Protein AF-0000000086642230 (afdb_homodimer)

Solvent-accessible surface area (backbone atoms only — not comparable to full-atom values): 22401 Å² total; per-residue (Å²): 124,86,64,84,69,74,54,74,82,64,45,96,68,64,78,73,58,52,59,52,38,71,76,51,74,57,95,61,37,36,35,22,35,37,47,74,83,47,21,63,55,46,14,61,45,53,45,40,69,76,55,35,72,68,46,57,65,83,49,54,77,81,31,41,54,68,53,30,44,47,43,34,63,72,53,46,45,42,65,74,79,81,40,84,67,33,49,28,34,30,22,38,40,43,64,35,96,90,31,69,44,86,52,64,40,70,40,34,34,40,27,40,45,78,40,50,59,34,24,33,41,27,29,37,51,48,70,53,61,18,72,92,51,57,94,67,57,51,64,39,56,50,50,41,53,49,53,51,49,49,45,68,45,20,75,70,46,44,30,41,31,39,73,34,46,58,85,41,55,69,59,49,49,34,41,47,74,56,60,35,40,81,28,34,49,41,76,59,46,31,44,56,96,88,42,70,33,35,31,35,33,30,42,34,47,56,84,74,108,123,85,64,82,66,72,53,72,80,65,44,94,68,62,77,71,58,52,60,50,37,72,75,48,72,56,96,62,37,36,34,22,33,38,46,76,84,46,22,63,55,46,14,62,44,53,46,39,68,77,57,36,73,70,46,57,64,84,49,54,77,78,30,40,55,68,54,30,44,50,44,34,60,74,42,41,48,34,69,75,71,80,20,69,73,33,44,30,34,30,22,39,41,41,63,35,97,90,31,69,44,89,52,64,40,71,41,34,36,40,27,37,45,77,39,48,58,32,24,34,42,27,31,37,50,49,72,53,63,15,74,91,50,59,93,69,56,50,64,38,56,50,49,42,53,49,54,52,48,48,45,68,47,21,74,70,47,45,30,41,30,39,72,33,45,58,84,42,55,68,59,49,49,34,43,47,73,56,60,36,39,83,28,35,48,41,76,59,46,32,43,54,96,87,42,71,33,34,31,35,34,32,40,35,45,56,85,73,106

Structure (mmCIF, N/CA/C/O backbone):
data_AF-0000000086642230-model_v1
#
loop_
_entity.id
_entity.type
_entity.pdbx_description
1 polymer 'N-acetyltransferase domain-containing protein'
#
loop_
_atom_site.group_PDB
_atom_site.id
_atom_site.type_symbol
_atom_site.label_atom_id
_atom_site.label_alt_id
_atom_site.label_comp_id
_atom_site.label_asym_id
_atom_site.label_entity_id
_atom_site.label_seq_id
_atom_site.pdbx_PDB_ins_code
_atom_site.Cartn_x
_atom_site.Cartn_y
_atom_site.Cartn_z
_atom_site.occupancy
_atom_site.B_iso_or_equiv
_atom_site.auth_seq_id
_atom_site.auth_comp_id
_atom_site.auth_asym_id
_atom_site.auth_atom_id
_atom_site.pdbx_PDB_model_num
ATOM 1 N N . MET A 1 1 ? -14.266 -6.125 -18.078 1 25.62 1 MET A N 1
ATOM 2 C CA . MET A 1 1 ? -13.891 -6.379 -16.688 1 25.62 1 MET A CA 1
ATOM 3 C C . MET A 1 1 ? -14.266 -5.199 -15.797 1 25.62 1 MET A C 1
ATOM 5 O O . MET A 1 1 ? -14.07 -4.043 -16.172 1 25.62 1 MET A O 1
ATOM 9 N N . ALA A 1 2 ? -15.258 -5.27 -14.953 1 33.56 2 ALA A N 1
ATOM 10 C CA . ALA A 1 2 ? -15.703 -4.102 -14.195 1 33.56 2 ALA A CA 1
ATOM 11 C C . ALA A 1 2 ? -14.523 -3.334 -13.617 1 33.56 2 ALA A C 1
ATOM 13 O O . ALA A 1 2 ? -13.555 -3.936 -13.141 1 33.56 2 ALA A O 1
ATOM 14 N N . GLY A 1 3 ? -14.172 -2.219 -14 1 38.91 3 GLY A N 1
ATOM 15 C CA . GLY A 1 3 ? -13.102 -1.367 -13.508 1 38.91 3 GLY A CA 1
ATOM 16 C C . GLY A 1 3 ? -12.969 -1.394 -11.992 1 38.91 3 GLY A C 1
ATOM 17 O O . GLY A 1 3 ? -13.867 -1.864 -11.297 1 38.91 3 GLY A O 1
ATOM 18 N N . PRO A 1 4 ? -11.797 -1.319 -11.406 1 44.56 4 PRO A N 1
ATOM 19 C CA . PRO A 1 4 ? -11.695 -1.353 -9.945 1 44.56 4 PRO A CA 1
ATOM 20 C C . PRO A 1 4 ? -12.789 -0.531 -9.258 1 44.56 4 PRO A C 1
ATOM 22 O O . PRO A 1 4 ? -13.031 0.618 -9.641 1 44.56 4 PRO A O 1
ATOM 25 N N . THR A 1 5 ? -13.867 -1.17 -8.953 1 50.84 5 THR A N 1
ATOM 26 C CA . THR A 1 5 ? -14.867 -0.465 -8.164 1 50.84 5 THR A CA 1
ATOM 27 C C . THR A 1 5 ? -14.211 0.329 -7.039 1 50.84 5 THR A C 1
ATOM 29 O O . THR A 1 5 ? -13.57 -0.247 -6.156 1 50.84 5 THR A O 1
ATOM 32 N N . THR A 1 6 ? -13.695 1.574 -7.328 1 62.56 6 THR A N 1
ATOM 33 C CA . THR A 1 6 ? -13.219 2.484 -6.293 1 62.56 6 THR A CA 1
ATOM 34 C C . THR A 1 6 ? -14.32 2.787 -5.289 1 62.56 6 THR A C 1
ATOM 36 O O . THR A 1 6 ? -15.32 3.426 -5.629 1 62.56 6 THR A O 1
ATOM 39 N N . THR A 1 7 ? -14.438 1.892 -4.328 1 74.5 7 THR A N 1
ATOM 40 C CA . THR A 1 7 ? -15.398 2.15 -3.262 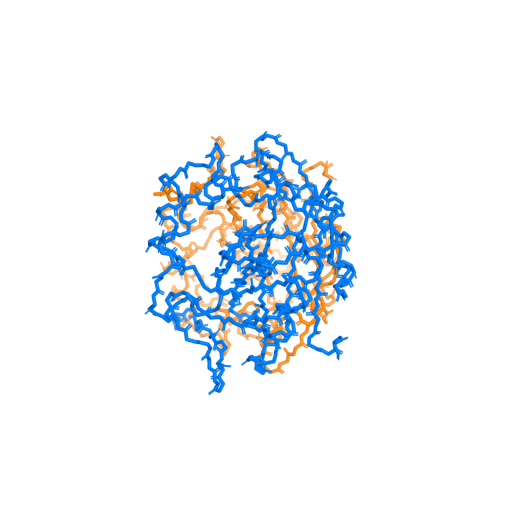1 74.5 7 THR A CA 1
ATOM 41 C C . THR A 1 7 ? -14.93 3.303 -2.377 1 74.5 7 THR A C 1
ATOM 43 O O . THR A 1 7 ? -13.836 3.248 -1.806 1 74.5 7 THR A O 1
ATOM 46 N N . THR A 1 8 ? -15.555 4.422 -2.541 1 80.31 8 THR A N 1
ATOM 47 C CA . THR A 1 8 ? -15.273 5.578 -1.699 1 80.31 8 THR A CA 1
ATOM 48 C C . THR A 1 8 ? -16.266 5.66 -0.542 1 80.31 8 THR A C 1
ATOM 50 O O . THR A 1 8 ? -17.453 5.379 -0.713 1 80.31 8 THR A O 1
ATOM 53 N N . LEU A 1 9 ? -15.75 6.055 0.605 1 89.81 9 LEU A N 1
ATOM 54 C CA . LEU A 1 9 ? -16.594 6.184 1.782 1 89.81 9 LEU A CA 1
ATOM 55 C C . LEU A 1 9 ? -17.438 7.457 1.71 1 89.81 9 LEU A C 1
ATOM 57 O O . LEU A 1 9 ? -16.953 8.5 1.258 1 89.81 9 LEU A O 1
ATOM 61 N N . SER A 1 10 ? -18.594 7.379 2.195 1 88.19 10 SER A N 1
ATOM 62 C CA . SER A 1 10 ? -19.516 8.516 2.201 1 88.19 10 SER A CA 1
ATOM 63 C C . SER A 1 10 ? -19.625 9.125 3.594 1 88.19 10 SER A C 1
ATOM 65 O O . SER A 1 10 ? -19.391 8.445 4.594 1 88.19 10 SER A O 1
ATOM 67 N N . SER A 1 11 ? -19.875 10.438 3.598 1 90.25 11 SER A N 1
ATOM 68 C CA . SER A 1 11 ? -20.188 11.172 4.816 1 90.25 11 SER A CA 1
ATOM 69 C C . SER A 1 11 ? -21.578 11.82 4.73 1 90.25 11 SER A C 1
ATOM 71 O O . SER A 1 11 ? -21.922 12.391 3.699 1 90.25 11 SER A O 1
ATOM 73 N N . PRO A 1 12 ? -22.422 11.742 5.777 1 90.38 12 PRO A N 1
ATOM 74 C CA . PRO A 1 12 ? -23.703 12.43 5.766 1 90.38 12 PRO A CA 1
ATOM 75 C C . PRO A 1 12 ? -23.562 13.953 5.699 1 90.38 12 PRO A C 1
ATOM 77 O O . PRO A 1 12 ? -24.469 14.641 5.203 1 90.38 12 PRO A O 1
ATOM 80 N N . SER A 1 13 ? -22.516 14.461 6.258 1 87.25 13 SER A N 1
ATOM 81 C CA . SER A 1 13 ? -22.203 15.891 6.25 1 87.25 13 SER A CA 1
ATOM 82 C C . SER A 1 13 ? -20.734 16.141 5.941 1 87.25 13 SER A C 1
ATOM 84 O O . SER A 1 13 ? -19.969 16.5 6.832 1 87.25 13 SER A O 1
ATOM 86 N N . PRO A 1 14 ? -20.391 15.992 4.742 1 85.75 14 PRO A N 1
ATOM 87 C CA . PRO A 1 14 ? -18.984 16.156 4.387 1 85.75 14 PRO A CA 1
ATOM 88 C C . PRO A 1 14 ? -18.5 17.594 4.562 1 85.75 14 PRO A C 1
ATOM 90 O O . PRO A 1 14 ? -19.266 18.547 4.367 1 85.75 14 PRO A O 1
ATOM 93 N N . PRO A 1 15 ? -17.234 17.703 4.926 1 85.75 15 PRO A N 1
ATOM 94 C CA . PRO A 1 15 ? -16.703 19.062 5.004 1 85.75 15 PRO A CA 1
ATOM 95 C C . PRO A 1 15 ? -16.734 19.797 3.664 1 85.75 15 PRO A C 1
ATOM 97 O O . PRO A 1 15 ? -16.641 19.172 2.607 1 85.75 15 PRO A O 1
ATOM 100 N N . SER A 1 16 ? -16.812 21.109 3.785 1 88.69 16 SER A N 1
ATOM 101 C CA . SER A 1 16 ? -16.781 21.906 2.564 1 88.69 16 SER A CA 1
ATOM 102 C C . SER A 1 16 ? -15.445 21.734 1.844 1 88.69 16 SER A C 1
ATOM 104 O O . SER A 1 16 ? -14.391 21.688 2.482 1 88.69 16 SER A O 1
ATOM 106 N N . GLU A 1 17 ? -15.461 21.766 0.582 1 87.06 17 GLU A N 1
ATOM 107 C CA . GLU A 1 17 ? -14.242 21.641 -0.213 1 87.06 17 GLU A CA 1
ATOM 108 C C . GLU A 1 17 ? -13.617 23.016 -0.474 1 87.06 17 GLU A C 1
ATOM 110 O O . GLU A 1 17 ? -12.523 23.109 -1.03 1 87.06 17 GLU A O 1
ATOM 115 N N . GLU A 1 18 ? -14.266 23.984 -0.077 1 89.94 18 GLU A N 1
ATOM 116 C CA . GLU A 1 18 ? -13.781 25.344 -0.34 1 89.94 18 GLU A CA 1
ATOM 117 C C . GLU A 1 18 ? -12.461 25.609 0.377 1 89.94 18 GLU A C 1
ATOM 119 O O . GLU A 1 18 ? -12.297 25.234 1.54 1 89.94 18 GLU A O 1
ATOM 124 N N . PRO A 1 19 ? -11.578 26.25 -0.331 1 91.94 19 PRO A N 1
ATOM 125 C CA . PRO A 1 19 ? -10.344 26.656 0.356 1 91.94 19 PRO A CA 1
ATOM 126 C C . PRO A 1 19 ? -10.609 27.438 1.637 1 91.94 19 PRO A C 1
ATOM 128 O O . PRO A 1 19 ? -11.539 28.25 1.683 1 91.94 19 PRO A O 1
ATOM 131 N N . GLY A 1 20 ? -9.789 27.156 2.643 1 93.44 20 GLY A N 1
ATOM 132 C CA . GLY A 1 20 ? -9.875 27.906 3.879 1 93.44 20 GLY A CA 1
ATOM 133 C C . GLY A 1 20 ? -10.898 27.359 4.852 1 93.44 20 GLY A C 1
ATOM 134 O O . GLY A 1 20 ? -10.992 27.812 5.988 1 93.44 20 GLY A O 1
ATOM 135 N N . THR A 1 21 ? -11.688 26.391 4.453 1 94.06 21 THR A N 1
ATOM 136 C CA . THR A 1 21 ? -12.672 25.781 5.34 1 94.06 21 THR A CA 1
ATOM 137 C C . THR A 1 21 ? -12.016 25.266 6.613 1 94.06 21 THR A C 1
ATOM 139 O O . THR A 1 21 ? -11.047 24.516 6.551 1 94.06 21 THR A O 1
ATOM 142 N N . LYS A 1 22 ? -12.523 25.688 7.766 1 96.44 22 LYS A N 1
ATOM 143 C CA . LYS A 1 22 ? -12.062 25.188 9.055 1 96.44 22 LYS A CA 1
ATOM 144 C C . LYS A 1 22 ? -12.68 23.828 9.359 1 96.44 22 LYS A C 1
ATOM 146 O O . LYS A 1 22 ? -13.898 23.688 9.438 1 96.44 22 LYS A O 1
ATOM 151 N N . LEU A 1 23 ? -11.875 22.859 9.492 1 95.5 23 LEU A N 1
ATOM 152 C CA . LEU A 1 23 ? -12.359 21.516 9.781 1 95.5 23 LEU A CA 1
ATOM 153 C C . LEU A 1 23 ? -12.586 21.328 11.273 1 95.5 23 LEU A C 1
ATOM 155 O O . LEU A 1 23 ? -13.625 20.797 11.688 1 95.5 23 LEU A O 1
ATOM 159 N N . LEU A 1 24 ? -11.625 21.766 12.055 1 96.94 24 LEU A N 1
ATOM 160 C CA . LEU A 1 24 ? -11.742 21.641 13.508 1 96.94 24 LEU A CA 1
ATOM 161 C C . LEU A 1 24 ? -10.797 22.609 14.211 1 96.94 24 LEU A C 1
ATOM 163 O O . LEU A 1 24 ? -9.93 23.219 13.578 1 96.94 24 LEU A O 1
ATOM 167 N N . GLU A 1 25 ? -11.047 22.75 15.484 1 97.62 25 GLU A N 1
ATOM 168 C CA . GLU A 1 25 ? -10.242 23.609 16.359 1 97.62 25 GLU A CA 1
ATOM 169 C C . GLU A 1 25 ? -9.945 22.906 17.688 1 97.62 25 GLU A C 1
ATOM 171 O O . GLU A 1 25 ? -10.797 22.188 18.219 1 97.62 25 GLU A O 1
ATOM 176 N N . THR A 1 26 ? -8.742 23.078 18.094 1 98.38 26 THR A N 1
ATOM 177 C CA . THR A 1 26 ? -8.344 22.594 19.422 1 98.38 26 THR A CA 1
ATOM 178 C C . THR A 1 26 ? -7.977 23.75 20.328 1 98.38 26 THR A C 1
ATOM 180 O O . THR A 1 26 ? -8.344 24.891 20.062 1 98.38 26 THR A O 1
ATOM 183 N N . GLU A 1 27 ? -7.418 23.375 21.484 1 98 27 GLU A N 1
ATOM 184 C CA . GLU A 1 27 ? -7.043 24.422 22.438 1 98 27 GLU A CA 1
ATOM 185 C C . GLU A 1 27 ? -6.102 25.438 21.812 1 98 27 GLU A C 1
ATOM 187 O O . GLU A 1 27 ? -6.336 26.656 21.906 1 98 27 GLU A O 1
ATOM 192 N N . ARG A 1 28 ? -5.117 24.984 21.109 1 98.31 28 ARG A N 1
ATOM 193 C CA . ARG A 1 28 ? -4.082 25.891 20.609 1 98.31 28 ARG A CA 1
ATOM 194 C C . ARG A 1 28 ? -4.121 25.984 19.094 1 98.31 28 ARG A C 1
ATOM 196 O O . ARG A 1 28 ? -3.537 26.906 18.516 1 98.31 28 ARG A O 1
ATOM 203 N N . LEU A 1 29 ? -4.844 25.062 18.406 1 98.69 29 LEU A N 1
ATOM 204 C CA . LEU A 1 29 ? -4.602 24.891 16.969 1 98.69 29 LEU A CA 1
ATOM 205 C C . LEU A 1 29 ? -5.895 25.031 16.172 1 98.69 29 LEU A C 1
ATOM 207 O O . LEU A 1 29 ? -6.984 24.844 16.719 1 98.69 29 LEU A O 1
ATOM 211 N N . ILE A 1 30 ? -5.707 25.375 14.906 1 98.44 30 ILE A N 1
ATOM 212 C CA . ILE A 1 30 ? -6.727 25.297 13.867 1 98.44 30 ILE A CA 1
ATOM 213 C C . ILE A 1 30 ? -6.258 24.359 12.75 1 98.44 30 ILE A C 1
ATOM 215 O O . ILE A 1 30 ? -5.109 24.438 12.305 1 98.44 30 ILE A O 1
ATOM 219 N N . ILE A 1 31 ? -7.094 23.469 12.414 1 98.25 31 ILE A N 1
ATOM 220 C CA . ILE A 1 31 ? -6.867 22.688 11.203 1 98.25 31 ILE A CA 1
ATOM 221 C C . ILE A 1 31 ? -7.871 23.094 10.125 1 98.25 31 ILE A C 1
ATOM 223 O O . ILE A 1 31 ? -9.086 23.016 10.344 1 98.25 31 ILE A O 1
ATOM 227 N N . ARG A 1 32 ? -7.375 23.5 9.039 1 96.75 32 ARG A N 1
ATOM 228 C CA . ARG A 1 32 ? -8.25 23.969 7.977 1 96.75 32 ARG A CA 1
ATOM 229 C C . ARG A 1 32 ? -7.672 23.641 6.605 1 96.75 32 ARG A C 1
ATOM 231 O O . ARG A 1 32 ? -6.477 23.375 6.477 1 96.75 32 ARG A O 1
ATOM 238 N N . ARG A 1 33 ? -8.477 23.75 5.602 1 95 33 ARG A N 1
ATOM 239 C CA . ARG A 1 33 ? -8.031 23.672 4.215 1 95 33 ARG A CA 1
ATOM 240 C C . ARG A 1 33 ? -7.129 24.844 3.867 1 95 33 ARG A C 1
ATOM 242 O O . ARG A 1 33 ? -7.262 25.938 4.441 1 95 33 ARG A O 1
ATOM 249 N N . TYR A 1 34 ? -6.316 24.562 2.881 1 96 34 TYR A N 1
ATOM 250 C CA . TYR A 1 34 ? -5.375 25.594 2.459 1 96 34 TYR A CA 1
ATOM 251 C C . TYR A 1 34 ? -6.074 26.656 1.616 1 96 34 TYR A C 1
ATOM 253 O O . TYR A 1 34 ? -7.129 26.391 1.031 1 96 34 TYR A O 1
ATOM 261 N N . VAL A 1 35 ? -5.527 27.812 1.631 1 96 35 VAL A N 1
ATOM 262 C CA . VAL A 1 35 ? -5.758 28.844 0.621 1 96 35 VAL A CA 1
ATOM 263 C C . VAL A 1 35 ? -4.465 29.125 -0.14 1 96 35 VAL A C 1
ATOM 265 O O . VAL A 1 35 ? -3.373 28.828 0.351 1 96 35 VAL A O 1
ATOM 268 N N . LEU A 1 36 ? -4.609 29.672 -1.285 1 96.5 36 LEU A N 1
ATOM 269 C CA . LEU A 1 36 ? -3.441 29.875 -2.133 1 96.5 36 LEU A CA 1
ATOM 270 C C . LEU A 1 36 ? -2.42 30.766 -1.445 1 96.5 36 LEU A C 1
ATOM 272 O O . LEU A 1 36 ? -1.213 30.594 -1.631 1 96.5 36 LEU A O 1
ATOM 276 N N . SER A 1 37 ? -2.881 31.641 -0.634 1 97.62 37 SER A N 1
ATOM 277 C CA . SER A 1 37 ? -1.997 32.594 0.013 1 97.62 37 SER A CA 1
ATOM 278 C C . SER A 1 37 ? -1.17 31.938 1.112 1 97.62 37 SER A C 1
ATOM 280 O O . SER A 1 37 ? -0.252 32.562 1.658 1 97.62 37 SER A O 1
ATOM 282 N N . ASP A 1 38 ? -1.37 30.688 1.428 1 98.12 38 ASP A N 1
ATOM 283 C CA . ASP A 1 38 ? -0.578 29.953 2.414 1 98.12 38 ASP A CA 1
ATOM 284 C C . ASP A 1 38 ? 0.783 29.562 1.843 1 98.12 38 ASP A C 1
ATOM 286 O O . ASP A 1 38 ? 1.652 29.078 2.572 1 98.12 38 ASP A O 1
ATOM 290 N N . ALA A 1 39 ? 0.98 29.781 0.576 1 98.5 39 ALA A N 1
ATOM 291 C CA . ALA A 1 39 ? 2.121 29.234 -0.156 1 98.5 39 ALA A CA 1
ATOM 292 C C . ALA A 1 39 ? 3.439 29.703 0.458 1 98.5 39 ALA A C 1
ATOM 294 O O . ALA A 1 39 ? 4.363 28.906 0.636 1 98.5 39 ALA A O 1
ATOM 295 N N . VAL A 1 40 ? 3.531 30.953 0.798 1 98.44 40 VAL A N 1
ATOM 296 C CA . VAL A 1 40 ? 4.781 31.5 1.318 1 98.44 40 VAL A CA 1
ATOM 297 C C . VAL A 1 40 ? 5.109 30.844 2.662 1 98.44 40 VAL A C 1
ATOM 299 O O . VAL A 1 40 ? 6.23 30.375 2.875 1 98.44 40 VAL A O 1
ATOM 302 N N . ALA A 1 41 ? 4.168 30.844 3.549 1 98.31 41 ALA A N 1
ATOM 303 C CA . ALA A 1 41 ? 4.371 30.234 4.863 1 98.31 41 ALA A CA 1
ATOM 304 C C . ALA A 1 41 ? 4.688 28.75 4.738 1 98.31 41 ALA A C 1
ATOM 306 O O . ALA A 1 41 ? 5.527 28.219 5.469 1 98.31 41 ALA A O 1
ATOM 307 N N . MET A 1 42 ? 4.016 28.078 3.83 1 98.56 42 MET A N 1
ATOM 308 C CA . MET A 1 42 ? 4.234 26.641 3.613 1 98.56 42 MET A CA 1
ATOM 309 C C . MET A 1 42 ? 5.652 26.375 3.127 1 98.56 42 MET A C 1
ATOM 311 O O . MET A 1 42 ? 6.332 25.484 3.635 1 98.56 42 MET A O 1
ATOM 315 N N . ALA A 1 43 ? 6.07 27.125 2.121 1 98.69 43 ALA A N 1
ATOM 316 C CA . ALA A 1 43 ? 7.414 26.938 1.578 1 98.69 43 ALA A CA 1
ATOM 317 C C . ALA A 1 43 ? 8.469 27.109 2.666 1 98.69 43 ALA A C 1
ATOM 319 O O . ALA A 1 43 ? 9.406 26.312 2.756 1 98.69 43 ALA A O 1
ATOM 320 N N . LYS A 1 44 ? 8.273 28.094 3.463 1 98.38 44 LYS A N 1
ATOM 321 C CA . LYS A 1 44 ? 9.211 28.359 4.547 1 98.38 44 LYS A CA 1
ATOM 322 C C . LYS A 1 44 ? 9.203 27.234 5.574 1 98.38 44 LYS A C 1
ATOM 324 O O . LYS A 1 44 ? 10.258 26.75 5.977 1 98.38 44 LYS A O 1
ATOM 329 N N . ALA A 1 45 ? 8.062 26.844 5.992 1 98.38 45 ALA A N 1
ATOM 330 C CA . ALA A 1 45 ? 7.898 25.828 7.039 1 98.38 45 ALA A CA 1
ATOM 331 C C . ALA A 1 45 ? 8.406 24.469 6.578 1 98.38 45 ALA A C 1
ATOM 333 O O . ALA A 1 45 ? 8.992 23.719 7.363 1 98.38 45 ALA A O 1
ATOM 334 N N . ALA A 1 46 ? 8.172 24.125 5.32 1 98.44 46 ALA A N 1
ATOM 335 C CA . ALA A 1 46 ? 8.422 22.781 4.812 1 98.44 46 ALA A CA 1
ATOM 336 C C . ALA A 1 46 ? 9.867 22.625 4.352 1 98.44 46 ALA A C 1
ATOM 338 O O . ALA A 1 46 ? 10.352 21.5 4.168 1 98.44 46 ALA A O 1
ATOM 339 N N . ASN A 1 47 ? 10.539 23.719 4.078 1 98.44 47 ASN A N 1
ATOM 340 C CA . ASN A 1 47 ? 11.891 23.656 3.537 1 98.44 47 ASN A CA 1
ATOM 341 C C . ASN A 1 47 ? 12.906 23.266 4.609 1 98.44 47 ASN A C 1
ATOM 343 O O . ASN A 1 47 ? 13.633 24.125 5.121 1 98.44 47 ASN A O 1
ATOM 347 N N . ASN A 1 48 ? 12.969 22.094 4.898 1 98.19 48 ASN A N 1
ATOM 348 C CA . ASN A 1 48 ? 13.797 21.484 5.938 1 98.19 48 ASN A CA 1
ATOM 349 C C . ASN A 1 48 ? 14.125 20.031 5.602 1 98.19 48 ASN A C 1
ATOM 351 O O . ASN A 1 48 ? 13.227 19.188 5.465 1 98.19 48 ASN A O 1
ATOM 355 N N . THR A 1 49 ? 15.367 19.703 5.496 1 96.81 49 THR A N 1
ATOM 356 C CA . THR A 1 49 ? 15.797 18.375 5.051 1 96.81 49 THR A CA 1
ATOM 357 C C . THR A 1 49 ? 15.422 17.312 6.082 1 96.81 49 THR A C 1
ATOM 359 O O . THR A 1 49 ? 15.164 16.156 5.727 1 96.81 49 THR A O 1
ATOM 362 N N . ALA A 1 50 ? 15.406 17.656 7.332 1 96.25 50 ALA A N 1
ATOM 363 C CA . ALA A 1 50 ? 15.008 16.703 8.367 1 96.25 50 ALA A CA 1
ATOM 364 C C . ALA A 1 50 ? 13.539 16.328 8.227 1 96.25 50 ALA A C 1
ATOM 366 O O . ALA A 1 50 ? 13.164 15.18 8.508 1 96.25 50 ALA A O 1
ATOM 367 N N . ILE A 1 51 ? 12.703 17.25 7.832 1 97.56 51 ILE A N 1
ATOM 368 C CA . ILE A 1 51 ? 11.312 16.938 7.527 1 97.56 51 ILE A CA 1
ATOM 369 C C . ILE A 1 51 ? 11.242 16.031 6.301 1 97.56 51 ILE A C 1
ATOM 371 O O . ILE A 1 51 ? 10.633 14.969 6.344 1 97.56 51 ILE A O 1
ATOM 375 N N . ALA A 1 52 ? 11.898 16.469 5.242 1 97.25 52 ALA A N 1
ATOM 376 C CA . ALA A 1 52 ? 11.859 15.766 3.963 1 97.25 52 ALA A CA 1
ATOM 377 C C . ALA A 1 52 ? 12.344 14.328 4.109 1 97.25 52 ALA A C 1
ATOM 379 O O . ALA A 1 52 ? 11.844 13.422 3.439 1 97.25 52 ALA A O 1
ATOM 380 N N . ALA A 1 53 ? 13.297 14.078 4.957 1 95.62 53 ALA A N 1
ATOM 381 C CA . ALA A 1 53 ? 13.891 12.758 5.156 1 95.62 53 ALA A CA 1
ATOM 382 C C . ALA A 1 53 ? 12.852 11.75 5.637 1 95.62 53 ALA A C 1
ATOM 384 O O . ALA A 1 53 ? 12.992 10.547 5.406 1 95.62 53 ALA A O 1
ATOM 385 N N . ASN A 1 54 ? 11.828 12.258 6.23 1 95.81 54 ASN A N 1
ATOM 386 C CA . ASN A 1 54 ? 10.828 11.375 6.824 1 95.81 54 ASN A CA 1
ATOM 387 C C . ASN A 1 54 ? 9.539 11.352 6 1 95.81 54 ASN A C 1
ATOM 389 O O . ASN A 1 54 ? 8.523 10.812 6.438 1 95.81 54 ASN A O 1
ATOM 393 N N . MET A 1 55 ? 9.625 11.945 4.852 1 96.31 55 MET A N 1
ATOM 394 C CA . MET A 1 55 ? 8.453 12.055 3.994 1 96.31 55 MET A CA 1
ATOM 395 C C . MET A 1 55 ? 8.609 11.195 2.744 1 96.31 55 MET A C 1
ATOM 397 O O . MET A 1 55 ? 9.68 10.648 2.492 1 96.31 55 MET A O 1
ATOM 401 N N . ARG A 1 56 ? 7.488 11.07 2.029 1 94.75 56 ARG A N 1
ATOM 402 C CA . ARG A 1 56 ? 7.508 10.414 0.729 1 94.75 56 ARG A CA 1
ATOM 403 C C . ARG A 1 56 ? 8.414 11.148 -0.249 1 94.75 56 ARG A C 1
ATOM 405 O O . ARG A 1 56 ? 8.828 12.281 0.012 1 94.75 56 ARG A O 1
ATOM 412 N N . GLY A 1 57 ? 8.734 10.422 -1.292 1 93.19 57 GLY A N 1
ATOM 413 C CA . GLY A 1 57 ? 9.641 10.984 -2.281 1 93.19 57 GLY A CA 1
ATOM 414 C C . GLY A 1 57 ? 9.055 12.172 -3.018 1 93.19 57 GLY A C 1
ATOM 415 O O . GLY A 1 57 ? 9.797 13 -3.564 1 93.19 57 GLY A O 1
ATOM 416 N N . THR A 1 58 ? 7.746 12.289 -3 1 91.94 58 THR A N 1
ATOM 417 C CA . THR A 1 58 ? 7.062 13.367 -3.709 1 91.94 58 THR A CA 1
ATOM 418 C C . THR A 1 58 ? 7.156 14.672 -2.928 1 91.94 58 THR A C 1
ATOM 420 O O . THR A 1 58 ? 6.809 15.734 -3.443 1 91.94 58 THR A O 1
ATOM 423 N N . PHE A 1 59 ? 7.559 14.594 -1.685 1 96.19 59 PHE A N 1
ATOM 424 C CA . PHE A 1 59 ? 7.824 15.797 -0.905 1 96.19 59 PHE A CA 1
ATOM 425 C C . PHE A 1 59 ? 9.133 16.453 -1.345 1 96.19 59 PHE A C 1
ATOM 427 O O . PHE A 1 59 ? 10.211 15.875 -1.165 1 96.19 59 PHE A O 1
ATOM 434 N N . PRO A 1 60 ? 9.023 17.625 -1.829 1 95.81 60 PRO A N 1
ATOM 435 C CA . PRO A 1 60 ? 10.219 18.234 -2.434 1 95.81 60 PRO A CA 1
ATOM 436 C C . PRO A 1 60 ? 11.297 18.562 -1.407 1 95.81 60 PRO A C 1
ATOM 438 O O . PRO A 1 60 ? 10.984 18.859 -0.25 1 95.81 60 PRO A O 1
ATOM 441 N N . SER A 1 61 ? 12.492 18.5 -1.85 1 96.69 61 SER A N 1
ATOM 442 C CA . SER A 1 61 ? 13.641 19 -1.097 1 96.69 61 SER A CA 1
ATOM 443 C C . SER A 1 61 ? 14.758 19.453 -2.027 1 96.69 61 SER A C 1
ATOM 445 O O . SER A 1 61 ? 15.305 18.656 -2.797 1 96.69 61 SER A O 1
ATOM 447 N N . PRO A 1 62 ? 15.195 20.719 -1.957 1 97.5 62 PRO A N 1
ATOM 448 C CA . PRO A 1 62 ? 14.586 21.781 -1.155 1 97.5 62 PRO A CA 1
ATOM 449 C C . PRO A 1 62 ? 13.141 22.062 -1.54 1 97.5 62 PRO A C 1
ATOM 451 O O . PRO A 1 62 ? 12.711 21.719 -2.648 1 97.5 62 PRO A O 1
ATOM 454 N N . TYR A 1 63 ? 12.422 22.562 -0.623 1 98.38 63 TYR A N 1
ATOM 455 C CA . TYR A 1 63 ? 11.023 22.922 -0.849 1 98.38 63 TYR A CA 1
ATOM 456 C C . TYR A 1 63 ? 10.906 24.406 -1.211 1 98.38 63 TYR A C 1
ATOM 458 O O . TYR A 1 63 ? 10.938 25.266 -0.333 1 98.38 63 TYR A O 1
ATOM 466 N N . SER A 1 64 ? 10.602 24.703 -2.453 1 98.5 64 SER A N 1
ATOM 467 C CA . SER A 1 64 ? 10.578 26.078 -2.953 1 98.5 64 SER A CA 1
ATOM 468 C C . SER A 1 64 ? 9.18 26.672 -2.895 1 98.5 64 SER A C 1
ATOM 470 O O . SER A 1 64 ? 8.203 25.938 -2.664 1 98.5 64 SER A O 1
ATOM 472 N N . LEU A 1 65 ? 9.18 27.969 -3.068 1 98.56 65 LEU A N 1
ATOM 473 C CA . LEU A 1 65 ? 7.883 28.625 -3.18 1 98.56 65 LEU A CA 1
ATOM 474 C C . LEU A 1 65 ? 7.09 28.078 -4.359 1 98.56 65 LEU A C 1
ATOM 476 O O . LEU A 1 65 ? 5.875 27.891 -4.262 1 98.56 65 LEU A O 1
ATOM 480 N N . SER A 1 66 ? 7.738 27.812 -5.469 1 98.38 66 SER A N 1
ATOM 481 C CA . SER A 1 66 ? 7.082 27.234 -6.641 1 98.38 66 SER A CA 1
ATOM 482 C C . SER A 1 66 ? 6.484 25.875 -6.324 1 98.38 66 SER A C 1
ATOM 484 O O . SER A 1 66 ? 5.414 25.531 -6.828 1 98.38 66 SER A O 1
ATOM 486 N N . ASP A 1 67 ? 7.203 25.078 -5.547 1 98.12 67 ASP A N 1
ATOM 487 C CA . ASP A 1 67 ? 6.672 23.797 -5.113 1 98.12 67 ASP A CA 1
ATOM 488 C C . ASP A 1 67 ? 5.375 23.969 -4.328 1 98.12 67 ASP A C 1
ATOM 490 O O . ASP A 1 67 ? 4.387 23.281 -4.582 1 98.12 67 ASP A O 1
ATOM 494 N N . ALA A 1 68 ? 5.418 24.875 -3.402 1 98.25 68 ALA A N 1
ATOM 495 C CA . ALA A 1 68 ? 4.242 25.141 -2.578 1 98.25 68 ALA A CA 1
ATOM 496 C C . ALA A 1 68 ? 3.064 25.609 -3.434 1 98.25 68 ALA A C 1
ATOM 498 O O . ALA A 1 68 ? 1.946 25.109 -3.281 1 98.25 68 ALA A O 1
ATOM 499 N N . GLU A 1 69 ? 3.316 26.547 -4.301 1 97.88 69 GLU A N 1
ATOM 500 C CA . GLU A 1 69 ? 2.268 27.062 -5.176 1 97.88 69 GLU A CA 1
ATOM 501 C C . GLU A 1 69 ? 1.682 25.969 -6.051 1 97.88 69 GLU A C 1
ATOM 503 O O . GLU A 1 69 ? 0.464 25.891 -6.227 1 97.88 69 GLU A O 1
ATOM 508 N N . HIS A 1 70 ? 2.512 25.219 -6.582 1 96.56 70 HIS A N 1
ATOM 509 C CA . HIS A 1 70 ? 2.066 24.109 -7.422 1 96.56 70 HIS A CA 1
ATOM 510 C C . HIS A 1 70 ? 1.215 23.125 -6.625 1 96.56 70 HIS A C 1
ATOM 512 O O . HIS A 1 70 ? 0.154 22.703 -7.09 1 96.56 70 HIS A O 1
ATOM 518 N N . PHE A 1 71 ? 1.695 22.781 -5.523 1 95.19 71 PHE A N 1
ATOM 519 C CA . PHE A 1 71 ? 0.972 21.859 -4.66 1 95.19 71 PHE A CA 1
ATOM 520 C C . PHE A 1 71 ? -0.405 22.406 -4.309 1 95.19 71 PHE A C 1
ATOM 522 O O . PHE A 1 71 ? -1.414 21.719 -4.465 1 95.19 71 PHE A O 1
ATOM 529 N N . LEU A 1 72 ? -0.421 23.609 -3.848 1 95.38 72 LEU A N 1
ATOM 530 C CA . LEU A 1 72 ? -1.678 24.219 -3.42 1 95.38 72 LEU A CA 1
ATOM 531 C C . LEU A 1 72 ? -2.648 24.344 -4.59 1 95.38 72 LEU A C 1
ATOM 533 O O . LEU A 1 72 ? -3.828 24.016 -4.461 1 95.38 72 LEU A O 1
ATOM 537 N N . THR A 1 73 ? -2.162 24.719 -5.703 1 93.44 73 THR A N 1
ATOM 538 C CA . THR A 1 73 ? -3.002 24.984 -6.867 1 93.44 73 THR A CA 1
ATOM 539 C C . THR A 1 73 ? -3.531 23.672 -7.453 1 93.44 73 THR A C 1
ATOM 541 O O . THR A 1 73 ? -4.699 23.594 -7.836 1 93.44 73 THR A O 1
ATOM 544 N N . ASN A 1 74 ? -2.758 22.656 -7.457 1 90.69 74 ASN A N 1
ATOM 545 C CA . ASN A 1 74 ? -3.092 21.484 -8.25 1 90.69 74 ASN A CA 1
ATOM 546 C C . ASN A 1 74 ? -3.561 20.328 -7.367 1 90.69 74 ASN A C 1
ATOM 548 O O . ASN A 1 74 ? -4.105 19.344 -7.863 1 90.69 74 ASN A O 1
ATOM 552 N N . MET A 1 75 ? -3.367 20.484 -6.086 1 89.31 75 MET A N 1
ATOM 553 C CA . MET A 1 75 ? -3.707 19.344 -5.234 1 89.31 75 MET A CA 1
ATOM 554 C C . MET A 1 75 ? -4.57 19.781 -4.055 1 89.31 75 MET A C 1
ATOM 556 O O . MET A 1 75 ? -5.695 19.312 -3.895 1 89.31 75 MET A O 1
ATOM 560 N N . ALA A 1 76 ? -4.152 20.719 -3.363 1 90.06 76 ALA A N 1
ATOM 561 C CA . ALA A 1 76 ? -4.719 20.984 -2.043 1 90.06 76 ALA A CA 1
ATOM 562 C C . ALA A 1 76 ? -5.941 21.891 -2.135 1 90.06 76 ALA A C 1
ATOM 564 O O . ALA A 1 76 ? -6.824 21.844 -1.275 1 90.06 76 ALA A O 1
ATOM 565 N N . CYS A 1 77 ? -6.02 22.734 -3.082 1 87.31 77 CYS A N 1
ATOM 566 C CA . CYS A 1 77 ? -7.102 23.719 -3.176 1 87.31 77 CYS A CA 1
ATOM 567 C C . CYS A 1 77 ? -8.023 23.391 -4.344 1 87.31 77 CYS A C 1
ATOM 569 O O . CYS A 1 77 ? -8.562 24.297 -4.988 1 87.31 77 CYS A O 1
ATOM 571 N N . LYS A 1 78 ? -8.109 22.125 -4.645 1 81.25 78 LYS A N 1
ATOM 572 C CA . LYS A 1 78 ? -9 21.703 -5.723 1 81.25 78 LYS A CA 1
ATOM 573 C C . LYS A 1 78 ? -10.359 21.281 -5.172 1 81.25 78 LYS A C 1
ATOM 575 O O . LYS A 1 78 ? -10.516 20.156 -4.695 1 81.25 78 LYS A O 1
ATOM 580 N N . PRO A 1 79 ? -11.32 22.156 -5.301 1 73.88 79 PRO A N 1
ATOM 581 C CA . PRO A 1 79 ? -12.648 21.781 -4.809 1 73.88 79 PRO A CA 1
ATOM 582 C C . PRO A 1 79 ? -13.414 20.906 -5.797 1 73.88 79 PRO A C 1
ATOM 584 O O . PRO A 1 79 ? -14.43 21.328 -6.352 1 73.88 79 PRO A O 1
ATOM 587 N N . ASP A 1 80 ? -12.914 19.766 -6.223 1 72.06 80 ASP A N 1
ATOM 588 C CA . ASP A 1 80 ? -13.57 18.938 -7.227 1 72.06 80 ASP A CA 1
ATOM 589 C C . ASP A 1 80 ? -14.008 17.594 -6.633 1 72.06 80 ASP A C 1
ATOM 591 O O . ASP A 1 80 ? -14.297 16.656 -7.371 1 72.06 80 ASP A O 1
ATOM 595 N N . GLY A 1 81 ? -14.18 17.578 -5.305 1 65.25 81 GLY A N 1
ATOM 596 C CA . GLY A 1 81 ? -14.703 16.406 -4.625 1 65.25 81 GLY A CA 1
ATOM 597 C C . GLY A 1 81 ? -13.664 15.305 -4.449 1 65.25 81 GLY A C 1
ATOM 598 O O . GLY A 1 81 ? -13.93 14.297 -3.797 1 65.25 81 GLY A O 1
ATOM 599 N N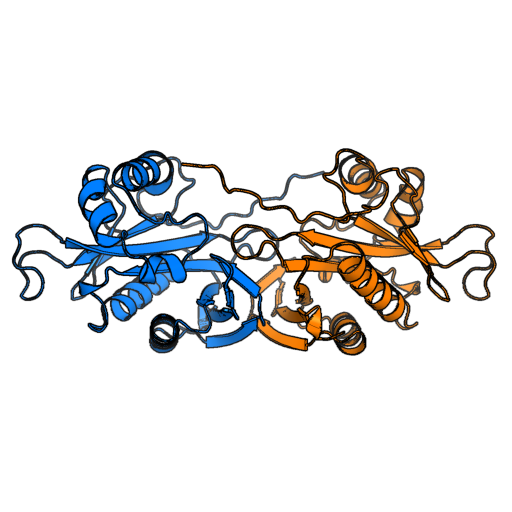 . THR A 1 82 ? -12.594 15.391 -5.148 1 59.75 82 THR A N 1
ATOM 600 C CA . THR A 1 82 ? -11.609 14.312 -5.133 1 59.75 82 THR A CA 1
ATOM 601 C C . THR A 1 82 ? -10.641 14.469 -3.965 1 59.75 82 THR A C 1
ATOM 603 O O . THR A 1 82 ? -9.75 13.641 -3.771 1 59.75 82 THR A O 1
ATOM 606 N N . SER A 1 83 ? -10.812 15.508 -3.277 1 57 83 SER A N 1
ATOM 607 C CA . SER A 1 83 ? -9.766 15.867 -2.324 1 57 83 SER A CA 1
ATOM 608 C C . SER A 1 83 ? -10.227 15.656 -0.888 1 57 83 SER A C 1
ATOM 610 O O . SER A 1 83 ? -9.602 16.156 0.051 1 57 83 SER A O 1
ATOM 612 N N . TYR A 1 84 ? -11.43 15.055 -0.501 1 61.66 84 TYR A N 1
ATOM 613 C CA . TYR A 1 84 ? -11.828 15.164 0.898 1 61.66 84 TYR A CA 1
ATOM 614 C C . TYR A 1 84 ? -11.195 14.047 1.727 1 61.66 84 TYR A C 1
ATOM 616 O O . TYR A 1 84 ? -11.227 12.883 1.331 1 61.66 84 TYR A O 1
ATOM 624 N N . PRO A 1 85 ? -10.664 14.555 2.754 1 65.19 85 PRO A N 1
ATOM 625 C CA . PRO A 1 85 ? -9.852 15.602 3.377 1 65.19 85 PRO A CA 1
ATOM 626 C C . PRO A 1 85 ? -8.352 15.336 3.244 1 65.19 85 PRO A C 1
ATOM 628 O O . PRO A 1 85 ? -7.664 15.148 4.25 1 65.19 85 PRO A O 1
ATOM 631 N N . LEU A 1 86 ? -7.801 15.344 2.133 1 80.88 86 LEU A N 1
ATOM 632 C CA . LEU A 1 86 ? -6.484 14.836 1.771 1 80.88 86 LEU A CA 1
ATOM 633 C C . LEU A 1 86 ? -5.383 15.742 2.316 1 80.88 86 LEU A C 1
ATOM 635 O O . LEU A 1 86 ? -4.418 15.266 2.914 1 80.88 86 LEU A O 1
ATOM 639 N N . HIS A 1 87 ? -5.586 17.031 2.193 1 91.44 87 HIS A N 1
ATOM 640 C CA . HIS A 1 87 ? -4.484 17.922 2.547 1 91.44 87 HIS A CA 1
ATOM 641 C C . HIS A 1 87 ? -4.98 19.109 3.365 1 91.44 87 HIS A C 1
ATOM 643 O O . HIS A 1 87 ? -5.812 19.891 2.896 1 91.44 87 HIS A O 1
ATOM 649 N N . ASN A 1 88 ? -4.48 19.281 4.582 1 95.62 88 ASN A N 1
ATOM 650 C CA . ASN A 1 88 ? -4.875 20.359 5.477 1 95.62 88 ASN A CA 1
ATOM 651 C C . ASN A 1 88 ? -3.67 20.969 6.191 1 95.62 88 ASN A C 1
ATOM 653 O O . ASN A 1 88 ? -2.686 20.266 6.453 1 95.62 88 ASN A O 1
ATOM 657 N N . GLY A 1 89 ? -3.848 22.266 6.453 1 97.94 89 GLY A N 1
ATOM 658 C CA . GLY A 1 89 ? -2.82 22.922 7.242 1 97.94 89 GLY A CA 1
ATOM 659 C C . GLY A 1 89 ? -3.117 22.922 8.727 1 97.94 89 GLY A C 1
ATOM 660 O O . GLY A 1 89 ? -4.281 22.984 9.133 1 97.94 89 GLY A O 1
ATOM 661 N N . ILE A 1 90 ? -2.062 22.828 9.477 1 98.81 90 ILE A N 1
ATOM 662 C CA . ILE A 1 90 ? -2.107 23.031 10.922 1 98.81 90 ILE A CA 1
ATOM 663 C C . ILE A 1 90 ? -1.617 24.438 11.273 1 98.81 90 ILE A C 1
ATOM 665 O O . ILE A 1 90 ? -0.495 24.812 10.93 1 98.81 90 ILE A O 1
ATOM 669 N N . PHE A 1 91 ? -2.439 25.156 11.992 1 98.88 91 PHE A N 1
ATOM 670 C CA . PHE A 1 91 ? -2.105 26.547 12.32 1 98.88 91 PHE A CA 1
ATOM 671 C C . PHE A 1 91 ? -2.182 26.781 13.82 1 98.88 91 PHE A C 1
ATOM 673 O O . PHE A 1 91 ? -3.102 26.297 14.484 1 98.88 91 PHE A O 1
ATOM 680 N N . LEU A 1 92 ? -1.211 27.531 14.305 1 98.69 92 LEU A N 1
ATOM 681 C CA . LEU A 1 92 ? -1.362 28.109 15.633 1 98.69 92 LEU A CA 1
ATOM 682 C C . LEU A 1 92 ? -2.385 29.234 15.625 1 98.69 92 LEU A C 1
ATOM 684 O O . LEU A 1 92 ? -2.377 30.078 14.727 1 98.69 92 LEU A O 1
ATOM 688 N N . LYS A 1 93 ? -3.189 29.203 16.609 1 98.31 93 LYS A N 1
ATOM 689 C CA . LYS A 1 93 ? -4.184 30.266 16.719 1 98.31 93 LYS A CA 1
ATOM 690 C C . LYS A 1 93 ? -3.516 31.625 16.875 1 98.31 93 LYS A C 1
ATOM 692 O O . LYS A 1 93 ? -2.422 31.734 17.438 1 98.31 93 LYS A O 1
ATOM 697 N N . ALA A 1 94 ? -4.258 32.656 16.438 1 97.56 94 ALA A N 1
ATOM 698 C CA . ALA A 1 94 ? -3.777 34.031 16.516 1 97.56 94 ALA A CA 1
ATOM 699 C C . ALA A 1 94 ? -3.992 34.594 17.922 1 97.56 94 ALA A C 1
ATOM 701 O O . ALA A 1 94 ? -4.852 34.125 18.672 1 97.56 94 ALA A O 1
ATOM 702 N N . ASN A 1 95 ? -3.148 35.625 18.234 1 97 95 ASN A N 1
ATOM 703 C CA . ASN A 1 95 ? -3.303 36.406 19.453 1 97 95 ASN A CA 1
ATOM 704 C C . ASN A 1 95 ? -3.229 35.531 20.703 1 97 95 ASN A C 1
ATOM 706 O O . ASN A 1 95 ? -4.074 35.625 21.594 1 97 95 ASN A O 1
ATOM 710 N N . THR A 1 96 ? -2.352 34.562 20.656 1 95.5 96 THR A N 1
ATOM 711 C CA . THR A 1 96 ? -2.057 33.719 21.797 1 95.5 96 THR A CA 1
ATOM 712 C C . THR A 1 96 ? -0.618 33.906 22.266 1 95.5 96 THR A C 1
ATOM 714 O O . THR A 1 96 ? 0.156 34.625 21.625 1 95.5 96 THR A O 1
ATOM 717 N N . SER A 1 97 ? -0.277 33.406 23.422 1 94.75 97 SER A N 1
ATOM 718 C CA . SER A 1 97 ? 1.084 33.5 23.938 1 94.75 97 SER A CA 1
ATOM 719 C C . SER A 1 97 ? 2.09 32.875 22.984 1 94.75 97 SER A C 1
ATOM 721 O O . SER A 1 97 ? 3.217 33.344 22.844 1 94.75 97 SER A O 1
ATOM 723 N N . GLU A 1 98 ? 1.655 31.859 22.25 1 95 98 GLU A N 1
ATOM 724 C CA . GLU A 1 98 ? 2.551 31.125 21.344 1 95 98 GLU A CA 1
ATOM 725 C C . GLU A 1 98 ? 2.604 31.781 19.969 1 95 98 GLU A C 1
ATOM 727 O O . GLU A 1 98 ? 3.545 31.562 19.203 1 95 98 GLU A O 1
ATOM 732 N N . ASN A 1 99 ? 1.589 32.531 19.562 1 97.5 99 ASN A N 1
ATOM 733 C CA . ASN A 1 99 ? 1.515 33.312 18.344 1 97.5 99 ASN A CA 1
ATOM 734 C C . ASN A 1 99 ? 0.867 34.688 18.594 1 97.5 99 ASN A C 1
ATOM 736 O O . ASN A 1 99 ? -0.34 34.844 18.406 1 97.5 99 ASN A O 1
ATOM 740 N N . PRO A 1 100 ? 1.6 35.656 18.875 1 96.69 100 PRO A N 1
ATOM 741 C CA . PRO A 1 100 ? 1.029 36.969 19.219 1 96.69 100 PRO A CA 1
ATOM 742 C C . PRO A 1 100 ? 0.499 37.719 18 1 96.69 100 PRO A C 1
ATOM 744 O O . PRO A 1 100 ? -0.185 38.719 18.141 1 96.69 100 PRO A O 1
ATOM 747 N N . SER A 1 101 ? 0.787 37.188 16.875 1 96.19 101 SER A N 1
ATOM 748 C CA . SER A 1 101 ? 0.298 37.812 15.664 1 96.19 101 SER A CA 1
ATOM 749 C C . SER A 1 101 ? -1.222 37.75 15.562 1 96.19 101 SER A C 1
ATOM 751 O O . SER A 1 101 ? -1.834 36.812 16.109 1 96.19 101 SER A O 1
ATOM 753 N N . SER A 1 102 ? -1.786 38.656 14.859 1 96.81 102 SER A N 1
ATOM 754 C CA . SER A 1 102 ? -3.232 38.688 14.656 1 96.81 102 SER A CA 1
ATOM 755 C C . SER A 1 102 ? -3.656 37.688 13.594 1 96.81 102 SER A C 1
ATOM 757 O O . SER A 1 102 ? -4.848 37.5 13.336 1 96.81 102 SER A O 1
ATOM 759 N N . GLU A 1 103 ? -2.736 37 13.031 1 96.56 103 GLU A N 1
ATOM 760 C CA . GLU A 1 103 ? -3.018 35.969 12.023 1 96.56 103 GLU A CA 1
ATOM 761 C C . GLU A 1 103 ? -2.568 34.594 12.5 1 96.56 103 GLU A C 1
ATOM 763 O O . GLU A 1 103 ? -1.545 34.469 13.18 1 96.56 103 GLU A O 1
ATOM 768 N N . PRO A 1 104 ? -3.377 33.625 12.133 1 97.94 104 PRO A N 1
ATOM 769 C CA . PRO A 1 104 ? -2.893 32.281 12.445 1 97.94 104 PRO A CA 1
ATOM 770 C C . PRO A 1 104 ? -1.548 31.984 11.789 1 97.94 104 PRO A C 1
ATOM 772 O O . PRO A 1 104 ? -1.232 32.531 10.727 1 97.94 104 PRO A O 1
ATOM 775 N N . LEU A 1 105 ? -0.781 31.125 12.391 1 98.19 105 LEU A N 1
ATOM 776 C CA . LEU A 1 105 ? 0.548 30.766 11.906 1 98.19 105 LEU A CA 1
ATOM 777 C C . LEU A 1 105 ? 0.584 29.312 11.445 1 98.19 105 LEU A C 1
ATOM 779 O O . LEU A 1 105 ? 0.295 28.391 12.227 1 98.19 105 LEU A O 1
ATOM 783 N N . LEU A 1 106 ? 0.907 29.109 10.156 1 98.75 106 LEU A N 1
ATOM 784 C CA . LEU A 1 106 ? 1.062 27.75 9.648 1 98.75 106 LEU A CA 1
ATOM 785 C C . LEU A 1 106 ? 2.264 27.062 10.289 1 98.75 106 LEU A C 1
ATOM 787 O O . LEU A 1 106 ? 3.391 27.547 10.188 1 98.75 106 LEU A O 1
ATOM 791 N N . ILE A 1 107 ? 2.035 25.891 10.906 1 98.75 107 ILE A N 1
ATOM 792 C CA . ILE A 1 107 ? 3.154 25.25 11.578 1 98.75 107 ILE A CA 1
ATOM 793 C C . ILE A 1 107 ? 3.295 23.812 11.07 1 98.75 107 ILE A C 1
ATOM 795 O O . ILE A 1 107 ? 4.133 23.047 11.562 1 98.75 107 ILE A O 1
ATOM 799 N N . GLY A 1 108 ? 2.479 23.391 10.133 1 98.56 108 GLY A N 1
ATOM 800 C CA . GLY A 1 108 ? 2.576 22.047 9.586 1 98.56 108 GLY A CA 1
ATOM 801 C C . GLY A 1 108 ? 1.377 21.656 8.734 1 98.56 108 GLY A C 1
ATOM 802 O O . GLY A 1 108 ? 0.64 22.516 8.266 1 98.56 108 GLY A O 1
ATOM 803 N N . ALA A 1 109 ? 1.271 20.422 8.5 1 98 109 ALA A N 1
ATOM 804 C CA . ALA A 1 109 ? 0.186 19.875 7.691 1 98 109 ALA A CA 1
ATOM 805 C C . ALA A 1 109 ? -0.191 18.469 8.148 1 98 109 ALA A C 1
ATOM 807 O O . ALA A 1 109 ? 0.617 17.766 8.773 1 98 109 ALA A O 1
ATOM 808 N N . CYS A 1 110 ? -1.395 18.109 7.914 1 97.06 110 CYS A N 1
ATOM 809 C CA . CYS A 1 110 ? -1.871 16.734 8.07 1 97.06 110 CYS A CA 1
ATOM 810 C C . CYS A 1 110 ? -2.895 16.391 6.992 1 97.06 110 CYS A C 1
ATOM 812 O O . CYS A 1 110 ? -3.516 17.281 6.414 1 97.06 110 CYS A O 1
ATOM 814 N N . GLY A 1 111 ? -2.986 15.148 6.699 1 95.12 111 GLY A N 1
ATOM 815 C CA . GLY A 1 111 ? -3.938 14.68 5.707 1 95.12 111 GLY A CA 1
ATOM 816 C C . GLY A 1 111 ? -4.129 13.172 5.734 1 95.12 111 GLY A C 1
ATOM 817 O O . GLY A 1 111 ? -3.514 12.477 6.547 1 95.12 111 GLY A O 1
ATOM 818 N N . ILE A 1 112 ? -5.043 12.766 4.93 1 93.69 112 ILE A N 1
ATOM 819 C CA . ILE A 1 112 ? -5.367 11.352 4.84 1 93.69 112 ILE A CA 1
ATOM 820 C C . ILE A 1 112 ? -5.441 10.93 3.375 1 93.69 112 ILE A C 1
ATOM 822 O O . ILE A 1 112 ? -5.871 11.711 2.521 1 93.69 112 ILE A O 1
ATOM 826 N N . MET A 1 113 ? -5.02 9.773 3.102 1 92.38 113 MET A N 1
ATOM 827 C CA . MET A 1 113 ? -5.16 9.141 1.791 1 92.38 113 MET A CA 1
ATOM 828 C C . MET A 1 113 ? -6.008 7.879 1.883 1 92.38 113 MET A C 1
ATOM 830 O O . MET A 1 113 ? -5.621 6.91 2.539 1 92.38 113 MET A O 1
ATOM 834 N N . PRO A 1 114 ? -7.164 7.887 1.222 1 92.88 114 PRO A N 1
ATOM 835 C CA . PRO A 1 114 ? -7.984 6.676 1.219 1 92.88 114 PRO A CA 1
ATOM 836 C C . PRO A 1 114 ? -7.309 5.504 0.509 1 92.88 114 PRO A C 1
ATOM 838 O O . PRO A 1 114 ? -6.648 5.699 -0.515 1 92.88 114 PRO A O 1
ATOM 841 N N . LYS A 1 115 ? -7.398 4.375 1.114 1 94 115 LYS A N 1
ATOM 842 C CA . LYS A 1 115 ? -7.051 3.148 0.4 1 94 115 LYS A CA 1
ATOM 843 C C . LYS A 1 115 ? -8.219 2.656 -0.446 1 94 115 LYS A C 1
ATOM 845 O O . LYS A 1 115 ? -9.289 3.268 -0.453 1 94 115 LYS A O 1
ATOM 850 N N . ASN A 1 116 ? -7.977 1.58 -1.264 1 93.5 116 ASN A N 1
ATOM 851 C CA . ASN A 1 116 ? -8.984 1.09 -2.195 1 93.5 116 ASN A CA 1
ATOM 852 C C . ASN A 1 116 ? -9.141 -0.427 -2.111 1 93.5 116 ASN A C 1
ATOM 854 O O . ASN A 1 116 ? -8.555 -1.065 -1.234 1 93.5 116 ASN A O 1
ATOM 858 N N . ASP A 1 117 ? -10.023 -0.948 -2.977 1 95.06 117 ASP A N 1
ATOM 859 C CA . ASP A 1 117 ? -10.227 -2.391 -3.078 1 95.06 117 ASP A CA 1
ATOM 860 C C . ASP A 1 117 ? -10.695 -2.975 -1.748 1 95.06 117 ASP A C 1
ATOM 862 O O . ASP A 1 117 ? -11.656 -2.482 -1.152 1 95.06 117 ASP A O 1
ATOM 866 N N . ILE A 1 118 ? -10.086 -4.004 -1.275 1 96 118 ILE A N 1
ATOM 867 C CA . ILE A 1 118 ? -10.547 -4.648 -0.052 1 96 118 ILE A CA 1
ATOM 868 C C . ILE A 1 118 ? -10.117 -3.828 1.16 1 96 118 ILE A C 1
ATOM 870 O O . ILE A 1 118 ? -10.469 -4.148 2.297 1 96 118 ILE A O 1
ATOM 874 N N . TYR A 1 119 ? -9.406 -2.766 0.934 1 96.88 119 TYR A N 1
ATOM 875 C CA . TYR A 1 119 ? -8.922 -1.896 2 1 96.88 119 TYR A CA 1
ATOM 876 C C . TYR A 1 119 ? -9.703 -0.586 2.031 1 96.88 119 TYR A C 1
ATOM 878 O O . TYR A 1 119 ? -9.25 0.395 2.627 1 96.88 119 TYR A O 1
ATOM 886 N N . TYR A 1 120 ? -10.859 -0.458 1.475 1 94.44 120 TYR A N 1
ATOM 887 C CA . TYR A 1 120 ? -11.57 0.79 1.213 1 94.44 120 TYR A CA 1
ATOM 888 C C . TYR A 1 120 ? -12.008 1.448 2.514 1 94.44 120 TYR A C 1
ATOM 890 O O . TYR A 1 120 ? -12.32 2.643 2.537 1 94.44 120 TYR A O 1
ATOM 898 N N . ARG A 1 121 ? -12.016 0.793 3.605 1 96.31 121 ARG A N 1
ATOM 899 C CA . ARG A 1 121 ? -12.414 1.384 4.879 1 96.31 121 ARG A CA 1
ATOM 900 C C . ARG A 1 121 ? -11.195 1.809 5.691 1 96.31 121 ARG A C 1
ATOM 902 O O . ARG A 1 121 ? -11.297 2.066 6.891 1 96.31 121 ARG A O 1
ATOM 909 N N . THR A 1 122 ? -10.07 1.792 5.094 1 96.94 122 THR A N 1
ATOM 910 C CA . THR A 1 122 ? -8.805 2.189 5.711 1 96.94 122 THR A CA 1
ATOM 911 C C . THR A 1 122 ? -8.258 3.449 5.047 1 96.94 122 THR A C 1
ATOM 913 O O . THR A 1 122 ? -8.234 3.553 3.82 1 96.94 122 THR A O 1
ATOM 916 N N . TRP A 1 123 ? -7.867 4.398 5.824 1 96.38 123 TRP A N 1
ATOM 917 C CA . TRP A 1 123 ? -7.184 5.594 5.344 1 96.38 123 TRP A CA 1
ATOM 918 C C . TRP A 1 123 ? -5.777 5.691 5.93 1 96.38 123 TRP A C 1
ATOM 920 O O . TRP A 1 123 ? -5.535 5.246 7.055 1 96.38 123 TRP A O 1
ATOM 930 N N . GLU A 1 124 ? -4.871 6.219 5.16 1 97.31 124 GLU A N 1
ATOM 931 C CA . GLU A 1 124 ? -3.498 6.441 5.609 1 97.31 124 GLU A CA 1
ATOM 932 C C . GLU A 1 124 ? -3.289 7.887 6.051 1 97.31 124 GLU A C 1
ATOM 934 O O . GLU A 1 124 ? -3.627 8.82 5.32 1 97.31 124 GLU A O 1
ATOM 939 N N . LEU A 1 125 ? -2.756 8.023 7.223 1 97.62 125 LEU A N 1
ATOM 940 C CA . LEU A 1 125 ? -2.473 9.32 7.816 1 97.62 125 LEU A CA 1
ATOM 941 C C . LEU A 1 125 ? -1.045 9.758 7.508 1 97.62 125 LEU A C 1
ATOM 943 O O . LEU A 1 125 ? -0.113 8.953 7.586 1 97.62 125 LEU A O 1
ATOM 947 N N . GLY A 1 126 ? -0.854 10.977 7.195 1 97 126 GLY A N 1
ATOM 948 C CA . GLY A 1 126 ? 0.435 11.648 7.109 1 97 126 GLY A CA 1
ATOM 949 C C . GLY A 1 126 ? 0.427 13.039 7.707 1 97 126 GLY A C 1
ATOM 950 O O . GLY A 1 126 ? -0.595 13.727 7.68 1 97 126 GLY A O 1
ATOM 951 N N . TYR A 1 127 ? 1.574 13.406 8.219 1 98 127 TYR A N 1
ATOM 952 C CA . TYR A 1 127 ? 1.688 14.75 8.766 1 98 127 TYR A CA 1
ATOM 953 C C . TYR A 1 127 ? 3.15 15.164 8.891 1 98 127 TYR A C 1
ATOM 955 O O . TYR A 1 127 ? 4.043 14.32 8.891 1 98 127 TYR A O 1
ATOM 963 N N . TRP A 1 128 ? 3.369 16.422 8.953 1 98.12 128 TRP A N 1
ATOM 964 C CA . TRP A 1 128 ? 4.664 17.016 9.258 1 98.12 128 TRP A CA 1
ATOM 965 C C . TRP A 1 128 ? 4.496 18.344 9.984 1 98.12 128 TRP A C 1
ATOM 967 O O . TRP A 1 128 ? 3.459 19 9.852 1 98.12 128 TRP A O 1
ATOM 977 N N . LEU A 1 129 ? 5.402 18.719 10.758 1 98.44 129 LEU A N 1
ATOM 978 C CA . LEU A 1 129 ? 5.438 20.016 11.422 1 98.44 129 LEU A CA 1
ATOM 979 C C . LEU A 1 129 ? 6.758 20.734 11.148 1 98.44 129 LEU A C 1
ATOM 981 O O . LEU A 1 129 ? 7.805 20.094 11.039 1 98.44 129 LEU A O 1
ATOM 985 N N . ALA A 1 130 ? 6.684 22.047 11.148 1 98.56 130 ALA A N 1
ATOM 986 C CA . ALA A 1 130 ? 7.875 22.891 11.031 1 98.56 130 ALA A CA 1
ATOM 987 C C . ALA A 1 130 ? 8.781 22.719 12.25 1 98.56 130 ALA A C 1
ATOM 989 O O . ALA A 1 130 ? 8.305 22.547 13.367 1 98.56 130 ALA A O 1
ATOM 990 N N . GLU A 1 131 ? 10.023 22.859 12.008 1 98.06 131 GLU A N 1
ATOM 991 C CA . GLU A 1 131 ? 11.031 22.594 13.031 1 98.06 131 GLU A CA 1
ATOM 992 C C . GLU A 1 131 ? 10.781 23.422 14.281 1 98.06 131 GLU A C 1
ATOM 994 O O . GLU A 1 131 ? 10.844 22.922 15.406 1 98.06 131 GLU A O 1
ATOM 999 N N . PRO A 1 132 ? 10.43 24.719 14.195 1 97.56 132 PRO A N 1
ATOM 1000 C CA . PRO A 1 132 ? 10.203 25.5 15.414 1 97.56 132 PRO A CA 1
ATOM 1001 C C . PRO A 1 132 ? 9.031 24.969 16.25 1 97.56 132 PRO A C 1
ATOM 1003 O O . PRO A 1 132 ? 8.883 25.344 17.406 1 97.56 132 PRO A O 1
ATOM 1006 N N . ALA A 1 133 ? 8.234 24.188 15.648 1 97.94 133 ALA A N 1
ATOM 1007 C CA . ALA A 1 133 ? 7.047 23.672 16.344 1 97.94 133 ALA A CA 1
ATOM 1008 C C . ALA A 1 133 ? 7.324 22.328 17 1 97.94 133 ALA A C 1
ATOM 1010 O O . ALA A 1 133 ? 6.469 21.781 17.703 1 97.94 133 ALA A O 1
ATOM 1011 N N . TRP A 1 134 ? 8.523 21.797 16.828 1 97.56 134 TRP A N 1
ATOM 1012 C CA . TRP A 1 134 ? 8.859 20.484 17.359 1 97.56 134 TRP A CA 1
ATOM 1013 C C . TRP A 1 134 ? 8.992 20.531 18.891 1 97.56 134 TRP A C 1
ATOM 1015 O O . TRP A 1 134 ? 9.406 21.547 19.438 1 97.56 134 TRP A O 1
ATOM 1025 N N . GLY A 1 135 ? 8.609 19.422 19.516 1 96.56 135 GLY A N 1
ATOM 1026 C CA . GLY A 1 135 ? 8.844 19.25 20.953 1 96.56 135 GLY A CA 1
ATOM 1027 C C . GLY A 1 135 ? 7.875 20.047 21.812 1 96.56 135 GLY A C 1
ATOM 1028 O O . GLY A 1 135 ? 8.109 20.234 23 1 96.56 135 GLY A O 1
ATOM 1029 N N . LYS A 1 136 ? 6.801 20.547 21.219 1 97.19 136 LYS A N 1
ATOM 1030 C CA . LYS A 1 136 ? 5.871 21.406 21.969 1 97.19 136 LYS A CA 1
ATOM 1031 C C . LYS A 1 136 ? 4.512 20.719 22.125 1 97.19 136 LYS A C 1
ATOM 1033 O O . LYS A 1 136 ? 3.559 21.344 22.609 1 97.19 136 LYS A O 1
ATOM 1038 N N . GLY A 1 137 ? 4.375 19.516 21.594 1 98.06 137 GLY A N 1
ATOM 1039 C CA . GLY A 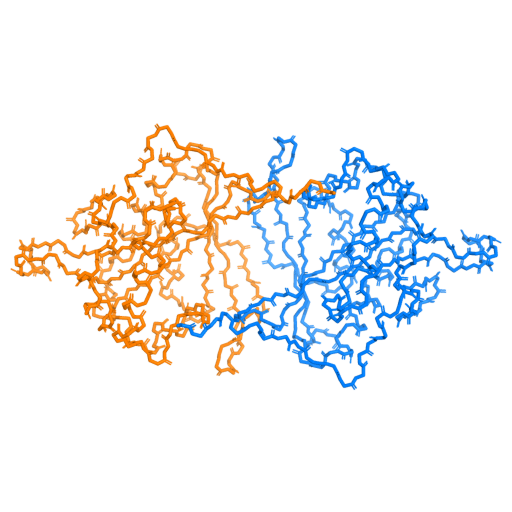1 137 ? 3.145 18.75 21.75 1 98.06 137 GLY A CA 1
ATOM 1040 C C . GLY A 1 137 ? 2.105 19.078 20.688 1 98.06 137 GLY A C 1
ATOM 1041 O O . GLY A 1 137 ? 0.996 18.531 20.719 1 98.06 137 GLY A O 1
ATOM 1042 N N . TYR A 1 138 ? 2.416 19.906 19.672 1 98.62 138 TYR A N 1
ATOM 1043 C CA . TYR A 1 138 ? 1.459 20.328 18.672 1 98.62 138 TYR A CA 1
ATOM 1044 C C . TYR A 1 138 ? 1.055 19.172 17.766 1 98.62 138 TYR A C 1
ATOM 1046 O O . TYR A 1 138 ? -0.116 19.031 17.406 1 98.62 138 TYR A O 1
ATOM 1054 N N . ALA A 1 139 ? 1.996 18.344 17.406 1 98.62 139 ALA A N 1
ATOM 1055 C CA . ALA A 1 139 ? 1.679 17.219 16.547 1 98.62 139 ALA A CA 1
ATOM 1056 C C . ALA A 1 139 ? 0.688 16.266 17.219 1 98.62 139 ALA A C 1
ATOM 1058 O O . ALA A 1 139 ? -0.299 15.852 16.609 1 98.62 139 ALA A O 1
ATOM 1059 N N . THR A 1 140 ? 0.969 15.93 18.5 1 98.75 140 THR A N 1
ATOM 1060 C CA . THR A 1 140 ? 0.062 15.062 19.234 1 98.75 140 THR A CA 1
ATOM 1061 C C . THR A 1 140 ? -1.333 15.68 19.312 1 98.75 140 THR A C 1
ATOM 1063 O O . THR A 1 140 ? -2.332 15 19.062 1 98.75 140 THR A O 1
ATOM 1066 N N . GLU A 1 141 ? -1.384 16.953 19.656 1 98.81 141 GLU A N 1
ATOM 1067 C CA . GLU A 1 141 ? -2.65 17.672 19.75 1 98.81 141 GLU A CA 1
ATOM 1068 C C . GLU A 1 141 ? -3.391 17.656 18.406 1 98.81 141 GLU A C 1
ATOM 1070 O O . GLU A 1 141 ? -4.578 17.344 18.359 1 98.81 141 GLU A O 1
ATOM 1075 N N . ALA A 1 142 ? -2.732 17.938 17.312 1 98.69 142 ALA A N 1
ATOM 1076 C CA . ALA A 1 142 ? -3.324 18.031 15.984 1 98.69 142 ALA A CA 1
ATOM 1077 C C . ALA A 1 142 ? -3.801 16.672 15.5 1 98.69 142 ALA A C 1
ATOM 1079 O O . ALA A 1 142 ? -4.941 16.531 15.055 1 98.69 142 ALA A O 1
ATOM 1080 N N . VAL A 1 143 ? -2.92 15.68 15.57 1 98.5 143 VAL A N 1
ATOM 1081 C CA . VAL A 1 143 ? -3.199 14.352 15.031 1 98.5 143 VAL A CA 1
ATOM 1082 C C . VAL A 1 143 ? -4.34 13.703 15.812 1 98.5 143 VAL A C 1
ATOM 1084 O O . VAL A 1 143 ? -5.25 13.117 15.227 1 98.5 143 VAL A O 1
ATOM 1087 N N . LYS A 1 144 ? -4.332 13.828 17.125 1 98.62 144 LYS A N 1
ATOM 1088 C CA . LYS A 1 144 ? -5.41 13.281 17.938 1 98.62 144 LYS A CA 1
ATOM 1089 C C . LYS A 1 144 ? -6.762 13.844 17.516 1 98.62 144 LYS A C 1
ATOM 1091 O O . LYS A 1 144 ? -7.715 13.094 17.297 1 98.62 144 LYS A O 1
ATOM 1096 N N . ALA A 1 145 ? -6.828 15.117 17.422 1 98.5 145 ALA A N 1
ATOM 1097 C CA . ALA A 1 145 ? -8.078 15.781 17.062 1 98.5 145 ALA A CA 1
ATOM 1098 C C . ALA A 1 145 ? -8.484 15.43 15.633 1 98.5 145 ALA A C 1
ATOM 1100 O O . ALA A 1 145 ? -9.664 15.18 15.359 1 98.5 145 ALA A O 1
ATOM 1101 N N . PHE A 1 146 ? -7.551 15.414 14.727 1 97.88 146 PHE A N 1
ATOM 1102 C CA . PHE A 1 146 ? -7.82 15.18 13.312 1 97.88 146 PHE A CA 1
ATOM 1103 C C . PHE A 1 146 ? -8.344 13.766 13.078 1 97.88 146 PHE A C 1
ATOM 1105 O O . PHE A 1 146 ? -9.32 13.57 12.359 1 97.88 146 PHE A O 1
ATOM 1112 N N . VAL A 1 147 ? -7.727 12.773 13.672 1 98 147 VAL A N 1
ATOM 1113 C CA . VAL A 1 147 ? -8.156 11.391 13.492 1 98 147 VAL A CA 1
ATOM 1114 C C . VAL A 1 147 ? -9.555 11.203 14.078 1 98 147 VAL A C 1
ATOM 1116 O O . VAL A 1 147 ? -10.398 10.531 13.484 1 98 147 VAL A O 1
ATOM 1119 N N . ARG A 1 148 ? -9.797 11.773 15.234 1 97.81 148 ARG A N 1
ATOM 1120 C CA . ARG A 1 148 ? -11.133 11.703 15.812 1 97.81 148 ARG A CA 1
ATOM 1121 C C . ARG A 1 148 ? -12.164 12.336 14.891 1 97.81 148 ARG A C 1
ATOM 1123 O O . ARG A 1 148 ? -13.242 11.781 14.672 1 97.81 148 ARG A O 1
ATOM 1130 N N . TRP A 1 149 ? -11.828 13.469 14.406 1 96.81 149 TRP A N 1
ATOM 1131 C CA . TRP A 1 149 ? -12.703 14.172 13.477 1 96.81 149 TRP A CA 1
ATOM 1132 C C . TRP A 1 149 ? -13 13.312 12.25 1 96.81 149 TRP A C 1
ATOM 1134 O O . TRP A 1 149 ? -14.141 13.258 11.789 1 96.81 149 TRP A O 1
ATOM 1144 N N . CYS A 1 150 ? -12.016 12.648 11.664 1 96.19 150 CYS A N 1
ATOM 1145 C CA . CYS A 1 150 ? -12.203 11.766 10.516 1 96.19 150 CYS A CA 1
ATOM 1146 C C . CYS A 1 150 ? -13.203 10.664 10.828 1 96.19 150 CYS A C 1
ATOM 1148 O O . CYS A 1 150 ? -14.148 10.445 10.07 1 96.19 150 CYS A O 1
ATOM 1150 N N . PHE A 1 151 ? -13.008 9.977 11.93 1 97.44 151 PHE A N 1
ATOM 1151 C CA . PHE A 1 151 ? -13.898 8.883 12.312 1 97.44 151 PHE A CA 1
ATOM 1152 C C . PHE A 1 151 ? -15.32 9.391 12.516 1 97.44 151 PHE A C 1
ATOM 1154 O O . PHE A 1 151 ? -16.281 8.711 12.156 1 97.44 151 PHE A O 1
ATOM 1161 N N . GLU A 1 152 ? -15.422 10.531 13.125 1 96.69 152 GLU A N 1
ATOM 1162 C CA . GLU A 1 152 ? -16.75 11.094 13.383 1 96.69 152 GLU A CA 1
ATOM 1163 C C . GLU A 1 152 ? -17.422 11.523 12.086 1 96.69 152 GLU A C 1
ATOM 1165 O O . GLU A 1 152 ? -18.641 11.383 11.938 1 96.69 152 GLU A O 1
ATOM 1170 N N . THR A 1 153 ? -16.703 12.047 11.195 1 94.88 153 THR A N 1
ATOM 1171 C CA . THR A 1 153 ? -17.234 12.609 9.961 1 94.88 153 THR A CA 1
ATOM 1172 C C . THR A 1 153 ? -17.594 11.5 8.977 1 94.88 153 THR A C 1
ATOM 1174 O O . THR A 1 153 ? -18.547 11.633 8.203 1 94.88 153 THR A O 1
ATOM 1177 N N . TRP A 1 154 ? -16.891 10.406 8.984 1 94.62 154 TRP A N 1
ATOM 1178 C CA . TRP A 1 154 ? -17.141 9.266 8.109 1 94.62 154 TRP A CA 1
ATOM 1179 C C . TRP A 1 154 ? -17.484 8.023 8.922 1 94.62 154 TRP A C 1
ATOM 1181 O O . TRP A 1 154 ? -16.594 7.246 9.273 1 94.62 154 TRP A O 1
ATOM 1191 N N . PRO A 1 155 ? -18.703 7.762 9.016 1 95.38 155 PRO A N 1
ATOM 1192 C CA . PRO A 1 155 ? -19.141 6.688 9.922 1 95.38 155 PRO A CA 1
ATOM 1193 C C . PRO A 1 155 ? -18.672 5.309 9.461 1 95.38 155 PRO A C 1
ATOM 1195 O O . PRO A 1 155 ? -18.562 4.387 10.273 1 95.38 155 PRO A O 1
ATOM 1198 N N . GLU A 1 156 ? -18.375 5.109 8.219 1 95 156 GLU A N 1
ATOM 1199 C CA . GLU A 1 156 ? -18 3.793 7.715 1 95 156 GLU A CA 1
ATOM 1200 C C . GLU A 1 156 ? -16.484 3.623 7.711 1 95 156 GLU A C 1
ATOM 1202 O O . GLU A 1 156 ? -15.969 2.551 7.379 1 95 156 GLU A O 1
ATOM 1207 N N . LEU A 1 157 ? -15.75 4.68 8 1 96.19 157 LEU A N 1
ATOM 1208 C CA . LEU A 1 157 ? -14.312 4.547 8.188 1 96.19 157 LEU A CA 1
ATOM 1209 C C . LEU A 1 157 ? -13.992 3.648 9.375 1 96.19 157 LEU A C 1
ATOM 1211 O O . LEU A 1 157 ? -14.43 3.92 10.5 1 96.19 157 LEU A O 1
ATOM 1215 N N . ASN A 1 158 ? -13.203 2.586 9.164 1 98.12 158 ASN A N 1
ATOM 1216 C CA . ASN A 1 158 ? -12.945 1.6 10.203 1 98.12 158 ASN A CA 1
ATOM 1217 C C . ASN A 1 158 ? -11.547 1.751 10.789 1 98.12 158 ASN A C 1
ATOM 1219 O O . ASN A 1 158 ? -11.312 1.43 11.953 1 98.12 158 ASN A O 1
ATOM 1223 N N . ARG A 1 159 ? -10.672 2.164 9.961 1 98.44 159 ARG A N 1
ATOM 1224 C CA . ARG A 1 159 ? -9.258 2.078 10.312 1 98.44 159 ARG A CA 1
ATOM 1225 C C . ARG A 1 159 ? -8.477 3.244 9.727 1 98.44 159 ARG A C 1
ATOM 1227 O O . ARG A 1 159 ? -8.695 3.625 8.57 1 98.44 159 ARG A O 1
ATOM 1234 N N . ILE A 1 160 ? -7.641 3.861 10.508 1 98.56 160 ILE A N 1
ATOM 1235 C CA . ILE A 1 160 ? -6.602 4.77 10.031 1 98.56 160 ILE A CA 1
ATOM 1236 C C . ILE A 1 160 ? -5.227 4.172 10.32 1 98.56 160 ILE A C 1
ATOM 1238 O O . ILE A 1 160 ? -4.992 3.627 11.398 1 98.56 160 ILE A O 1
ATOM 1242 N N . GLU A 1 161 ? -4.371 4.191 9.305 1 98.75 161 GLU A N 1
ATOM 1243 C CA . GLU A 1 161 ? -3.014 3.682 9.492 1 98.75 161 GLU A CA 1
ATOM 1244 C C . GLU A 1 161 ? -1.974 4.75 9.18 1 98.75 161 GLU A C 1
ATOM 1246 O O . GLU A 1 161 ? -2.287 5.758 8.539 1 98.75 161 GLU A O 1
ATOM 1251 N N . ALA A 1 162 ? -0.816 4.523 9.719 1 98.44 162 ALA A N 1
ATOM 1252 C CA . ALA A 1 162 ? 0.333 5.395 9.484 1 98.44 162 ALA A CA 1
ATOM 1253 C C . ALA A 1 162 ? 1.641 4.613 9.578 1 98.44 162 ALA A C 1
ATOM 1255 O O . ALA A 1 162 ? 1.701 3.562 10.219 1 98.44 162 ALA A O 1
ATOM 1256 N N . CYS A 1 163 ? 2.562 5.133 8.859 1 97.38 163 CYS A N 1
ATOM 1257 C CA . CYS A 1 163 ? 3.904 4.562 8.914 1 97.38 163 CYS A CA 1
ATOM 1258 C C . CYS A 1 163 ? 4.93 5.621 9.305 1 97.38 163 CYS A C 1
ATOM 1260 O O . CYS A 1 163 ? 4.754 6.805 9 1 97.38 163 CYS A O 1
ATOM 1262 N N . ALA A 1 164 ? 5.91 5.184 9.992 1 97.69 164 ALA A N 1
ATOM 1263 C CA . ALA A 1 164 ? 7.027 6.047 10.359 1 97.69 164 ALA A CA 1
ATOM 1264 C C . ALA A 1 164 ? 8.367 5.395 10.016 1 97.69 164 ALA A C 1
ATOM 1266 O O . ALA A 1 164 ? 8.57 4.211 10.297 1 97.69 164 ALA A O 1
ATOM 1267 N N . ILE A 1 165 ? 9.227 6.195 9.484 1 96.44 165 ILE A N 1
ATOM 1268 C CA . ILE A 1 165 ? 10.594 5.719 9.273 1 96.44 165 ILE A CA 1
ATOM 1269 C C . ILE A 1 165 ? 11.203 5.301 10.609 1 96.44 165 ILE A C 1
ATOM 1271 O O . ILE A 1 165 ? 10.992 5.965 11.633 1 96.44 165 ILE A O 1
ATOM 1275 N N . GLY A 1 166 ? 11.961 4.27 10.602 1 94.69 166 GLY A N 1
ATOM 1276 C CA . GLY A 1 166 ? 12.477 3.654 11.812 1 94.69 166 GLY A CA 1
ATOM 1277 C C . GLY A 1 166 ? 13.195 4.633 12.719 1 94.69 166 GLY A C 1
ATOM 1278 O O . GLY A 1 166 ? 13.031 4.602 13.945 1 94.69 166 GLY A O 1
ATOM 1279 N N . LYS A 1 167 ? 13.93 5.508 12.164 1 91.75 167 LYS A N 1
ATOM 1280 C CA . LYS A 1 167 ? 14.742 6.438 12.938 1 91.75 167 LYS A CA 1
ATOM 1281 C C . LYS A 1 167 ? 13.922 7.637 13.398 1 91.75 167 LYS A C 1
ATOM 1283 O O . LYS A 1 167 ? 14.406 8.477 14.164 1 91.75 167 LYS A O 1
ATOM 1288 N N . ASN A 1 168 ? 12.734 7.77 12.867 1 94.06 168 ASN A N 1
ATOM 1289 C CA . ASN A 1 168 ? 11.883 8.898 13.227 1 94.06 168 ASN A CA 1
ATOM 1290 C C . ASN A 1 168 ? 11.148 8.656 14.539 1 94.06 168 ASN A C 1
ATOM 1292 O O . ASN A 1 168 ? 9.922 8.547 14.547 1 94.06 168 ASN A O 1
ATOM 1296 N N . THR A 1 169 ? 11.828 8.68 15.633 1 94.94 169 THR A N 1
ATOM 1297 C CA . THR A 1 169 ? 11.289 8.352 16.953 1 94.94 169 THR A CA 1
ATOM 1298 C C . THR A 1 169 ? 10.25 9.383 17.375 1 94.94 169 THR A C 1
ATOM 1300 O O . THR A 1 169 ? 9.305 9.062 18.094 1 94.94 169 THR A O 1
ATOM 1303 N N . ALA A 1 170 ? 10.445 10.609 16.938 1 95.12 170 ALA A N 1
ATOM 1304 C CA . ALA A 1 170 ? 9.492 11.664 17.281 1 95.12 170 ALA A CA 1
ATOM 1305 C C . ALA A 1 170 ? 8.094 11.336 16.75 1 95.12 170 ALA A C 1
ATOM 1307 O O . ALA A 1 170 ? 7.113 11.406 17.5 1 95.12 170 ALA A O 1
ATOM 1308 N N . SER A 1 171 ? 7.992 10.992 15.508 1 96.44 171 SER A N 1
ATOM 1309 C CA . SER A 1 171 ? 6.703 10.617 14.93 1 96.44 171 SER A CA 1
ATOM 1310 C C . SER A 1 171 ? 6.141 9.367 15.602 1 96.44 171 SER A C 1
ATOM 1312 O O . SER A 1 171 ? 4.938 9.273 15.836 1 96.44 171 SER A O 1
ATOM 1314 N N . GLN A 1 172 ? 6.973 8.438 15.898 1 97.81 172 GLN A N 1
ATOM 1315 C CA . GLN A 1 172 ? 6.547 7.219 16.578 1 97.81 172 GLN A CA 1
ATOM 1316 C C . GLN A 1 172 ? 5.918 7.539 17.938 1 97.81 172 GLN A C 1
ATOM 1318 O O . GLN A 1 172 ? 4.879 6.984 18.281 1 97.81 172 GLN A O 1
ATOM 1323 N N . LYS A 1 173 ? 6.527 8.422 18.625 1 97.94 173 LYS A N 1
ATOM 1324 C CA . LYS A 1 173 ? 6 8.836 19.922 1 97.94 173 LYS A CA 1
ATOM 1325 C C . LYS A 1 173 ? 4.641 9.516 19.781 1 97.94 173 LYS A C 1
ATOM 1327 O O . LYS A 1 173 ? 3.727 9.266 20.562 1 97.94 173 LYS A O 1
ATOM 1332 N N . VAL A 1 174 ? 4.488 10.391 18.781 1 98.44 174 VAL A N 1
ATOM 1333 C CA . VAL A 1 174 ? 3.219 11.062 18.516 1 98.44 174 VAL A CA 1
ATOM 1334 C C . VAL A 1 174 ? 2.125 10.016 18.297 1 98.44 174 VAL A C 1
ATOM 1336 O O . VAL A 1 174 ? 1.063 10.078 18.906 1 98.44 174 VAL A O 1
ATOM 1339 N N . LEU A 1 175 ? 2.385 9.062 17.406 1 98.62 175 LEU A N 1
ATOM 1340 C CA . LEU A 1 175 ? 1.401 8.039 17.078 1 98.62 175 LEU A CA 1
ATOM 1341 C C . LEU A 1 175 ? 1.014 7.227 18.312 1 98.62 175 LEU A C 1
ATOM 1343 O O . LEU A 1 175 ? -0.171 6.98 18.547 1 98.62 175 LEU A O 1
ATOM 1347 N N . SER A 1 176 ? 1.987 6.891 19.078 1 98.19 176 SER A N 1
ATOM 1348 C CA . SER A 1 176 ? 1.721 6.145 20.297 1 98.19 176 SER A CA 1
ATOM 1349 C C . SER A 1 176 ? 0.875 6.965 21.266 1 98.19 176 SER A C 1
ATOM 1351 O O . SER A 1 176 ? -0.085 6.453 21.844 1 98.19 176 SER A O 1
ATOM 1353 N N . LYS A 1 177 ? 1.211 8.195 21.469 1 98.12 177 LYS A N 1
ATOM 1354 C CA . LYS A 1 177 ? 0.492 9.07 22.391 1 98.12 177 LYS A CA 1
ATOM 1355 C C . LYS A 1 177 ? -0.953 9.273 21.953 1 98.12 177 LYS A C 1
ATOM 1357 O O . LYS A 1 177 ? -1.847 9.445 22.781 1 98.12 177 LYS A O 1
ATOM 1362 N N . VAL A 1 178 ? -1.187 9.289 20.703 1 98.19 178 VAL A N 1
ATOM 1363 C CA . VAL A 1 178 ? -2.52 9.492 20.156 1 98.19 178 VAL A CA 1
ATOM 1364 C C . VAL A 1 178 ? -3.363 8.234 20.344 1 98.19 178 VAL A C 1
ATOM 1366 O O . VAL A 1 178 ? -4.594 8.312 20.406 1 98.19 178 VAL A O 1
ATOM 1369 N N . GLY A 1 179 ? -2.719 7.059 20.406 1 98.44 179 GLY A N 1
ATOM 1370 C CA . GLY A 1 179 ? -3.441 5.82 20.641 1 98.44 179 GLY A CA 1
ATOM 1371 C C . GLY A 1 179 ? -3.248 4.797 19.531 1 98.44 179 GLY A C 1
ATOM 1372 O O . GLY A 1 179 ? -3.844 3.719 19.578 1 98.44 179 GLY A O 1
ATOM 1373 N N . PHE A 1 180 ? -2.439 5.152 18.562 1 98.81 180 PHE A N 1
ATOM 1374 C CA . PHE A 1 180 ? -2.137 4.168 17.531 1 98.81 180 PHE A CA 1
ATOM 1375 C C . PHE A 1 180 ? -1.402 2.971 18.125 1 98.81 180 PHE A C 1
ATOM 1377 O O . PHE A 1 180 ? -0.543 3.133 18.984 1 98.81 180 PHE A O 1
ATOM 1384 N N . VAL A 1 181 ? -1.72 1.804 17.641 1 98.62 181 VAL A N 1
ATOM 1385 C CA . VAL A 1 181 ? -1.069 0.567 18.062 1 98.62 181 VAL A CA 1
ATOM 1386 C C . VAL A 1 181 ? 0.056 0.219 17.094 1 98.62 181 VAL A C 1
ATOM 1388 O O . VAL A 1 181 ? -0.12 0.297 15.867 1 98.62 181 VAL A O 1
ATOM 1391 N N . ASN A 1 182 ? 1.239 -0.07 17.609 1 98.62 182 ASN A N 1
ATOM 1392 C CA . ASN A 1 182 ? 2.318 -0.606 16.797 1 98.62 182 ASN A CA 1
ATOM 1393 C C . ASN A 1 182 ? 1.955 -1.97 16.203 1 98.62 182 ASN A C 1
ATOM 1395 O O . ASN A 1 182 ? 1.71 -2.922 16.953 1 98.62 182 ASN A O 1
ATOM 1399 N N . GLU A 1 183 ? 1.916 -2.018 14.922 1 98.69 183 GLU A N 1
ATOM 1400 C CA . GLU A 1 183 ? 1.446 -3.238 14.273 1 98.69 183 GLU A CA 1
ATOM 1401 C C . GLU A 1 183 ? 2.596 -3.98 13.602 1 98.69 183 GLU A C 1
ATOM 1403 O O . GLU A 1 183 ? 2.369 -4.93 12.844 1 98.69 183 GLU A O 1
ATOM 1408 N N . GLY A 1 184 ? 3.77 -3.525 13.773 1 98.44 184 GLY A N 1
ATOM 1409 C CA . GLY A 1 184 ? 4.914 -4.277 13.281 1 98.44 184 GLY A CA 1
ATOM 1410 C C . GLY A 1 184 ? 5.934 -3.41 12.57 1 98.44 184 GLY A C 1
ATOM 1411 O O . GLY A 1 184 ? 5.809 -2.184 12.547 1 98.44 184 GLY A O 1
ATOM 1412 N N . ASN A 1 185 ? 6.945 -4.039 12.07 1 98.44 185 ASN A N 1
ATOM 1413 C CA . ASN A 1 185 ? 8.109 -3.412 11.461 1 98.44 185 ASN A CA 1
ATOM 1414 C C . ASN A 1 185 ? 8.414 -3.998 10.086 1 98.44 185 ASN A C 1
ATOM 1416 O O . ASN A 1 185 ? 8.688 -5.191 9.961 1 98.44 185 ASN A O 1
ATOM 1420 N N . ARG A 1 186 ? 8.289 -3.201 9.078 1 98.56 186 ARG A N 1
ATOM 1421 C CA . ARG A 1 186 ? 8.703 -3.57 7.73 1 98.56 186 ARG A CA 1
ATOM 1422 C C . ARG A 1 186 ? 10.203 -3.365 7.539 1 98.56 186 ARG A C 1
ATOM 1424 O O . ARG A 1 186 ? 10.664 -2.236 7.352 1 98.56 186 ARG A O 1
ATOM 1431 N N . ARG A 1 187 ? 10.906 -4.465 7.523 1 98.69 187 ARG A N 1
ATOM 1432 C CA . ARG A 1 187 ? 12.367 -4.391 7.453 1 98.69 187 ARG A CA 1
ATOM 1433 C C . ARG A 1 187 ? 12.82 -3.852 6.098 1 98.69 187 ARG A C 1
ATOM 1435 O O . ARG A 1 187 ? 12.375 -4.328 5.055 1 98.69 187 ARG A O 1
ATOM 1442 N N . GLU A 1 188 ? 13.664 -2.812 6.129 1 98.69 188 GLU A N 1
ATOM 1443 C CA . GLU A 1 188 ? 14.336 -2.223 4.973 1 98.69 188 GLU A CA 1
ATOM 1444 C C . GLU A 1 188 ? 13.336 -1.908 3.857 1 98.69 188 GLU A C 1
ATOM 1446 O O . GLU A 1 188 ? 13.625 -2.127 2.68 1 98.69 188 GLU A O 1
ATOM 1451 N N . ALA A 1 189 ? 12.18 -1.323 4.184 1 98.31 189 ALA A N 1
ATOM 1452 C CA . ALA A 1 189 ? 11.07 -1.164 3.25 1 98.31 189 ALA A CA 1
ATOM 1453 C C . ALA A 1 189 ? 11.219 0.119 2.438 1 98.31 189 ALA A C 1
ATOM 1455 O O . ALA A 1 189 ? 10.578 0.276 1.393 1 98.31 189 ALA A O 1
ATOM 1456 N N . SER A 1 190 ? 11.984 1.014 2.871 1 97.44 190 SER A N 1
ATOM 1457 C CA . SER A 1 190 ? 12.062 2.305 2.197 1 97.44 190 SER A CA 1
ATOM 1458 C C . SER A 1 190 ? 13.5 2.656 1.832 1 97.44 190 SER A C 1
ATOM 1460 O O . SER A 1 190 ? 14.438 2.223 2.502 1 97.44 190 SER A O 1
ATOM 1462 N N . GLU A 1 191 ? 13.625 3.367 0.773 1 96.5 191 GLU A N 1
ATOM 1463 C CA . GLU A 1 191 ? 14.898 3.936 0.353 1 96.5 191 GLU A CA 1
ATOM 1464 C C . GLU A 1 191 ? 14.742 5.387 -0.086 1 96.5 191 GLU A C 1
ATOM 1466 O O . GLU A 1 191 ? 13.969 5.684 -0.998 1 96.5 191 GLU A O 1
ATOM 1471 N N . LYS A 1 192 ? 15.414 6.227 0.561 1 93.56 192 LYS A N 1
ATOM 1472 C CA . LYS A 1 192 ? 15.438 7.645 0.208 1 93.56 192 LYS A CA 1
ATOM 1473 C C . LYS A 1 192 ? 16.844 8.211 0.289 1 93.56 192 LYS A C 1
ATOM 1475 O O . LYS A 1 192 ? 17.531 8.062 1.307 1 93.56 192 LYS A O 1
ATOM 1480 N N . TRP A 1 193 ? 17.234 8.836 -0.809 1 94.06 193 TRP A N 1
ATOM 1481 C CA . TRP A 1 193 ? 18.547 9.461 -0.894 1 94.06 193 TRP A CA 1
ATOM 1482 C C . TRP A 1 193 ? 19.641 8.461 -0.568 1 94.06 193 TRP A C 1
ATOM 1484 O O . TRP A 1 193 ? 20.578 8.773 0.168 1 94.06 193 TRP A O 1
ATOM 1494 N N . GLY A 1 194 ? 19.453 7.262 -0.98 1 93.62 194 GLY A N 1
ATOM 1495 C CA . GLY A 1 194 ? 20.453 6.227 -0.818 1 93.62 194 GLY A CA 1
ATOM 1496 C C . GLY A 1 194 ? 20.391 5.543 0.534 1 93.62 194 GLY A C 1
ATOM 1497 O O . GLY A 1 194 ? 21.156 4.598 0.792 1 93.62 194 GLY A O 1
ATOM 1498 N N . GLU A 1 195 ? 19.562 5.988 1.353 1 95.38 195 GLU A N 1
ATOM 1499 C CA . GLU A 1 195 ? 19.438 5.402 2.686 1 95.38 195 GLU A CA 1
ATOM 1500 C C . GLU A 1 195 ? 18.266 4.434 2.758 1 95.38 195 GLU A C 1
ATOM 1502 O O . GLU A 1 195 ? 17.125 4.812 2.48 1 95.38 195 GLU A O 1
ATOM 1507 N N . ILE A 1 196 ? 18.578 3.195 3.121 1 97.31 196 ILE A N 1
ATOM 1508 C CA . ILE A 1 196 ? 17.562 2.166 3.328 1 97.31 196 ILE A CA 1
ATOM 1509 C C . ILE A 1 196 ? 17.141 2.146 4.797 1 97.31 196 ILE A C 1
ATOM 1511 O O . ILE A 1 196 ? 18 2.189 5.691 1 97.31 196 ILE A O 1
ATOM 1515 N N . SER A 1 197 ? 15.828 2.137 5.02 1 97.75 197 SER A N 1
ATOM 1516 C CA . SER A 1 197 ? 15.344 2.18 6.395 1 97.75 197 SER A CA 1
ATOM 1517 C C . SER A 1 197 ? 14.156 1.244 6.594 1 97.75 197 SER A C 1
ATOM 1519 O O . SER A 1 197 ? 13.398 0.995 5.656 1 97.75 197 SER A O 1
ATOM 1521 N N . ASP A 1 198 ? 14.109 0.782 7.859 1 98.31 198 ASP A N 1
ATOM 1522 C CA . ASP A 1 198 ? 12.875 0.136 8.281 1 98.31 198 ASP A CA 1
ATOM 1523 C C . ASP A 1 198 ? 11.719 1.141 8.336 1 98.31 198 ASP A C 1
ATOM 1525 O O . ASP A 1 198 ? 11.953 2.352 8.359 1 98.31 198 ASP A O 1
ATOM 1529 N N . GLU A 1 199 ? 10.586 0.606 8.281 1 98.12 199 GLU A N 1
ATOM 1530 C CA . GLU A 1 199 ? 9.383 1.403 8.5 1 98.12 199 GLU A CA 1
ATOM 1531 C C . GLU A 1 199 ? 8.477 0.758 9.539 1 98.12 199 GLU A C 1
ATOM 1533 O O . GLU A 1 199 ? 8.109 -0.412 9.414 1 98.12 199 GLU A O 1
ATOM 1538 N N . VAL A 1 200 ? 8.141 1.502 10.555 1 98.5 200 VAL A N 1
ATOM 1539 C CA . VAL A 1 200 ? 7.254 1.018 11.609 1 98.5 200 VAL A CA 1
ATOM 1540 C C . VAL A 1 200 ? 5.801 1.303 11.227 1 98.5 200 VAL A C 1
ATOM 1542 O O . VAL A 1 200 ? 5.473 2.408 10.789 1 98.5 200 VAL A O 1
ATOM 1545 N N . GLN A 1 201 ? 4.988 0.284 11.391 1 98.44 201 GLN A N 1
ATOM 1546 C CA . GLN A 1 201 ? 3.588 0.392 10.992 1 98.44 201 GLN A CA 1
ATOM 1547 C C . GLN A 1 201 ? 2.682 0.571 12.203 1 98.44 201 GLN A C 1
ATOM 1549 O O . GLN A 1 201 ? 2.885 -0.075 13.234 1 98.44 201 GLN A O 1
ATOM 1554 N N . TYR A 1 202 ? 1.72 1.457 12.07 1 98.81 202 TYR A N 1
ATOM 1555 C CA . TYR A 1 202 ? 0.755 1.736 13.125 1 98.81 202 TYR A CA 1
ATOM 1556 C C . TYR A 1 202 ? -0.671 1.673 12.594 1 98.81 202 TYR A C 1
ATOM 1558 O O . TYR A 1 202 ? -0.926 2.023 11.438 1 98.81 202 TYR A O 1
ATOM 1566 N N . GLY A 1 203 ? -1.578 1.202 13.438 1 98.81 203 GLY A N 1
ATOM 1567 C CA . GLY A 1 203 ? -2.998 1.21 13.125 1 98.81 203 GLY A CA 1
ATOM 1568 C C . GLY A 1 203 ? -3.855 1.733 14.266 1 98.81 203 GLY A C 1
ATOM 1569 O O . GLY A 1 203 ? -3.533 1.528 15.438 1 98.81 203 GLY A O 1
ATOM 1570 N N . LEU A 1 204 ? -4.887 2.404 13.977 1 98.88 204 LEU A N 1
ATOM 1571 C CA . LEU A 1 204 ? -5.918 2.881 14.891 1 98.88 204 LEU A CA 1
ATOM 1572 C C . LEU A 1 204 ? -7.309 2.531 14.367 1 98.88 204 LEU A C 1
ATOM 1574 O O . LEU A 1 204 ? -7.691 2.955 13.273 1 98.88 204 LEU A O 1
ATOM 1578 N N . LEU A 1 205 ? -8.023 1.749 15.164 1 98.75 205 LEU A N 1
ATOM 1579 C CA . LEU A 1 205 ? -9.375 1.353 14.781 1 98.75 205 LEU A CA 1
ATOM 1580 C C . LEU A 1 205 ? -10.406 2.303 15.383 1 98.75 205 LEU A C 1
ATOM 1582 O O . LEU A 1 205 ? -10.195 2.861 16.453 1 98.75 205 LEU A O 1
ATOM 1586 N N . ARG A 1 206 ? -11.477 2.467 14.656 1 97.94 206 ARG A N 1
ATOM 1587 C CA . ARG A 1 206 ? -12.609 3.188 15.227 1 97.94 206 ARG A CA 1
ATOM 1588 C C . ARG A 1 206 ? -12.953 2.664 16.625 1 97.94 206 ARG A C 1
ATOM 1590 O O . ARG A 1 206 ? -13.227 3.445 17.531 1 97.94 206 ARG A O 1
ATOM 1597 N N . SER A 1 207 ? -12.898 1.359 16.812 1 97.31 207 SER A N 1
ATOM 1598 C CA . SER A 1 207 ? -13.297 0.7 18.047 1 97.31 207 SER A CA 1
ATOM 1599 C C . SER A 1 207 ? -12.281 0.958 19.156 1 97.31 207 SER A C 1
ATOM 1601 O O . SER A 1 207 ? -12.547 0.667 20.328 1 97.31 207 SER A O 1
ATOM 1603 N N . ASP A 1 208 ? -11.156 1.502 18.844 1 96.25 208 ASP A N 1
ATOM 1604 C CA . ASP A 1 208 ? -10.148 1.832 19.844 1 96.25 208 ASP A CA 1
ATOM 1605 C C . ASP A 1 208 ? -10.531 3.088 20.625 1 96.25 208 ASP A C 1
ATOM 1607 O O . ASP A 1 208 ? -9.961 3.373 21.672 1 96.25 208 ASP A O 1
ATOM 1611 N N . LEU A 1 209 ? -11.344 3.934 20.031 1 88.44 209 LEU A N 1
ATOM 1612 C CA . LEU A 1 209 ? -11.664 5.25 20.578 1 88.44 209 LEU A CA 1
ATOM 1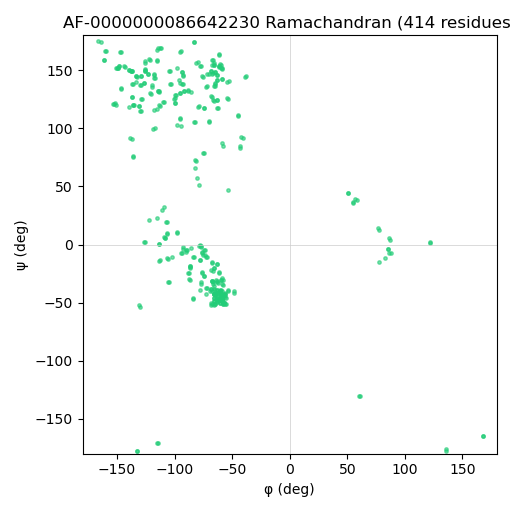613 C C . LEU A 1 209 ? -12.828 5.16 21.562 1 88.44 209 LEU A C 1
ATOM 1615 O O . LEU A 1 209 ? -13.703 4.305 21.422 1 88.44 209 LEU A O 1
ATOM 1619 N N . MET B 1 1 ? 5.129 20.172 -11.102 1 25.98 1 MET B N 1
ATOM 1620 C CA . MET B 1 1 ? 5.645 19.234 -10.102 1 25.98 1 MET B CA 1
ATOM 1621 C C . MET B 1 1 ? 6.098 17.938 -10.758 1 25.98 1 MET B C 1
ATOM 1623 O O . MET B 1 1 ? 5.434 17.438 -11.664 1 25.98 1 MET B O 1
ATOM 1627 N N . ALA B 1 2 ? 7.359 17.609 -10.812 1 33.72 2 ALA B N 1
ATOM 1628 C CA . ALA B 1 2 ? 7.812 16.422 -11.531 1 33.72 2 ALA B CA 1
ATOM 1629 C C . ALA B 1 2 ? 6.922 15.219 -11.219 1 33.72 2 ALA B C 1
ATOM 1631 O O . ALA B 1 2 ? 6.496 15.031 -10.078 1 33.72 2 ALA B O 1
ATOM 1632 N N . GLY B 1 3 ? 6.172 14.703 -12.047 1 39.22 3 GLY B N 1
ATOM 1633 C CA . GLY B 1 3 ? 5.328 13.531 -11.898 1 39.22 3 GLY B CA 1
ATOM 1634 C C . GLY B 1 3 ? 5.977 12.438 -11.07 1 39.22 3 GLY B C 1
ATOM 1635 O O . GLY B 1 3 ? 7.191 12.453 -10.852 1 39.22 3 GLY B O 1
ATOM 1636 N N . PRO B 1 4 ? 5.277 11.664 -10.266 1 45.09 4 PRO B N 1
ATOM 1637 C CA . PRO B 1 4 ? 5.934 10.625 -9.469 1 45.09 4 PRO B CA 1
ATOM 1638 C C . PRO B 1 4 ? 6.996 9.859 -10.258 1 45.09 4 PRO B C 1
ATOM 1640 O O . PRO B 1 4 ? 6.742 9.438 -11.391 1 45.09 4 PRO B O 1
ATOM 1643 N N . THR B 1 5 ? 8.188 10.312 -10.18 1 50.97 5 THR B N 1
ATOM 1644 C CA . THR B 1 5 ? 9.266 9.523 -10.773 1 50.97 5 THR B CA 1
ATOM 1645 C C . THR B 1 5 ? 9.094 8.047 -10.453 1 50.97 5 THR B C 1
ATOM 1647 O O . THR B 1 5 ? 9.109 7.648 -9.289 1 50.97 5 THR B O 1
ATOM 1650 N N . THR B 1 6 ? 8.266 7.301 -11.266 1 63.19 6 THR B N 1
ATOM 1651 C CA . THR B 1 6 ? 8.18 5.848 -11.156 1 63.19 6 THR B CA 1
ATOM 1652 C C . THR B 1 6 ? 9.539 5.207 -11.391 1 63.19 6 THR B C 1
ATOM 1654 O O . THR B 1 6 ? 10.094 5.289 -12.492 1 63.19 6 THR B O 1
ATOM 1657 N N . THR B 1 7 ? 10.281 5.105 -10.312 1 75.56 7 THR B N 1
ATOM 1658 C CA . THR B 1 7 ? 11.555 4.402 -10.414 1 75.56 7 THR B CA 1
ATOM 1659 C C . THR B 1 7 ? 11.336 2.904 -10.602 1 75.56 7 THR B C 1
ATOM 1661 O O . THR B 1 7 ? 10.695 2.258 -9.773 1 75.56 7 THR B O 1
ATOM 1664 N N . THR B 1 8 ? 11.562 2.447 -11.789 1 81.56 8 THR B N 1
ATOM 1665 C CA . THR B 1 8 ? 11.469 1.021 -12.086 1 81.56 8 THR B CA 1
ATOM 1666 C C . THR B 1 8 ? 12.844 0.36 -12 1 81.56 8 THR B C 1
ATOM 1668 O O . THR B 1 8 ? 13.844 0.938 -12.43 1 81.56 8 THR B O 1
ATOM 1671 N N . LEU B 1 9 ? 12.852 -0.813 -11.43 1 90.38 9 LEU B N 1
ATOM 1672 C CA . LEU B 1 9 ? 14.102 -1.554 -11.312 1 90.38 9 LEU B CA 1
ATOM 1673 C C . LEU B 1 9 ? 14.508 -2.16 -12.648 1 90.38 9 LEU B C 1
ATOM 1675 O O . LEU B 1 9 ? 13.656 -2.631 -13.406 1 90.38 9 LEU B O 1
ATOM 1679 N N . SER B 1 10 ? 15.75 -2.195 -12.891 1 88.81 10 SER B N 1
ATOM 1680 C CA . SER B 1 10 ? 16.281 -2.748 -14.133 1 88.81 10 SER B CA 1
ATOM 1681 C C . SER B 1 10 ? 16.875 -4.133 -13.906 1 88.81 10 SER B C 1
ATOM 1683 O O . SER B 1 10 ? 17.281 -4.469 -12.797 1 88.81 10 SER B O 1
ATOM 1685 N N . SER B 1 11 ? 16.781 -4.934 -14.969 1 90.75 11 SER B N 1
ATOM 1686 C CA . SER B 1 11 ? 17.453 -6.234 -15.016 1 90.75 11 SER B CA 1
ATOM 1687 C C . SER B 1 11 ? 18.438 -6.301 -16.172 1 90.75 11 SER B C 1
ATOM 1689 O O . SER B 1 11 ? 18.156 -5.824 -17.266 1 90.75 11 SER B O 1
ATOM 1691 N N . PRO B 1 12 ? 19.656 -6.852 -15.984 1 91.31 12 PRO B N 1
ATOM 1692 C CA . PRO B 1 12 ? 20.594 -7.027 -17.094 1 91.31 12 PRO B CA 1
ATOM 1693 C C . PRO B 1 12 ? 20.094 -7.996 -18.156 1 91.31 12 PRO B C 1
ATOM 1695 O O . PRO B 1 12 ? 20.469 -7.887 -19.328 1 91.31 12 PRO B O 1
ATOM 1698 N N . SER B 1 13 ? 19.328 -8.953 -17.75 1 88.06 13 SER B N 1
ATOM 1699 C CA . SER B 1 13 ? 18.734 -9.945 -18.641 1 88.06 13 SER B CA 1
ATOM 1700 C C . SER B 1 13 ? 17.281 -10.195 -18.312 1 88.06 13 SER B C 1
ATOM 1702 O O . SER B 1 13 ? 16.938 -11.234 -17.734 1 88.06 13 SER B O 1
ATOM 1704 N N . PRO B 1 14 ? 16.484 -9.297 -18.688 1 85.56 14 PRO B N 1
ATOM 1705 C CA . PRO B 1 14 ? 15.062 -9.453 -18.344 1 85.56 14 PRO B CA 1
ATOM 1706 C C . PRO B 1 14 ? 14.406 -10.617 -19.078 1 85.56 14 PRO B C 1
ATOM 1708 O O . PRO B 1 14 ? 14.773 -10.922 -20.219 1 85.56 14 PRO B O 1
ATOM 1711 N N . PRO B 1 15 ? 13.469 -11.234 -18.406 1 86.19 15 PRO B N 1
ATOM 1712 C CA . PRO B 1 15 ? 12.734 -12.289 -19.109 1 86.19 15 PRO B CA 1
ATOM 1713 C C . PRO B 1 15 ? 12.008 -11.781 -20.359 1 86.19 15 PRO B C 1
ATOM 1715 O O . PRO B 1 15 ? 11.594 -10.617 -20.391 1 86.19 15 PRO B O 1
ATOM 1718 N N . SER B 1 16 ? 11.844 -12.688 -21.297 1 88.75 16 SER B N 1
ATOM 1719 C CA . SER B 1 16 ? 11.078 -12.328 -22.484 1 88.75 16 SER B CA 1
ATOM 1720 C C . SER B 1 16 ? 9.633 -12.008 -22.125 1 88.75 16 SER B C 1
ATOM 1722 O O . SER B 1 16 ? 9.031 -12.672 -21.281 1 88.75 16 SER B O 1
ATOM 1724 N N . GLU B 1 17 ? 9.062 -11.102 -22.812 1 87.19 17 GLU B N 1
ATOM 1725 C CA . GLU B 1 17 ? 7.676 -10.727 -22.562 1 87.19 17 GLU B CA 1
ATOM 1726 C C . GLU B 1 17 ? 6.723 -11.586 -23.391 1 87.19 17 GLU B C 1
ATOM 1728 O O . GLU B 1 17 ? 5.504 -11.484 -23.25 1 87.19 17 GLU B O 1
ATOM 1733 N N . GLU B 1 18 ? 7.246 -12.375 -24.188 1 90 18 GLU B N 1
ATOM 1734 C CA . GLU B 1 18 ? 6.418 -13.188 -25.078 1 90 18 GLU B CA 1
ATOM 1735 C C . GLU B 1 18 ? 5.562 -14.172 -24.281 1 90 18 GLU B C 1
ATOM 1737 O O . GLU B 1 18 ? 6.039 -14.789 -23.328 1 90 18 GLU B O 1
ATOM 1742 N N . PRO B 1 19 ? 4.324 -14.297 -24.719 1 92 19 PRO B N 1
ATOM 1743 C CA . PRO B 1 19 ? 3.498 -15.32 -24.078 1 92 19 PRO B CA 1
ATOM 1744 C C . PRO B 1 19 ? 4.152 -16.703 -24.109 1 92 19 PRO B C 1
ATOM 1746 O O . PRO B 1 19 ? 4.785 -17.078 -25.094 1 92 19 PRO B O 1
ATOM 1749 N N . GLY B 1 20 ? 4 -17.406 -22.969 1 93.19 20 GLY B N 1
ATOM 1750 C CA . GLY B 1 20 ? 4.492 -18.766 -22.906 1 93.19 20 GLY B CA 1
ATOM 1751 C C . GLY B 1 20 ? 5.945 -18.859 -22.484 1 93.19 20 GLY B C 1
ATOM 1752 O O . GLY B 1 20 ? 6.465 -19.953 -22.281 1 93.19 20 GLY B O 1
ATOM 1753 N N . THR B 1 21 ? 6.633 -17.75 -22.375 1 94.06 21 THR B N 1
ATOM 1754 C CA . THR B 1 21 ? 8.023 -17.766 -21.922 1 94.06 21 THR B CA 1
ATOM 1755 C C . THR B 1 21 ? 8.164 -18.5 -20.594 1 94.06 21 THR B C 1
ATOM 1757 O O . THR B 1 21 ? 7.461 -18.172 -19.625 1 94.06 21 THR B O 1
ATOM 1760 N N . LYS B 1 22 ? 9.039 -19.5 -20.531 1 96.12 22 LYS B N 1
ATOM 1761 C CA . LYS B 1 22 ? 9.352 -20.203 -19.281 1 96.12 22 LYS B CA 1
ATOM 1762 C C . LYS B 1 22 ? 10.312 -19.391 -18.422 1 96.12 22 LYS B C 1
ATOM 1764 O O . LYS B 1 22 ? 11.43 -19.078 -18.844 1 96.12 22 LYS B O 1
ATOM 1769 N N . LEU B 1 23 ? 9.891 -19.047 -17.281 1 95.31 23 LEU B N 1
ATOM 1770 C CA . LEU B 1 23 ? 10.734 -18.266 -16.375 1 95.31 23 LEU B CA 1
ATOM 1771 C C . LEU B 1 23 ? 11.664 -19.188 -15.586 1 95.31 23 LEU B C 1
ATOM 1773 O O . LEU B 1 23 ? 12.859 -18.906 -15.469 1 95.31 23 LEU B O 1
ATOM 1777 N N . LEU B 1 24 ? 11.102 -20.234 -15.062 1 96.56 24 LEU B N 1
ATOM 1778 C CA . LEU B 1 24 ? 11.898 -21.172 -14.281 1 96.56 24 LEU B CA 1
ATOM 1779 C C . LEU B 1 24 ? 11.211 -22.531 -14.195 1 96.56 24 LEU B C 1
ATOM 1781 O O . LEU B 1 24 ? 10.039 -22.656 -14.555 1 96.56 24 LEU B O 1
ATOM 1785 N N . GLU B 1 25 ? 11.984 -23.5 -13.75 1 97.5 25 GLU B N 1
ATOM 1786 C CA . GLU B 1 25 ? 11.516 -24.859 -13.547 1 97.5 25 GLU B CA 1
ATOM 1787 C C . GLU B 1 25 ? 12.031 -25.438 -12.227 1 97.5 25 GLU B C 1
ATOM 1789 O O . GLU B 1 25 ? 13.164 -25.172 -11.828 1 97.5 25 GLU B O 1
ATOM 1794 N N . THR B 1 26 ? 11.133 -26.109 -11.594 1 98.31 26 THR B N 1
ATOM 1795 C CA . THR B 1 26 ? 11.516 -26.844 -10.391 1 98.31 26 THR B CA 1
ATOM 1796 C C . THR B 1 26 ? 11.367 -28.344 -10.602 1 98.31 26 THR B C 1
ATOM 1798 O O . THR B 1 26 ? 11.312 -28.812 -11.734 1 98.31 26 THR B O 1
ATOM 1801 N N . GLU B 1 27 ? 11.516 -29.078 -9.484 1 98 27 GLU B N 1
ATOM 1802 C CA . GLU B 1 27 ? 11.406 -30.531 -9.578 1 98 27 GLU B CA 1
ATOM 1803 C C . GLU B 1 27 ? 10.078 -30.938 -10.203 1 98 27 GLU B C 1
ATOM 1805 O O . GLU B 1 27 ? 10.055 -31.75 -11.141 1 98 27 GLU B O 1
ATOM 1810 N N . ARG B 1 28 ? 9.008 -30.359 -9.773 1 98.31 28 ARG B N 1
ATOM 1811 C CA . ARG B 1 28 ? 7.691 -30.828 -10.203 1 98.31 28 ARG B CA 1
ATOM 1812 C C . ARG B 1 28 ? 6.996 -29.781 -11.07 1 98.31 28 ARG B C 1
ATOM 1814 O O . ARG B 1 28 ? 6.023 -30.094 -11.758 1 98.31 28 ARG B O 1
ATOM 1821 N N . LEU B 1 29 ? 7.512 -28.516 -11.086 1 98.69 29 LEU B N 1
ATOM 1822 C CA . LEU B 1 29 ? 6.676 -27.422 -11.578 1 98.69 29 LEU B CA 1
ATOM 1823 C C . LEU B 1 29 ? 7.391 -26.656 -12.688 1 98.69 29 LEU B C 1
ATOM 1825 O O . LEU B 1 29 ? 8.625 -26.672 -12.773 1 98.69 29 LEU B O 1
ATOM 1829 N N . ILE B 1 30 ? 6.551 -25.984 -13.492 1 98.31 30 ILE B N 1
ATOM 1830 C CA . ILE B 1 30 ? 6.965 -24.953 -14.438 1 98.31 30 ILE B CA 1
ATOM 1831 C C . ILE B 1 30 ? 6.254 -23.641 -14.109 1 98.31 30 ILE B C 1
ATOM 1833 O O . ILE B 1 30 ? 5.043 -23.625 -13.867 1 98.31 30 ILE B O 1
ATOM 1837 N N . ILE B 1 31 ? 7.02 -22.625 -14.031 1 98 31 ILE B N 1
ATOM 1838 C CA . ILE B 1 31 ? 6.434 -21.297 -13.969 1 98 31 ILE B CA 1
ATOM 1839 C C . ILE B 1 31 ? 6.707 -20.547 -15.273 1 98 31 ILE B C 1
ATOM 1841 O O . ILE B 1 31 ? 7.863 -20.391 -15.68 1 98 31 ILE B O 1
ATOM 1845 N N . ARG B 1 32 ? 5.688 -20.125 -15.891 1 96.38 32 ARG B N 1
ATOM 1846 C CA . ARG B 1 32 ? 5.836 -19.484 -17.188 1 96.38 32 ARG B CA 1
ATOM 1847 C C . ARG B 1 32 ? 4.77 -18.406 -17.391 1 96.38 32 ARG B C 1
ATOM 1849 O O . ARG B 1 32 ? 3.748 -18.406 -16.703 1 96.38 32 ARG B O 1
ATOM 1856 N N . ARG B 1 33 ? 4.973 -17.578 -18.375 1 95.06 33 ARG B N 1
ATOM 1857 C CA . ARG B 1 33 ? 3.955 -16.641 -18.828 1 95.06 33 ARG B CA 1
ATOM 1858 C C . ARG B 1 33 ? 2.766 -17.375 -19.438 1 95.06 33 ARG B C 1
ATOM 1860 O O . ARG B 1 33 ? 2.916 -18.469 -19.969 1 95.06 33 ARG B O 1
ATOM 1867 N N . TYR B 1 34 ? 1.673 -16.641 -19.375 1 95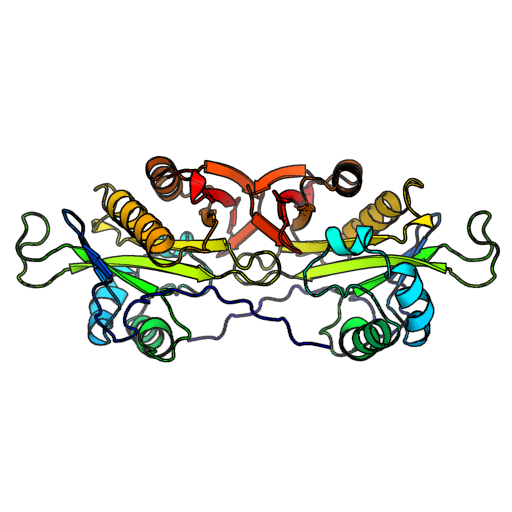.94 34 TYR B N 1
ATOM 1868 C CA . TYR B 1 34 ? 0.447 -17.234 -19.906 1 95.94 34 TYR B CA 1
ATOM 1869 C C . TYR B 1 34 ? 0.422 -17.172 -21.422 1 95.94 34 TYR B C 1
ATOM 1871 O O . TYR B 1 34 ? 1.114 -16.344 -22.031 1 95.94 34 TYR B O 1
ATOM 1879 N N . VAL B 1 35 ? -0.29 -18.078 -22 1 95.81 35 VAL B N 1
ATOM 1880 C CA . VAL B 1 35 ? -0.79 -17.969 -23.359 1 95.81 35 VAL B CA 1
ATOM 1881 C C . VAL B 1 35 ? -2.314 -17.906 -23.359 1 95.81 35 VAL B C 1
ATOM 1883 O O . VAL B 1 35 ? -2.957 -18.312 -22.375 1 95.81 35 VAL B O 1
ATOM 1886 N N . LEU B 1 36 ? -2.846 -17.375 -24.406 1 96.25 36 LEU B N 1
ATOM 1887 C CA . LEU B 1 36 ? -4.285 -17.156 -24.438 1 96.25 36 LEU B CA 1
ATOM 1888 C C . LEU B 1 36 ? -5.047 -18.469 -24.266 1 96.25 36 LEU B C 1
ATOM 1890 O O . LEU B 1 36 ? -6.129 -18.484 -23.672 1 96.25 36 LEU B O 1
ATOM 1894 N N . SER B 1 37 ? -4.465 -19.531 -24.688 1 97.56 37 SER B N 1
ATOM 1895 C CA . SER B 1 37 ? -5.137 -20.828 -24.641 1 97.56 37 SER B CA 1
ATOM 1896 C C . SER B 1 37 ? -5.191 -21.359 -23.219 1 97.56 37 SER B C 1
ATOM 1898 O O . SER B 1 37 ? -5.871 -22.359 -22.953 1 97.56 37 SER B O 1
ATOM 1900 N N . ASP B 1 38 ? -4.59 -20.719 -22.234 1 98.06 38 ASP B N 1
ATOM 1901 C CA . ASP B 1 38 ? -4.652 -21.125 -20.828 1 98.06 38 ASP B CA 1
ATOM 1902 C C . ASP B 1 38 ? -5.992 -20.75 -20.203 1 98.06 38 ASP B C 1
ATOM 1904 O O . ASP B 1 38 ? -6.297 -21.156 -19.078 1 98.06 38 ASP B O 1
ATOM 1908 N N . ALA B 1 39 ? -6.793 -20.031 -20.938 1 98.5 39 ALA B N 1
ATOM 1909 C CA . ALA B 1 39 ? -7.984 -19.391 -20.391 1 98.5 39 ALA B CA 1
ATOM 1910 C C . ALA B 1 39 ? -8.938 -20.422 -19.797 1 98.5 39 ALA B C 1
ATOM 1912 O O . ALA B 1 39 ? -9.469 -20.234 -18.703 1 98.5 39 ALA B O 1
ATOM 1913 N N . VAL B 1 40 ? -9.133 -21.5 -20.469 1 98.44 40 VAL B N 1
ATOM 1914 C CA . VAL B 1 40 ? -10.078 -22.516 -20.016 1 98.44 40 VAL B CA 1
ATOM 1915 C C . VAL B 1 40 ? -9.602 -23.125 -18.719 1 98.44 40 VAL B C 1
ATOM 1917 O O . VAL B 1 40 ? -10.359 -23.219 -17.75 1 98.44 40 VAL B O 1
ATOM 1920 N N . ALA B 1 41 ? -8.383 -23.562 -18.688 1 98.25 41 ALA B N 1
ATOM 1921 C CA . ALA B 1 41 ? -7.816 -24.156 -17.484 1 98.25 41 ALA B CA 1
ATOM 1922 C C . ALA B 1 41 ? -7.816 -23.156 -16.328 1 98.25 41 ALA B C 1
ATOM 1924 O O . ALA B 1 41 ? -8.078 -23.531 -15.18 1 98.25 41 ALA B O 1
ATOM 1925 N N . MET B 1 42 ? -7.516 -21.922 -16.625 1 98.5 42 MET B N 1
ATOM 1926 C CA . MET B 1 42 ? -7.488 -20.875 -15.594 1 98.5 42 MET B CA 1
ATOM 1927 C C . MET B 1 42 ? -8.875 -20.672 -14.992 1 98.5 42 MET B C 1
ATOM 1929 O O . MET B 1 42 ? -9.023 -20.594 -13.773 1 98.5 42 MET B O 1
ATOM 1933 N N . ALA B 1 43 ? -9.859 -20.516 -15.852 1 98.69 43 ALA B N 1
ATOM 1934 C CA . ALA B 1 43 ? -11.227 -20.312 -15.383 1 98.69 43 ALA B CA 1
ATOM 1935 C C . ALA B 1 43 ? -11.664 -21.453 -14.453 1 98.69 43 ALA B C 1
ATOM 1937 O O . ALA B 1 43 ? -12.258 -21.203 -13.398 1 98.69 43 ALA B O 1
ATOM 1938 N N . LYS B 1 44 ? -11.336 -22.625 -14.852 1 98.38 44 LYS B N 1
ATOM 1939 C CA . LYS B 1 44 ? -11.703 -23.781 -14.055 1 98.38 44 LYS B CA 1
ATOM 1940 C C . LYS B 1 44 ? -10.969 -23.781 -12.711 1 98.38 44 LYS B C 1
ATOM 1942 O O . LYS B 1 44 ? -11.578 -23.984 -11.664 1 98.38 44 LYS B O 1
ATOM 1947 N N . ALA B 1 45 ? -9.711 -23.578 -12.742 1 98.31 45 ALA B N 1
ATOM 1948 C CA . ALA B 1 45 ? -8.859 -23.625 -11.555 1 98.31 45 ALA B CA 1
ATOM 1949 C C . ALA B 1 45 ? -9.211 -22.516 -10.57 1 98.31 45 ALA B C 1
ATOM 1951 O O . ALA B 1 45 ? -9.188 -22.734 -9.359 1 98.31 45 ALA B O 1
ATOM 1952 N N . ALA B 1 46 ? -9.516 -21.328 -11.07 1 98.44 46 ALA B N 1
ATOM 1953 C CA . ALA B 1 46 ? -9.672 -20.141 -10.242 1 98.44 46 ALA B CA 1
ATOM 1954 C C . ALA B 1 46 ? -11.094 -20.031 -9.703 1 98.44 46 ALA B C 1
ATOM 1956 O O . ALA B 1 46 ? -11.352 -19.266 -8.766 1 98.44 46 ALA B O 1
ATOM 1957 N N . ASN B 1 47 ? -12.031 -20.703 -10.32 1 98.44 47 ASN B N 1
ATOM 1958 C CA . ASN B 1 47 ? -13.43 -20.578 -9.93 1 98.44 47 ASN B CA 1
ATOM 1959 C C . ASN B 1 47 ? -13.719 -21.328 -8.633 1 98.44 47 ASN B C 1
ATOM 1961 O O . ASN B 1 47 ? -14.297 -22.422 -8.656 1 98.44 47 ASN B O 1
ATOM 1965 N N . ASN B 1 48 ? -13.383 -20.781 -7.605 1 98.19 48 ASN B N 1
ATOM 1966 C CA . ASN B 1 48 ? -13.469 -21.312 -6.25 1 98.19 48 ASN B CA 1
ATOM 1967 C C . ASN B 1 48 ? -13.586 -20.188 -5.215 1 98.19 48 ASN B C 1
ATOM 1969 O O . ASN B 1 48 ? -12.695 -19.344 -5.098 1 98.19 48 ASN B O 1
ATOM 1973 N N . THR B 1 49 ? -14.633 -20.172 -4.449 1 96.75 49 THR B N 1
ATOM 1974 C CA . THR B 1 49 ? -14.914 -19.094 -3.52 1 96.75 49 THR B CA 1
ATOM 1975 C C . THR B 1 49 ? -13.883 -19.062 -2.393 1 96.75 49 THR B C 1
ATOM 1977 O O . THR B 1 49 ? -13.578 -18 -1.851 1 96.75 49 THR B O 1
ATOM 1980 N N . ALA B 1 50 ? -13.367 -20.188 -2.027 1 96.19 50 ALA B N 1
ATOM 1981 C CA . ALA B 1 50 ? -12.344 -20.234 -0.987 1 96.19 50 ALA B CA 1
ATOM 1982 C C . ALA B 1 50 ? -11.055 -19.562 -1.451 1 96.19 50 ALA B C 1
ATOM 1984 O O . ALA B 1 50 ? -10.352 -18.938 -0.65 1 96.19 50 ALA B O 1
ATOM 1985 N N . ILE B 1 51 ? -10.742 -19.672 -2.721 1 97.5 51 ILE B N 1
ATOM 1986 C CA . ILE B 1 51 ? -9.617 -18.953 -3.291 1 97.5 51 ILE B CA 1
ATOM 1987 C C . ILE B 1 51 ? -9.922 -17.453 -3.295 1 97.5 51 ILE B C 1
ATOM 1989 O O . ILE B 1 51 ? -9.141 -16.656 -2.775 1 97.5 51 ILE B O 1
ATOM 1993 N N . ALA B 1 52 ? -11.078 -17.109 -3.844 1 97.19 52 ALA B N 1
ATOM 1994 C CA . ALA B 1 52 ? -11.469 -15.711 -4.008 1 97.19 52 ALA B CA 1
ATOM 1995 C C . ALA B 1 52 ? -11.508 -14.992 -2.666 1 97.19 52 ALA B C 1
ATOM 1997 O O . ALA B 1 52 ? -11.188 -13.805 -2.584 1 97.19 52 ALA B O 1
ATOM 1998 N N . ALA B 1 53 ? -11.875 -15.648 -1.61 1 95.5 53 ALA B N 1
ATOM 1999 C CA . ALA B 1 53 ? -12 -15.07 -0.278 1 95.5 53 ALA B CA 1
ATOM 2000 C C . ALA B 1 53 ? -10.664 -14.531 0.217 1 95.5 53 ALA B C 1
ATOM 2002 O O . ALA B 1 53 ? -10.617 -13.602 1.033 1 95.5 53 ALA B O 1
ATOM 2003 N N . ASN B 1 54 ? -9.617 -15.062 -0.315 1 95.69 54 ASN B N 1
ATOM 2004 C CA . ASN B 1 54 ? -8.281 -14.695 0.16 1 95.69 54 ASN B CA 1
ATOM 2005 C C . ASN B 1 54 ? -7.559 -13.805 -0.842 1 95.69 54 ASN B C 1
ATOM 2007 O O . ASN B 1 54 ? -6.363 -13.547 -0.7 1 95.69 54 ASN B O 1
ATOM 2011 N N . MET B 1 55 ? -8.305 -13.367 -1.809 1 96.12 55 MET B N 1
ATOM 2012 C CA . MET B 1 55 ? -7.715 -12.562 -2.873 1 96.12 55 MET B CA 1
ATOM 2013 C C . MET B 1 55 ? -8.234 -11.133 -2.818 1 96.12 55 MET B C 1
ATOM 2015 O O . MET B 1 55 ? -9.156 -10.828 -2.057 1 96.12 55 MET B O 1
ATOM 2019 N N . ARG B 1 56 ? -7.578 -10.281 -3.609 1 94.56 56 ARG B N 1
ATOM 2020 C CA . ARG B 1 56 ? -8.047 -8.914 -3.783 1 94.56 56 ARG B CA 1
ATOM 2021 C C . ARG B 1 56 ? -9.438 -8.891 -4.402 1 94.56 56 ARG B C 1
ATOM 2023 O O . ARG B 1 56 ? -9.922 -9.906 -4.902 1 94.56 56 ARG B O 1
ATOM 2030 N N . GLY B 1 57 ? -10.039 -7.719 -4.262 1 93.06 57 GLY B N 1
ATOM 2031 C CA . GLY B 1 57 ? -11.391 -7.57 -4.762 1 93.06 57 GLY B CA 1
ATOM 2032 C C . GLY B 1 57 ? -11.492 -7.684 -6.273 1 93.06 57 GLY B C 1
ATOM 2033 O O . GLY B 1 57 ? -12.555 -7.984 -6.812 1 93.06 57 GLY B O 1
ATOM 2034 N N . THR B 1 58 ? -10.383 -7.484 -6.961 1 91.56 58 THR B N 1
ATOM 2035 C CA . THR B 1 58 ? -10.359 -7.52 -8.414 1 91.56 58 THR B CA 1
ATOM 2036 C C . THR B 1 58 ? -10.375 -8.961 -8.922 1 91.56 58 THR B C 1
ATOM 2038 O O . THR B 1 58 ? -10.547 -9.203 -10.117 1 91.56 58 THR B O 1
ATOM 2041 N N . PHE B 1 59 ? -10.133 -9.906 -8.039 1 95.94 59 PHE B N 1
ATOM 2042 C CA . PHE B 1 59 ? -10.266 -11.312 -8.383 1 95.94 59 PHE B CA 1
ATOM 2043 C C . PHE B 1 59 ? -11.734 -11.711 -8.484 1 95.94 59 PHE B C 1
ATOM 2045 O O . PHE B 1 59 ? -12.453 -11.703 -7.477 1 95.94 59 PHE B O 1
ATOM 2052 N N . PRO B 1 60 ? -12.133 -12.109 -9.648 1 95.88 60 PRO B N 1
ATOM 2053 C CA . PRO B 1 60 ? -13.562 -12.328 -9.844 1 95.88 60 PRO B CA 1
ATOM 2054 C C . PRO B 1 60 ? -14.094 -13.523 -9.062 1 95.88 60 PRO B C 1
ATOM 2056 O O . PRO B 1 60 ? -13.359 -14.492 -8.828 1 95.88 60 PRO B O 1
ATOM 2059 N N . SER B 1 61 ? -15.312 -13.43 -8.688 1 96.69 61 SER B N 1
ATOM 2060 C CA . SER B 1 61 ? -16.062 -14.547 -8.117 1 96.69 61 SER B CA 1
ATOM 2061 C C . SER B 1 61 ? -17.547 -14.422 -8.414 1 96.69 61 SER B C 1
ATOM 2063 O O . SER B 1 61 ? -18.203 -13.469 -7.973 1 96.69 61 SER B O 1
ATOM 2065 N N . PRO B 1 62 ? -18.141 -15.398 -9.102 1 97.5 62 PRO B N 1
ATOM 2066 C CA . PRO B 1 62 ? -17.484 -16.547 -9.742 1 97.5 62 PRO B CA 1
ATOM 2067 C C . PRO B 1 62 ? -16.469 -16.125 -10.812 1 97.5 62 PRO B C 1
ATOM 2069 O O . PRO B 1 62 ? -16.547 -15.008 -11.328 1 97.5 62 PRO B O 1
ATOM 2072 N N . TYR B 1 63 ? -15.555 -16.953 -11.039 1 98.38 63 TYR B N 1
ATOM 2073 C CA . TYR B 1 63 ? -14.547 -16.719 -12.062 1 98.38 63 TYR B CA 1
ATOM 2074 C C . TYR B 1 63 ? -14.938 -17.406 -13.375 1 98.38 63 TYR B C 1
ATOM 2076 O O . TYR B 1 63 ? -14.742 -18.609 -13.531 1 98.38 63 TYR B O 1
ATOM 2084 N N . SER B 1 64 ? -15.32 -16.641 -14.367 1 98.5 64 SER B N 1
ATOM 2085 C CA . SER B 1 64 ? -15.844 -17.172 -15.625 1 98.5 64 SER B CA 1
ATOM 2086 C C . SER B 1 64 ? -14.742 -17.281 -16.672 1 98.5 64 SER B C 1
ATOM 2088 O O . SER B 1 64 ? -13.641 -16.766 -16.484 1 98.5 64 SER B O 1
ATOM 2090 N N . LEU B 1 65 ? -15.109 -18.016 -17.688 1 98.56 65 LEU B N 1
ATOM 2091 C CA . LEU B 1 65 ? -14.203 -18.078 -18.828 1 98.56 65 LEU B CA 1
ATOM 2092 C C . LEU B 1 65 ? -13.945 -16.688 -19.406 1 98.56 65 LEU B C 1
ATOM 2094 O O . LEU B 1 65 ? -12.82 -16.359 -19.797 1 98.56 65 LEU B O 1
ATOM 2098 N N . SER B 1 66 ? -14.961 -15.867 -19.484 1 98.44 66 SER B N 1
ATOM 2099 C CA . SER B 1 66 ? -14.82 -14.5 -19.969 1 98.44 66 SER B CA 1
ATOM 2100 C C . SER B 1 66 ? -13.859 -13.695 -19.094 1 98.44 66 SER B C 1
ATOM 2102 O O . SER B 1 66 ? -13.094 -12.875 -19.594 1 98.44 66 SER B O 1
ATOM 2104 N N . ASP B 1 67 ? -13.938 -13.898 -17.797 1 98.12 67 ASP B N 1
ATOM 2105 C CA . ASP B 1 67 ? -12.992 -13.25 -16.891 1 98.12 67 ASP B CA 1
ATOM 2106 C C . ASP B 1 67 ? -11.555 -13.641 -17.219 1 98.12 67 ASP B C 1
ATOM 2108 O O . ASP B 1 67 ? -10.68 -12.781 -17.297 1 98.12 67 ASP B O 1
ATOM 2112 N N . ALA B 1 68 ? -11.367 -14.914 -17.375 1 98.19 68 ALA B N 1
ATOM 2113 C CA . ALA B 1 68 ? -10.031 -15.422 -17.688 1 98.19 68 ALA B CA 1
ATOM 2114 C C . ALA B 1 68 ? -9.523 -14.844 -19.016 1 98.19 68 ALA B C 1
ATOM 2116 O O . ALA B 1 68 ? -8.383 -14.383 -19.094 1 98.19 68 ALA B O 1
ATOM 2117 N N . GLU B 1 69 ? -10.344 -14.891 -20.016 1 97.88 69 GLU B N 1
ATOM 2118 C CA . GLU B 1 69 ? -9.969 -14.375 -21.328 1 97.88 69 GLU B CA 1
ATOM 2119 C C . GLU B 1 69 ? -9.633 -12.891 -21.25 1 97.88 69 GLU B C 1
ATOM 2121 O O . GLU B 1 69 ? -8.648 -12.438 -21.844 1 97.88 69 GLU B O 1
ATOM 2126 N N . HIS B 1 70 ? -10.422 -12.203 -20.594 1 96.44 70 HIS B N 1
ATOM 2127 C CA . HIS B 1 70 ? -10.188 -10.773 -20.438 1 96.44 70 HIS B CA 1
ATOM 2128 C C . HIS B 1 70 ? -8.867 -10.516 -19.703 1 96.44 70 HIS B C 1
ATOM 2130 O O . HIS B 1 70 ? -8.078 -9.664 -20.125 1 96.44 70 HIS B O 1
ATOM 2136 N N . PHE B 1 71 ? -8.703 -11.188 -18.672 1 95.19 71 PHE B N 1
ATOM 2137 C CA . PHE B 1 71 ? -7.477 -11.047 -17.906 1 95.19 71 PHE B CA 1
ATOM 2138 C C . PHE B 1 71 ? -6.254 -11.352 -18.75 1 95.19 71 PHE B C 1
ATOM 2140 O O . PHE B 1 71 ? -5.309 -10.562 -18.797 1 95.19 71 PHE B O 1
ATOM 2147 N N . LEU B 1 72 ? -6.285 -12.469 -19.406 1 95.38 72 LEU B N 1
ATOM 2148 C CA . LEU B 1 72 ? -5.141 -12.906 -20.188 1 95.38 72 LEU B CA 1
ATOM 2149 C C . LEU B 1 72 ? -4.875 -11.93 -21.344 1 95.38 72 LEU B C 1
ATOM 2151 O O . LEU B 1 72 ? -3.727 -11.547 -21.578 1 95.38 72 LEU B O 1
ATOM 2155 N N . THR B 1 73 ? -5.902 -11.492 -21.969 1 93.38 73 THR B N 1
ATOM 2156 C CA . THR B 1 73 ? -5.777 -10.641 -23.141 1 93.38 73 THR B CA 1
ATOM 2157 C C . THR B 1 73 ? -5.305 -9.242 -22.75 1 93.38 73 THR B C 1
ATOM 2159 O O . THR B 1 73 ? -4.461 -8.656 -23.438 1 93.38 73 THR B O 1
ATOM 2162 N N . ASN B 1 74 ? -5.746 -8.742 -21.656 1 91.5 74 ASN B N 1
ATOM 2163 C CA . ASN B 1 74 ? -5.562 -7.32 -21.375 1 91.5 74 ASN B CA 1
ATOM 2164 C C . ASN B 1 74 ? -4.488 -7.094 -20.328 1 91.5 74 ASN B C 1
ATOM 2166 O O . ASN B 1 74 ? -4.016 -5.969 -20.141 1 91.5 74 ASN B O 1
ATOM 2170 N N . MET B 1 75 ? -4.102 -8.164 -19.672 1 90.31 75 MET B N 1
ATOM 2171 C CA . MET B 1 75 ? -3.158 -7.957 -18.578 1 90.31 75 MET B CA 1
ATOM 2172 C C . MET B 1 75 ? -1.973 -8.906 -18.703 1 90.31 75 MET B C 1
ATOM 2174 O O . MET B 1 75 ? -0.828 -8.469 -18.812 1 90.31 75 MET B O 1
ATOM 2178 N N . ALA B 1 76 ? -2.217 -10.117 -18.812 1 91.06 76 ALA B N 1
ATOM 2179 C CA . ALA B 1 76 ? -1.166 -11.109 -18.578 1 91.06 76 ALA B CA 1
ATOM 2180 C C . ALA B 1 76 ? -0.375 -11.367 -19.859 1 91.06 76 ALA B C 1
ATOM 2182 O O . ALA B 1 76 ? 0.798 -11.742 -19.812 1 91.06 76 ALA B O 1
ATOM 2183 N N . CYS B 1 77 ? -0.965 -11.25 -21.016 1 88.44 77 CYS B N 1
ATOM 2184 C CA . CYS B 1 77 ? -0.314 -11.57 -22.281 1 88.44 77 CYS B CA 1
ATOM 2185 C C . CYS B 1 77 ? -0.028 -10.305 -23.078 1 88.44 77 CYS B C 1
ATOM 2187 O O . CYS B 1 77 ? -0.126 -10.305 -24.312 1 88.44 77 CYS B O 1
ATOM 2189 N N . LYS B 1 78 ? 0.232 -9.242 -22.375 1 82.69 78 LYS B N 1
ATOM 2190 C CA . LYS B 1 78 ? 0.564 -7.977 -23.016 1 82.69 78 LYS B CA 1
ATOM 2191 C C . LYS B 1 78 ? 2.074 -7.758 -23.062 1 82.69 78 LYS B C 1
ATOM 2193 O O . LYS B 1 78 ? 2.674 -7.34 -22.062 1 82.69 78 LYS B O 1
ATOM 2198 N N . PRO B 1 79 ? 2.643 -7.969 -24.219 1 76.38 79 PRO B N 1
ATOM 2199 C CA . PRO B 1 79 ? 4.094 -7.801 -24.312 1 76.38 79 PRO B CA 1
ATOM 2200 C C . PRO B 1 79 ? 4.512 -6.336 -24.422 1 76.38 79 PRO B C 1
ATOM 2202 O O . PRO B 1 79 ? 5.102 -5.934 -25.438 1 76.38 79 PRO B O 1
ATOM 2205 N N . ASP B 1 80 ? 4.078 -5.434 -23.578 1 75.94 80 ASP B N 1
ATOM 2206 C CA . ASP B 1 80 ? 4.379 -4.008 -23.656 1 75.94 80 ASP B CA 1
ATOM 2207 C C . ASP B 1 80 ? 5.059 -3.521 -22.375 1 75.94 80 ASP B C 1
ATOM 2209 O O . ASP B 1 80 ? 5.105 -2.318 -22.125 1 75.94 80 ASP B O 1
ATOM 2213 N N . GLY B 1 81 ? 5.617 -4.516 -21.703 1 69.75 81 GLY B N 1
ATOM 2214 C CA . GLY B 1 81 ? 6.379 -4.168 -20.516 1 69.75 81 GLY B CA 1
ATOM 2215 C C . GLY B 1 81 ? 5.508 -3.982 -19.281 1 69.75 81 GLY B C 1
ATOM 2216 O O . GLY B 1 81 ? 6.02 -3.785 -18.188 1 69.75 81 GLY B O 1
ATOM 2217 N N . THR B 1 82 ? 4.23 -3.93 -19.484 1 66 82 THR B N 1
ATOM 2218 C CA . THR B 1 82 ? 3.352 -3.633 -18.359 1 66 82 THR B CA 1
ATOM 2219 C C . THR B 1 82 ? 2.928 -4.918 -17.656 1 66 82 THR B C 1
ATOM 2221 O O . THR B 1 82 ? 2.27 -4.867 -16.609 1 66 82 THR B O 1
ATOM 2224 N N . SER B 1 83 ? 3.297 -5.992 -18.234 1 61.28 83 SER B N 1
ATOM 2225 C CA . SER B 1 83 ? 2.811 -7.254 -17.688 1 61.28 83 SER B CA 1
ATOM 2226 C C . SER B 1 83 ? 3.891 -7.953 -16.859 1 61.28 83 SER B C 1
ATOM 2228 O O . SER B 1 83 ? 3.619 -8.953 -16.203 1 61.28 83 SER B O 1
ATOM 2230 N N . TYR B 1 84 ? 5.293 -7.426 -16.922 1 61.53 84 TYR B N 1
ATOM 2231 C CA . TYR B 1 84 ? 6.387 -8.156 -16.297 1 61.53 84 TYR B CA 1
ATOM 2232 C C . TYR B 1 84 ? 6.715 -7.578 -14.922 1 61.53 84 TYR B C 1
ATOM 2234 O O . TYR B 1 84 ? 6.641 -6.363 -14.719 1 61.53 84 TYR B O 1
ATOM 2242 N N . PRO B 1 85 ? 7.164 -8.648 -14.375 1 60.81 85 PRO B N 1
ATOM 2243 C CA . PRO B 1 85 ? 6.84 -10.039 -14.039 1 60.81 85 PRO B CA 1
ATOM 2244 C C . PRO B 1 85 ? 5.547 -10.164 -13.242 1 60.81 85 PRO B C 1
ATOM 2246 O O . PRO B 1 85 ? 5.5 -10.891 -12.25 1 60.81 85 PRO B O 1
ATOM 2249 N N . LEU B 1 86 ? 4.523 -9.594 -13.547 1 76.69 86 LEU B N 1
ATOM 2250 C CA . LEU B 1 86 ? 3.32 -9.352 -12.758 1 76.69 86 LEU B CA 1
ATOM 2251 C C . LEU B 1 86 ? 2.451 -10.602 -12.688 1 76.69 86 LEU B C 1
ATOM 2253 O O . LEU B 1 86 ? 1.95 -10.953 -11.617 1 76.69 86 LEU B O 1
ATOM 2257 N N . HIS B 1 87 ? 2.359 -11.352 -13.812 1 90.75 87 HIS B N 1
ATOM 2258 C CA . HIS B 1 87 ? 1.38 -12.43 -13.797 1 90.75 87 HIS B CA 1
ATOM 2259 C C . HIS B 1 87 ? 1.929 -13.68 -14.477 1 90.75 87 HIS B C 1
ATOM 2261 O O . HIS B 1 87 ? 2.238 -13.664 -15.672 1 90.75 87 HIS B O 1
ATOM 2267 N N . ASN B 1 88 ? 2.055 -14.797 -13.75 1 95.56 88 ASN B N 1
ATOM 2268 C CA . ASN B 1 88 ? 2.57 -16.062 -14.273 1 95.56 88 ASN B CA 1
ATOM 2269 C C . ASN B 1 88 ? 1.739 -17.25 -13.789 1 95.56 88 ASN B C 1
ATOM 2271 O O . ASN B 1 88 ? 1.164 -17.203 -12.695 1 95.56 88 ASN B O 1
ATOM 2275 N N . GLY B 1 89 ? 1.729 -18.25 -14.68 1 97.69 89 GLY B N 1
ATOM 2276 C CA . GLY B 1 89 ? 1.065 -19.484 -14.289 1 97.69 89 GLY B CA 1
ATOM 2277 C C . GLY B 1 89 ? 2.008 -20.5 -13.672 1 97.69 89 GLY B C 1
ATOM 2278 O O . GLY B 1 89 ? 3.184 -20.562 -14.039 1 97.69 89 GLY B O 1
ATOM 2279 N N . ILE B 1 90 ? 1.477 -21.203 -12.734 1 98.75 90 ILE B N 1
ATOM 2280 C CA . ILE B 1 90 ? 2.143 -22.375 -12.156 1 98.75 90 ILE B CA 1
ATOM 2281 C C . ILE B 1 90 ? 1.573 -23.641 -12.773 1 98.75 90 ILE B C 1
ATOM 2283 O O . ILE B 1 90 ? 0.365 -23.891 -12.703 1 98.75 90 ILE B O 1
ATOM 2287 N N . PHE B 1 91 ? 2.445 -24.469 -13.312 1 98.81 91 PHE B N 1
ATOM 2288 C CA . PHE B 1 91 ? 2.006 -25.672 -14 1 98.81 91 PHE B CA 1
ATOM 2289 C C . PHE B 1 91 ? 2.715 -26.906 -13.438 1 98.81 91 PHE B C 1
ATOM 2291 O O . PHE B 1 91 ? 3.918 -26.859 -13.172 1 98.81 91 PHE B O 1
ATOM 2298 N N . LEU B 1 92 ? 1.944 -27.953 -13.289 1 98.69 92 LEU B N 1
ATOM 2299 C CA . LEU B 1 92 ? 2.561 -29.266 -13.09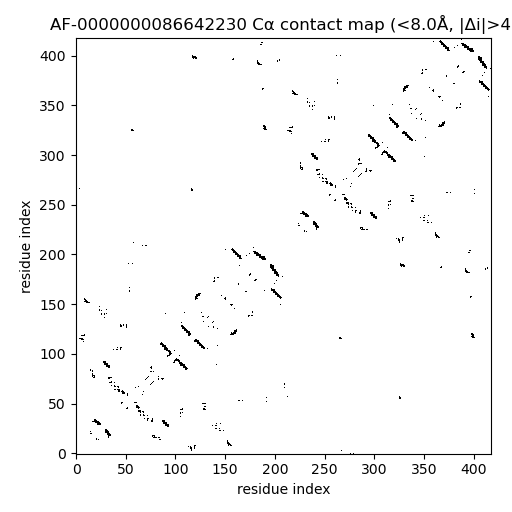4 1 98.69 92 LEU B CA 1
ATOM 2300 C C . LEU B 1 92 ? 3.182 -29.781 -14.391 1 98.69 92 LEU B C 1
ATOM 2302 O O . LEU B 1 92 ? 2.572 -29.672 -15.453 1 98.69 92 LEU B O 1
ATOM 2306 N N . LYS B 1 93 ? 4.332 -30.281 -14.234 1 98.31 93 LYS B N 1
ATOM 2307 C CA . LYS B 1 93 ? 5 -30.828 -15.414 1 98.31 93 LYS B CA 1
ATOM 2308 C C . LYS B 1 93 ? 4.195 -31.984 -16.016 1 98.31 93 LYS B C 1
ATOM 2310 O O . LYS B 1 93 ? 3.496 -32.688 -15.289 1 98.31 93 LYS B O 1
ATOM 2315 N N . ALA B 1 94 ? 4.406 -32.156 -17.328 1 97.56 94 ALA B N 1
ATOM 2316 C CA . ALA B 1 94 ? 3.734 -33.25 -18.062 1 97.56 94 ALA B CA 1
ATOM 2317 C C . ALA B 1 94 ? 4.445 -34.562 -17.844 1 97.56 94 ALA B C 1
ATOM 2319 O O . ALA B 1 94 ? 5.633 -34.625 -17.531 1 97.56 94 ALA B O 1
ATOM 2320 N N . ASN B 1 95 ? 3.645 -35.656 -18.062 1 97 95 ASN B N 1
ATOM 2321 C CA . ASN B 1 95 ? 4.168 -37 -18.062 1 97 95 ASN B CA 1
ATOM 2322 C C . ASN B 1 95 ? 4.875 -37.344 -16.766 1 97 95 ASN B C 1
ATOM 2324 O O . ASN B 1 95 ? 5.992 -37.875 -16.766 1 97 95 ASN B O 1
ATOM 2328 N N . THR B 1 96 ? 4.309 -36.875 -15.672 1 95.56 96 THR B N 1
ATOM 2329 C CA . THR B 1 96 ? 4.773 -37.219 -14.336 1 95.56 96 THR B CA 1
ATOM 2330 C C . THR B 1 96 ? 3.713 -38.031 -13.578 1 95.56 96 THR B C 1
ATOM 2332 O O . THR B 1 96 ? 2.592 -38.188 -14.062 1 95.56 96 THR B O 1
ATOM 2335 N N . SER B 1 97 ? 4.07 -38.594 -12.453 1 94.69 97 SER B N 1
ATOM 2336 C CA . SER B 1 97 ? 3.119 -39.344 -11.641 1 94.69 97 SER B CA 1
ATOM 2337 C C . SER B 1 97 ? 1.95 -38.469 -11.211 1 94.69 97 SER B C 1
ATOM 2339 O O . SER B 1 97 ? 0.817 -38.938 -11.102 1 94.69 97 SER B O 1
ATOM 2341 N N . GLU B 1 98 ? 2.195 -37.188 -11.047 1 94.94 98 GLU B N 1
ATOM 2342 C CA . GLU B 1 98 ? 1.165 -36.281 -10.562 1 94.94 98 GLU B CA 1
ATOM 2343 C C . GLU B 1 98 ? 0.34 -35.719 -11.719 1 94.94 98 GLU B C 1
ATOM 2345 O O . GLU B 1 98 ? -0.772 -35.219 -11.516 1 94.94 98 GLU B O 1
ATOM 2350 N N . ASN B 1 99 ? 0.854 -35.656 -12.938 1 97.5 99 ASN B N 1
ATOM 2351 C CA . ASN B 1 99 ? 0.177 -35.281 -14.164 1 97.5 99 ASN B CA 1
ATOM 2352 C C . ASN B 1 99 ? 0.55 -36.188 -15.328 1 97.5 99 ASN B C 1
ATOM 2354 O O . ASN B 1 99 ? 1.462 -35.875 -16.094 1 97.5 99 ASN B O 1
ATOM 2358 N N . PRO B 1 100 ? -0.157 -37.219 -15.547 1 96.69 100 PRO B N 1
ATOM 2359 C CA . PRO B 1 100 ? 0.205 -38.188 -16.594 1 96.69 100 PRO B CA 1
ATOM 2360 C C . PRO B 1 100 ? -0.071 -37.656 -18 1 96.69 100 PRO B C 1
ATOM 2362 O O . PRO B 1 100 ? 0.358 -38.281 -18.984 1 96.69 100 PRO B O 1
ATOM 2365 N N . SER B 1 101 ? -0.719 -36.562 -18.047 1 96.12 101 SER B N 1
ATOM 2366 C CA . SER B 1 101 ? -1.005 -36 -19.359 1 96.12 101 SER B CA 1
ATOM 2367 C C . SER B 1 101 ? 0.274 -35.531 -20.047 1 96.12 101 SER B C 1
ATOM 2369 O O . SER B 1 101 ? 1.255 -35.188 -19.391 1 96.12 101 SER B O 1
ATOM 2371 N N . SER B 1 102 ? 0.233 -35.5 -21.344 1 96.75 102 SER B N 1
ATOM 2372 C CA . SER B 1 102 ? 1.376 -35.031 -22.125 1 96.75 102 SER B CA 1
ATOM 2373 C C . SER B 1 102 ? 1.469 -33.531 -22.141 1 96.75 102 SER B C 1
ATOM 2375 O O . SER B 1 102 ? 2.408 -32.969 -22.703 1 96.75 102 SER B O 1
ATOM 2377 N N . GLU B 1 103 ? 0.562 -32.875 -21.5 1 96.56 103 GLU B N 1
ATOM 2378 C CA . GLU B 1 103 ? 0.566 -31.422 -21.391 1 96.56 103 GLU B CA 1
ATOM 2379 C C . GLU B 1 103 ? 0.705 -30.969 -19.938 1 96.56 103 GLU B C 1
ATOM 2381 O O . GLU B 1 103 ? 0.162 -31.594 -19.031 1 96.56 103 GLU B O 1
ATOM 2386 N N . PRO B 1 104 ? 1.445 -29.891 -19.812 1 97.88 104 PRO B N 1
ATOM 2387 C CA . PRO B 1 104 ? 1.471 -29.344 -18.453 1 97.88 104 PRO B CA 1
ATOM 2388 C C . PRO B 1 104 ? 0.081 -28.969 -17.953 1 97.88 104 PRO B C 1
ATOM 2390 O O . PRO B 1 104 ? -0.799 -28.625 -18.734 1 97.88 104 PRO B O 1
ATOM 2393 N N . LEU B 1 105 ? -0.108 -29.031 -16.672 1 98.19 105 LEU B N 1
ATOM 2394 C CA . LEU B 1 105 ? -1.393 -28.734 -16.031 1 98.19 105 LEU B CA 1
ATOM 2395 C C . LEU B 1 105 ? -1.316 -27.469 -15.195 1 98.19 105 LEU B C 1
ATOM 2397 O O . LEU B 1 105 ? -0.512 -27.375 -14.266 1 98.19 105 LEU B O 1
ATOM 2401 N N . LEU B 1 106 ? -2.143 -26.469 -15.562 1 98.69 106 LEU B N 1
ATOM 2402 C CA . LEU B 1 106 ? -2.211 -25.25 -14.773 1 98.69 106 LEU B CA 1
ATOM 2403 C C . LEU B 1 106 ? -2.793 -25.531 -13.391 1 98.69 106 LEU B C 1
ATOM 2405 O O . LEU B 1 106 ? -3.916 -26.031 -13.273 1 98.69 106 LEU B O 1
ATOM 2409 N N . ILE B 1 107 ? -2.045 -25.172 -12.336 1 98.69 107 ILE B N 1
ATOM 2410 C CA . ILE B 1 107 ? -2.551 -25.469 -11.008 1 98.69 107 ILE B CA 1
ATOM 2411 C C . ILE B 1 107 ? -2.592 -24.203 -10.164 1 98.69 107 ILE B C 1
ATOM 2413 O O . ILE B 1 107 ? -2.918 -24.25 -8.969 1 98.69 107 ILE B O 1
ATOM 2417 N N . GLY B 1 108 ? -2.232 -23.078 -10.703 1 98.5 108 GLY B N 1
ATOM 2418 C CA . GLY B 1 108 ? -2.275 -21.828 -9.969 1 98.5 108 GLY B CA 1
ATOM 2419 C C . GLY B 1 108 ? -1.553 -20.688 -10.672 1 98.5 108 GLY B C 1
ATOM 2420 O O . GLY B 1 108 ? -1.328 -20.75 -11.883 1 98.5 108 GLY B O 1
ATOM 2421 N N . ALA B 1 109 ? -1.303 -19.672 -9.938 1 97.56 109 ALA B N 1
ATOM 2422 C CA . ALA B 1 109 ? -0.628 -18.484 -10.453 1 97.56 109 ALA B CA 1
ATOM 2423 C C . ALA B 1 109 ? 0.215 -17.828 -9.375 1 97.56 109 ALA B C 1
ATOM 2425 O O . ALA B 1 109 ? -0.042 -18 -8.18 1 97.56 109 ALA B O 1
ATOM 2426 N N . CYS B 1 110 ? 1.215 -17.156 -9.781 1 96.75 110 CYS B N 1
ATOM 2427 C CA . CYS B 1 110 ? 1.994 -16.266 -8.93 1 96.75 110 CYS B CA 1
ATOM 2428 C C . CYS B 1 110 ? 2.438 -15.023 -9.703 1 96.75 110 CYS B C 1
ATOM 2430 O O . CYS B 1 110 ? 2.504 -15.039 -10.93 1 96.75 110 CYS B O 1
ATOM 2432 N N . GLY B 1 111 ? 2.631 -13.984 -8.992 1 94.75 111 GLY B N 1
ATOM 2433 C CA . GLY B 1 111 ? 3.07 -12.742 -9.602 1 94.75 111 GLY B CA 1
ATOM 2434 C C . GLY B 1 111 ? 3.605 -11.742 -8.594 1 94.75 111 GLY B C 1
ATOM 2435 O O . GLY B 1 111 ? 3.623 -12.016 -7.391 1 94.75 111 GLY B O 1
ATOM 2436 N N . ILE B 1 112 ? 4.102 -10.703 -9.141 1 93.69 112 ILE B N 1
ATOM 2437 C CA . ILE B 1 112 ? 4.715 -9.656 -8.328 1 93.69 112 ILE B CA 1
ATOM 2438 C C . ILE B 1 112 ? 4.215 -8.289 -8.797 1 93.69 112 ILE B C 1
ATOM 2440 O O . ILE B 1 112 ? 4.008 -8.062 -9.992 1 93.69 112 ILE B O 1
ATOM 2444 N N . MET B 1 113 ? 3.957 -7.449 -7.871 1 92.44 113 MET B N 1
ATOM 2445 C CA . MET B 1 113 ? 3.623 -6.055 -8.141 1 92.44 113 MET B CA 1
ATOM 2446 C C . MET B 1 113 ? 4.684 -5.117 -7.574 1 92.44 113 MET B C 1
ATOM 2448 O O . MET B 1 113 ? 4.863 -5.043 -6.355 1 92.44 113 MET B O 1
ATOM 2452 N N . PRO B 1 114 ? 5.371 -4.383 -8.445 1 93.19 114 PRO B N 1
ATOM 2453 C CA . PRO B 1 114 ? 6.352 -3.412 -7.945 1 93.19 114 PRO B CA 1
ATOM 2454 C C . PRO B 1 114 ? 5.703 -2.275 -7.156 1 93.19 114 PRO B C 1
ATOM 2456 O O . PRO B 1 114 ? 4.625 -1.802 -7.523 1 93.19 114 PRO B O 1
ATOM 2459 N N . LYS B 1 115 ? 6.312 -1.959 -6.074 1 94.5 115 LYS B N 1
ATOM 2460 C CA . LYS B 1 115 ? 5.957 -0.715 -5.398 1 94.5 115 LYS B CA 1
ATOM 2461 C C . LYS B 1 115 ? 6.68 0.477 -6.02 1 94.5 115 LYS B C 1
ATOM 2463 O O . LYS B 1 115 ? 7.465 0.313 -6.953 1 94.5 115 LYS B O 1
ATOM 2468 N N . ASN B 1 116 ? 6.324 1.715 -5.543 1 93.88 116 ASN B N 1
ATOM 2469 C CA . ASN B 1 116 ? 6.871 2.936 -6.129 1 93.88 116 ASN B CA 1
ATOM 2470 C C . ASN B 1 116 ? 7.363 3.9 -5.055 1 93.88 116 ASN B C 1
ATOM 2472 O O . ASN B 1 116 ? 7.402 3.553 -3.873 1 93.88 116 ASN B O 1
ATOM 2476 N N . ASP B 1 117 ? 7.836 5.074 -5.523 1 95.38 117 ASP B N 1
ATOM 2477 C CA . ASP B 1 117 ? 8.273 6.133 -4.617 1 95.38 117 ASP B CA 1
ATOM 2478 C C . ASP B 1 117 ? 9.43 5.66 -3.736 1 95.38 117 ASP B C 1
ATOM 2480 O O . ASP B 1 117 ? 10.422 5.121 -4.234 1 95.38 117 ASP B O 1
ATOM 2484 N N . ILE B 1 118 ? 9.352 5.855 -2.469 1 96.31 118 ILE B N 1
ATOM 2485 C CA . ILE B 1 118 ? 10.453 5.492 -1.589 1 96.31 118 ILE B CA 1
ATOM 2486 C C . ILE B 1 118 ? 10.461 3.984 -1.36 1 96.31 118 ILE B C 1
ATOM 2488 O O . ILE B 1 118 ? 11.359 3.453 -0.702 1 96.31 118 ILE B O 1
ATOM 2492 N N . TYR B 1 119 ? 9.523 3.295 -1.924 1 97.25 119 TYR B N 1
ATOM 2493 C CA . TYR B 1 119 ? 9.406 1.848 -1.781 1 97.25 119 TYR B CA 1
ATOM 2494 C C . TYR B 1 119 ? 9.797 1.139 -3.072 1 97.25 119 TYR B C 1
ATOM 2496 O O . TYR B 1 119 ? 9.469 -0.034 -3.268 1 97.25 119 TYR B O 1
ATOM 2504 N N . TYR B 1 120 ? 10.5 1.721 -3.979 1 95.31 120 TYR B N 1
ATOM 2505 C CA . TYR B 1 120 ? 10.719 1.248 -5.34 1 95.31 120 TYR B CA 1
ATOM 2506 C C . TYR B 1 120 ? 11.555 -0.023 -5.355 1 95.31 120 TYR B C 1
ATOM 2508 O O . TYR B 1 120 ? 11.57 -0.754 -6.348 1 95.31 120 TYR B O 1
ATOM 2516 N N . ARG B 1 121 ? 12.211 -0.379 -4.32 1 96.94 121 ARG B N 1
ATOM 2517 C CA . ARG B 1 121 ? 13.008 -1.6 -4.273 1 96.94 121 ARG B CA 1
ATOM 2518 C C . ARG B 1 121 ? 12.242 -2.732 -3.605 1 96.94 121 ARG B C 1
ATOM 2520 O O . ARG B 1 121 ? 12.828 -3.75 -3.227 1 96.94 121 ARG B O 1
ATOM 2527 N N . THR B 1 122 ? 11.008 -2.541 -3.379 1 97.38 122 THR B N 1
ATOM 2528 C CA . THR B 1 122 ? 10.117 -3.523 -2.768 1 97.38 122 THR B CA 1
ATOM 2529 C C . THR B 1 122 ? 9.055 -3.988 -3.764 1 97.38 122 THR B C 1
ATOM 2531 O O . THR B 1 122 ? 8.445 -3.172 -4.461 1 97.38 122 THR B O 1
ATOM 2534 N N . TRP B 1 123 ? 8.883 -5.258 -3.865 1 96.56 123 TRP B N 1
ATOM 2535 C CA . TRP B 1 123 ? 7.816 -5.844 -4.672 1 96.56 123 TRP B CA 1
ATOM 2536 C C . TRP B 1 123 ? 6.852 -6.648 -3.807 1 96.56 123 TRP B C 1
ATOM 2538 O O . TRP B 1 123 ? 7.254 -7.227 -2.795 1 96.56 123 TRP B O 1
ATOM 2548 N N . GLU B 1 124 ? 5.598 -6.645 -4.18 1 97.38 124 GLU B N 1
ATOM 2549 C CA . GLU B 1 124 ? 4.578 -7.414 -3.477 1 97.38 124 GLU B CA 1
ATOM 2550 C C . GLU B 1 124 ? 4.273 -8.719 -4.207 1 97.38 124 GLU B C 1
ATOM 2552 O O . GLU B 1 124 ? 4.008 -8.719 -5.41 1 97.38 124 GLU B O 1
ATOM 2557 N N . LEU B 1 125 ? 4.32 -9.781 -3.459 1 97.56 125 LEU B N 1
ATOM 2558 C CA . LEU B 1 125 ? 4.059 -11.117 -3.973 1 97.56 125 LEU B CA 1
ATOM 2559 C C . LEU B 1 125 ? 2.594 -11.5 -3.781 1 97.56 125 LEU B C 1
ATOM 2561 O O . LEU B 1 125 ? 2.016 -11.242 -2.723 1 97.56 125 LEU B O 1
ATOM 2565 N N . GLY B 1 126 ? 2.004 -12.102 -4.734 1 96.81 126 GLY B N 1
ATOM 2566 C CA . GLY B 1 126 ? 0.71 -12.766 -4.664 1 96.81 126 GLY B CA 1
ATOM 2567 C C . GLY B 1 126 ? 0.684 -14.102 -5.375 1 96.81 126 GLY B C 1
ATOM 2568 O O . GLY B 1 126 ? 1.393 -14.305 -6.363 1 96.81 126 GLY B O 1
ATOM 2569 N N . TYR B 1 127 ? -0.14 -14.961 -4.844 1 97.81 127 TYR B N 1
ATOM 2570 C CA . TYR B 1 127 ? -0.285 -16.266 -5.492 1 97.81 127 TYR B CA 1
ATOM 2571 C C . TYR B 1 127 ? -1.571 -16.953 -5.051 1 97.81 127 TYR B C 1
ATOM 2573 O O . TYR B 1 127 ? -2.152 -16.594 -4.023 1 97.81 127 TYR B O 1
ATOM 2581 N N . TRP B 1 128 ? -2.01 -17.859 -5.836 1 98 128 TRP B N 1
ATOM 2582 C CA . TRP B 1 128 ? -3.111 -18.766 -5.512 1 98 128 TRP B CA 1
ATOM 2583 C C . TRP B 1 128 ? -2.928 -20.109 -6.188 1 98 128 TRP B C 1
ATOM 2585 O O . TRP B 1 128 ? -2.246 -20.219 -7.211 1 98 128 TRP B O 1
ATOM 2595 N N . LEU B 1 129 ? -3.43 -21.125 -5.641 1 98.44 129 LEU B N 1
ATOM 2596 C CA . LEU B 1 129 ? -3.441 -22.453 -6.227 1 98.44 129 LEU B CA 1
ATOM 2597 C C . LEU B 1 129 ? -4.859 -23.016 -6.277 1 98.44 129 LEU B C 1
ATOM 2599 O O . LEU B 1 129 ? -5.668 -22.75 -5.387 1 98.44 129 LEU B O 1
ATOM 2603 N N . ALA B 1 130 ? -5.082 -23.875 -7.281 1 98.56 130 ALA B N 1
ATOM 2604 C CA . ALA B 1 130 ? -6.344 -24.609 -7.395 1 98.56 130 ALA B CA 1
ATOM 2605 C C . ALA B 1 130 ? -6.52 -25.578 -6.23 1 98.56 130 ALA B C 1
ATOM 2607 O O . ALA B 1 130 ? -5.547 -26.156 -5.746 1 98.56 130 ALA B O 1
ATOM 2608 N N . GLU B 1 131 ? -7.734 -25.766 -5.879 1 98.06 131 GLU B N 1
ATOM 2609 C CA . GLU B 1 131 ? -8.062 -26.547 -4.691 1 98.06 131 GLU B CA 1
ATOM 2610 C C . GLU B 1 131 ? -7.453 -27.953 -4.77 1 98.06 131 GLU B C 1
ATOM 2612 O O . GLU B 1 131 ? -6.879 -28.438 -3.795 1 98.06 131 GLU B O 1
ATOM 2617 N N . PRO B 1 132 ? -7.48 -28.641 -5.91 1 97.5 132 PRO B N 1
ATOM 2618 C CA . PRO B 1 132 ? -6.898 -29.984 -5.957 1 97.5 132 PRO B CA 1
ATOM 2619 C C . PRO B 1 132 ? -5.395 -29.984 -5.695 1 97.5 132 PRO B C 1
ATOM 2621 O O . PRO B 1 132 ? -4.809 -31.047 -5.438 1 97.5 132 PRO B O 1
ATOM 2624 N N . ALA B 1 133 ? -4.805 -28.859 -5.805 1 97.88 133 ALA B N 1
ATOM 2625 C CA . ALA B 1 133 ? -3.355 -28.766 -5.637 1 97.88 133 ALA B CA 1
ATOM 2626 C C . ALA B 1 133 ? -2.99 -28.438 -4.191 1 97.88 133 ALA B C 1
ATOM 2628 O O . ALA B 1 133 ? -1.811 -28.391 -3.836 1 97.88 133 ALA B O 1
ATOM 2629 N N . TRP B 1 134 ? -3.982 -28.203 -3.332 1 97.56 134 TRP B N 1
ATOM 2630 C CA . TRP B 1 134 ? -3.729 -27.812 -1.948 1 97.56 134 TRP B CA 1
ATOM 2631 C C . TRP B 1 134 ? -3.152 -28.984 -1.152 1 97.56 134 TRP B C 1
ATOM 2633 O O . TRP B 1 134 ? -3.482 -30.141 -1.41 1 97.56 134 TRP B O 1
ATOM 2643 N N . GLY B 1 135 ? -2.281 -28.641 -0.2 1 96.5 135 GLY B N 1
ATOM 2644 C CA . GLY B 1 135 ? -1.796 -29.625 0.754 1 96.5 135 GLY B CA 1
ATOM 2645 C C . GLY B 1 135 ? -0.738 -30.547 0.175 1 96.5 135 GLY B C 1
ATOM 2646 O O . GLY B 1 135 ? -0.437 -31.594 0.75 1 96.5 135 GLY B O 1
ATOM 2647 N N . LYS B 1 136 ? -0.197 -30.219 -0.985 1 97.19 136 LYS B N 1
ATOM 2648 C CA . LYS B 1 136 ? 0.752 -31.109 -1.656 1 97.19 136 LYS B CA 1
ATOM 2649 C C . LYS B 1 136 ? 2.143 -30.484 -1.712 1 97.19 136 LYS B C 1
ATOM 2651 O O . LYS B 1 136 ? 3.051 -31.016 -2.344 1 97.19 136 LYS B O 1
ATOM 2656 N N . GLY B 1 137 ? 2.293 -29.266 -1.162 1 98 137 GLY B N 1
ATOM 2657 C CA . GLY B 1 137 ? 3.592 -28.625 -1.101 1 98 137 GLY B CA 1
ATOM 2658 C C . GLY B 1 137 ? 3.924 -27.828 -2.355 1 98 137 GLY B C 1
ATOM 2659 O O . GLY B 1 137 ? 5.008 -27.25 -2.463 1 98 137 GLY B O 1
ATOM 2660 N N . TYR B 1 138 ? 3.004 -27.719 -3.33 1 98.62 138 TYR B N 1
ATOM 2661 C CA . TYR B 1 138 ? 3.264 -27.047 -4.598 1 98.62 138 TYR B CA 1
ATOM 2662 C C . TYR B 1 138 ? 3.451 -25.547 -4.398 1 98.62 138 TYR B C 1
ATOM 2664 O O . TYR B 1 138 ? 4.316 -24.922 -5.027 1 98.62 138 TYR B O 1
ATOM 2672 N N . ALA B 1 139 ? 2.66 -24.969 -3.547 1 98.56 139 ALA B N 1
ATOM 2673 C CA . ALA B 1 139 ? 2.779 -23.531 -3.312 1 98.56 139 ALA B CA 1
ATOM 2674 C C . ALA B 1 139 ? 4.152 -23.172 -2.744 1 98.56 139 ALA B C 1
ATOM 2676 O O . ALA B 1 139 ? 4.805 -22.25 -3.215 1 98.56 139 ALA B O 1
ATOM 2677 N N . THR B 1 140 ? 4.574 -23.938 -1.723 1 98.75 140 THR B N 1
ATOM 2678 C CA . THR B 1 140 ? 5.891 -23.703 -1.135 1 98.75 140 THR B CA 1
ATOM 2679 C C . THR B 1 140 ? 6.984 -23.859 -2.188 1 98.75 140 THR B C 1
ATOM 2681 O O . THR B 1 140 ? 7.875 -23 -2.285 1 98.75 140 THR B O 1
ATOM 2684 N N . GLU B 1 141 ? 6.902 -24.922 -2.959 1 98.81 141 GLU B N 1
ATOM 2685 C CA . GLU B 1 141 ? 7.875 -25.172 -4.02 1 98.81 141 GLU B CA 1
ATOM 2686 C C . GLU B 1 141 ? 7.891 -24.031 -5.035 1 98.81 141 GLU B C 1
ATOM 2688 O O . GLU B 1 141 ? 8.953 -23.516 -5.383 1 98.81 141 GLU B O 1
ATOM 2693 N N . ALA B 1 142 ? 6.758 -23.562 -5.492 1 98.62 142 ALA B N 1
ATOM 2694 C CA . ALA B 1 142 ? 6.625 -22.531 -6.512 1 98.62 142 ALA B CA 1
ATOM 2695 C C . ALA B 1 142 ? 7.113 -21.188 -5.988 1 98.62 142 ALA B C 1
ATOM 2697 O O . ALA B 1 142 ? 7.918 -20.516 -6.637 1 98.62 142 ALA B O 1
ATOM 2698 N N . VAL B 1 143 ? 6.621 -20.797 -4.824 1 98.38 143 VAL B N 1
ATOM 2699 C CA . VAL B 1 143 ? 6.902 -19.469 -4.266 1 98.38 143 VAL B CA 1
ATOM 2700 C C . VAL B 1 143 ? 8.391 -19.359 -3.928 1 98.38 143 VAL B C 1
ATOM 2702 O O . VAL B 1 143 ? 9.023 -18.359 -4.219 1 98.38 143 VAL B O 1
ATOM 2705 N N . LYS B 1 144 ? 8.953 -20.391 -3.344 1 98.56 144 LYS B N 1
ATOM 2706 C CA . LYS B 1 144 ? 10.375 -20.391 -3.027 1 98.56 144 LYS B CA 1
ATOM 2707 C C . LYS B 1 144 ? 11.219 -20.156 -4.277 1 98.56 144 LYS B C 1
ATOM 2709 O O . LYS B 1 144 ? 12.102 -19.297 -4.289 1 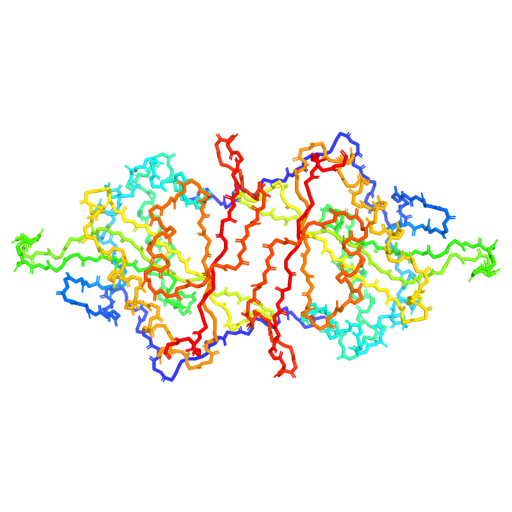98.56 144 LYS B O 1
ATOM 2714 N N . ALA B 1 145 ? 10.945 -20.891 -5.285 1 98.44 145 ALA B N 1
ATOM 2715 C CA . ALA B 1 145 ? 11.695 -20.781 -6.531 1 98.44 145 ALA B CA 1
ATOM 2716 C C . ALA B 1 145 ? 11.469 -19.422 -7.191 1 98.44 145 ALA B C 1
ATOM 2718 O O . ALA B 1 145 ? 12.406 -18.797 -7.699 1 98.44 145 ALA B O 1
ATOM 2719 N N . PHE B 1 146 ? 10.25 -18.953 -7.199 1 97.69 146 PHE B N 1
ATOM 2720 C CA . PHE B 1 146 ? 9.875 -17.719 -7.875 1 97.69 146 PHE B CA 1
ATOM 2721 C C . PHE B 1 146 ? 10.539 -16.516 -7.215 1 97.69 146 PHE B C 1
ATOM 2723 O O . PHE B 1 146 ? 11.078 -15.648 -7.895 1 97.69 146 PHE B O 1
ATOM 2730 N N . VAL B 1 147 ? 10.508 -16.453 -5.914 1 97.88 147 VAL B N 1
ATOM 2731 C CA . VAL B 1 147 ? 11.094 -15.32 -5.203 1 97.88 147 VAL B CA 1
ATOM 2732 C C . VAL B 1 147 ? 12.609 -15.305 -5.418 1 97.88 147 VAL B C 1
ATOM 2734 O O . VAL B 1 147 ? 13.203 -14.25 -5.617 1 97.88 147 VAL B O 1
ATOM 2737 N N . ARG B 1 148 ? 13.227 -16.453 -5.348 1 97.69 148 ARG B N 1
ATOM 2738 C CA . ARG B 1 148 ? 14.656 -16.531 -5.621 1 97.69 148 ARG B CA 1
ATOM 2739 C C . ARG B 1 148 ? 14.969 -16.047 -7.035 1 97.69 148 ARG B C 1
ATOM 2741 O O . ARG B 1 148 ? 15.922 -15.289 -7.238 1 97.69 148 ARG B O 1
ATOM 2748 N N . TRP B 1 149 ? 14.203 -16.516 -7.938 1 96.56 149 TRP B N 1
ATOM 2749 C CA . TRP B 1 149 ? 14.367 -16.109 -9.328 1 96.56 149 TRP B CA 1
ATOM 2750 C C . TRP B 1 149 ? 14.25 -14.594 -9.461 1 96.56 149 TRP B C 1
ATOM 2752 O O . TRP B 1 149 ? 15.016 -13.969 -10.195 1 96.56 149 TRP B O 1
ATOM 2762 N N . CYS B 1 150 ? 13.289 -13.953 -8.812 1 96.19 150 CYS B N 1
ATOM 2763 C CA . CYS B 1 150 ? 13.117 -12.508 -8.844 1 96.19 150 CYS B CA 1
ATOM 2764 C C . CYS B 1 150 ? 14.367 -11.797 -8.352 1 96.19 150 CYS B C 1
ATOM 2766 O O . CYS B 1 150 ? 14.875 -10.891 -9.016 1 96.19 150 CYS B O 1
ATOM 2768 N N . PHE B 1 151 ? 14.852 -12.18 -7.207 1 97.44 151 PHE B N 1
ATOM 2769 C CA . PHE B 1 151 ? 16.031 -11.547 -6.637 1 97.44 151 PHE B CA 1
ATOM 2770 C C . PHE B 1 151 ? 17.234 -11.719 -7.562 1 97.44 151 PHE B C 1
ATOM 2772 O O . PHE B 1 151 ? 18.047 -10.797 -7.715 1 97.44 151 PHE B O 1
ATOM 2779 N N . GLU B 1 152 ? 17.344 -12.875 -8.125 1 96.62 152 GLU B N 1
ATOM 2780 C CA . GLU B 1 152 ? 18.469 -13.141 -9.016 1 96.62 152 GLU B CA 1
ATOM 2781 C C . GLU B 1 152 ? 18.359 -12.328 -10.305 1 96.62 152 GLU B C 1
ATOM 2783 O O . GLU B 1 152 ? 19.375 -11.859 -10.836 1 96.62 152 GLU B O 1
ATOM 2788 N N . THR B 1 153 ? 17.234 -12.172 -10.797 1 94.88 153 THR B N 1
ATOM 2789 C CA . THR B 1 153 ? 16.984 -11.523 -12.078 1 94.88 153 THR B CA 1
ATOM 2790 C C . THR B 1 153 ? 17.094 -10.008 -11.938 1 94.88 153 THR B C 1
ATOM 2792 O O . THR B 1 153 ? 17.516 -9.328 -12.875 1 94.88 153 THR B O 1
ATOM 2795 N N . TRP B 1 154 ? 16.719 -9.477 -10.82 1 94.75 154 TRP B N 1
ATOM 2796 C CA . TRP B 1 154 ? 16.797 -8.039 -10.562 1 94.75 154 TRP B CA 1
ATOM 2797 C C . TRP B 1 154 ? 17.75 -7.746 -9.406 1 94.75 154 TRP B C 1
ATOM 2799 O O . TRP B 1 154 ? 17.328 -7.688 -8.25 1 94.75 154 TRP B O 1
ATOM 2809 N N . PRO B 1 155 ? 18.906 -7.355 -9.727 1 95.81 155 PRO B N 1
ATOM 2810 C CA . PRO B 1 155 ? 19.922 -7.227 -8.688 1 95.81 155 PRO B CA 1
ATOM 2811 C C . PRO B 1 155 ? 19.625 -6.094 -7.711 1 95.81 155 PRO B C 1
ATOM 2813 O O . PRO B 1 155 ? 20.125 -6.102 -6.582 1 95.81 155 PRO B O 1
ATOM 2816 N N . GLU B 1 156 ? 18.844 -5.121 -8.062 1 95.81 156 GLU B N 1
ATOM 2817 C CA . GLU B 1 156 ? 18.578 -3.984 -7.184 1 95.81 156 GLU B CA 1
ATOM 2818 C C . GLU B 1 156 ? 17.312 -4.207 -6.355 1 95.81 156 GLU B C 1
ATOM 2820 O O . GLU B 1 156 ? 16.969 -3.381 -5.512 1 95.81 156 GLU B O 1
ATOM 2825 N N . LEU B 1 157 ? 16.594 -5.27 -6.637 1 96.62 157 LEU B N 1
ATOM 2826 C CA . LEU B 1 157 ? 15.477 -5.637 -5.781 1 96.62 157 LEU B CA 1
ATOM 2827 C C . LEU B 1 157 ? 15.953 -5.984 -4.375 1 96.62 157 LEU B C 1
ATOM 2829 O O . LEU B 1 157 ? 16.797 -6.871 -4.203 1 96.62 157 LEU B O 1
ATOM 2833 N N . ASN B 1 158 ? 15.406 -5.312 -3.35 1 98.31 158 ASN B N 1
ATOM 2834 C CA . ASN B 1 158 ? 15.883 -5.488 -1.983 1 98.31 158 ASN B CA 1
ATOM 2835 C C . ASN B 1 158 ? 14.914 -6.316 -1.146 1 98.31 158 ASN B C 1
ATOM 2837 O O . ASN B 1 158 ? 15.328 -7.004 -0.211 1 98.31 158 ASN B O 1
ATOM 2841 N N . ARG B 1 159 ? 13.695 -6.184 -1.458 1 98.56 159 ARG B N 1
ATOM 2842 C CA . ARG B 1 159 ? 12.664 -6.699 -0.563 1 98.56 159 ARG B CA 1
ATOM 2843 C C . ARG B 1 159 ? 11.461 -7.207 -1.349 1 98.56 159 ARG B C 1
ATOM 2845 O O . ARG B 1 159 ? 11.031 -6.574 -2.312 1 98.56 159 ARG B O 1
ATOM 2852 N N . ILE B 1 160 ? 10.961 -8.359 -1.007 1 98.56 160 ILE B N 1
ATOM 2853 C CA . ILE B 1 160 ? 9.648 -8.844 -1.428 1 98.56 160 ILE B CA 1
ATOM 2854 C C . ILE B 1 160 ? 8.734 -8.969 -0.214 1 98.56 160 ILE B C 1
ATOM 2856 O O . ILE B 1 160 ? 9.156 -9.445 0.842 1 98.56 160 ILE B O 1
ATOM 2860 N N . GLU B 1 161 ? 7.531 -8.438 -0.351 1 98.75 161 GLU B N 1
ATOM 2861 C CA . GLU B 1 161 ? 6.57 -8.547 0.74 1 98.75 161 GLU B CA 1
ATOM 2862 C C . GLU B 1 161 ? 5.289 -9.234 0.28 1 98.75 161 GLU B C 1
ATOM 2864 O O . GLU B 1 161 ? 5.039 -9.359 -0.922 1 98.75 161 GLU B O 1
ATOM 2869 N N . ALA B 1 162 ? 4.582 -9.742 1.252 1 98.38 162 ALA B N 1
ATOM 2870 C CA . ALA B 1 162 ? 3.297 -10.398 1.028 1 98.38 162 ALA B CA 1
ATOM 2871 C C . ALA B 1 162 ? 2.385 -10.242 2.242 1 98.38 162 ALA B C 1
ATOM 2873 O O . ALA B 1 162 ? 2.861 -10.055 3.365 1 98.38 162 ALA B O 1
ATOM 2874 N N . CYS B 1 163 ? 1.147 -10.258 1.92 1 97.31 163 CYS B N 1
ATOM 2875 C CA . CYS B 1 163 ? 0.142 -10.227 2.977 1 97.31 163 CYS B CA 1
ATOM 2876 C C . CYS B 1 163 ? -0.788 -11.43 2.881 1 97.31 163 CYS B C 1
ATOM 2878 O O . CYS B 1 163 ? -1.053 -11.93 1.786 1 97.31 163 CYS B O 1
ATOM 2880 N N . ALA B 1 164 ? -1.212 -11.859 4.016 1 97.62 164 ALA B N 1
ATOM 2881 C CA . ALA B 1 164 ? -2.189 -12.938 4.098 1 97.62 164 ALA B CA 1
ATOM 2882 C C . ALA B 1 164 ? -3.354 -12.555 5.008 1 97.62 164 ALA B C 1
ATOM 2884 O O . ALA B 1 164 ? -3.145 -12.031 6.102 1 97.62 164 ALA B O 1
ATOM 2885 N N . ILE B 1 165 ? -4.516 -12.883 4.555 1 96.19 165 ILE B N 1
ATOM 2886 C CA . ILE B 1 165 ? -5.676 -12.719 5.422 1 96.19 165 ILE B CA 1
ATOM 2887 C C . ILE B 1 165 ? -5.496 -13.547 6.691 1 96.19 165 ILE B C 1
ATOM 2889 O O . ILE B 1 165 ? -4.988 -14.672 6.637 1 96.19 165 ILE B O 1
ATOM 2893 N N . GLY B 1 166 ? -5.926 -13.031 7.781 1 94.5 166 GLY B N 1
ATOM 2894 C CA . GLY B 1 166 ? -5.672 -13.617 9.086 1 94.5 166 GLY B CA 1
ATOM 2895 C C . GLY B 1 166 ? -6.094 -15.078 9.172 1 94.5 166 GLY B C 1
ATOM 2896 O O . GLY B 1 166 ? -5.371 -15.906 9.734 1 94.5 166 GLY B O 1
ATOM 2897 N N . LYS B 1 167 ? -7.18 -15.414 8.586 1 91.5 167 LYS B N 1
ATOM 2898 C CA . LYS B 1 167 ? -7.723 -16.766 8.688 1 91.5 167 LYS B CA 1
ATOM 2899 C C . LYS B 1 167 ? -7.07 -17.703 7.672 1 91.5 167 LYS B C 1
ATOM 2901 O O . LYS B 1 167 ? -7.32 -18.906 7.68 1 91.5 167 LYS B O 1
ATOM 2906 N N . ASN B 1 168 ? -6.324 -17.141 6.766 1 93.88 168 ASN B N 1
ATOM 2907 C CA . ASN B 1 168 ? -5.676 -17.938 5.738 1 93.88 168 ASN B CA 1
ATOM 2908 C C . ASN B 1 168 ? -4.383 -18.562 6.25 1 93.88 168 ASN B C 1
ATOM 2910 O O . ASN B 1 168 ? -3.297 -18.234 5.77 1 93.88 168 ASN B O 1
ATOM 2914 N N . THR B 1 169 ? -4.465 -19.547 7.086 1 94.75 169 THR B N 1
ATOM 2915 C CA . THR B 1 169 ? -3.322 -20.172 7.746 1 94.75 169 THR B CA 1
ATOM 2916 C C . THR B 1 169 ? -2.457 -20.922 6.738 1 94.75 169 THR B C 1
ATOM 2918 O O . THR B 1 169 ? -1.24 -21.016 6.906 1 94.75 169 THR B O 1
ATOM 2921 N N . ALA B 1 170 ? -3.1 -21.438 5.715 1 94.88 170 ALA B N 1
ATOM 2922 C CA . ALA B 1 170 ? -2.355 -22.156 4.684 1 94.88 170 ALA B CA 1
ATOM 2923 C C . ALA B 1 170 ? -1.327 -21.25 4.012 1 94.88 170 ALA B C 1
ATOM 2925 O O . ALA B 1 170 ? -0.156 -21.609 3.889 1 94.88 170 ALA B O 1
ATOM 2926 N N . SER B 1 171 ? -1.739 -20.094 3.584 1 96.38 171 SER B N 1
ATOM 2927 C CA . SER B 1 171 ? -0.814 -19.156 2.969 1 96.38 171 SER B CA 1
ATOM 2928 C C . SER B 1 171 ? 0.253 -18.703 3.959 1 96.38 171 SER B C 1
ATOM 2930 O O . SER B 1 171 ? 1.419 -18.531 3.592 1 96.38 171 SER B O 1
ATOM 2932 N N . GLN B 1 172 ? -0.115 -18.484 5.164 1 97.81 172 GLN B N 1
ATOM 2933 C CA . GLN B 1 172 ? 0.837 -18.094 6.199 1 97.81 172 GLN B CA 1
ATOM 2934 C C . GLN B 1 172 ? 1.931 -19.141 6.363 1 97.81 172 GLN B C 1
ATOM 2936 O O . GLN B 1 172 ? 3.113 -18.812 6.469 1 97.81 172 GLN B O 1
ATOM 2941 N N . LYS B 1 173 ? 1.528 -20.375 6.363 1 97.88 173 LYS B N 1
ATOM 2942 C CA . LYS B 1 173 ? 2.49 -21.469 6.48 1 97.88 173 LYS B CA 1
ATOM 2943 C C . LYS B 1 173 ? 3.436 -21.484 5.281 1 97.88 173 LYS B C 1
ATOM 2945 O O . LYS B 1 173 ? 4.641 -21.703 5.441 1 97.88 173 LYS B O 1
ATOM 2950 N N . VAL B 1 174 ? 2.912 -21.312 4.074 1 98.44 174 VAL B N 1
ATOM 2951 C CA . VAL B 1 174 ? 3.73 -21.266 2.869 1 98.44 174 VAL B CA 1
ATOM 2952 C C . VAL B 1 174 ? 4.797 -20.188 3.002 1 98.44 174 VAL B C 1
ATOM 2954 O O . VAL B 1 174 ? 5.984 -20.438 2.789 1 98.44 174 VAL B O 1
ATOM 2957 N N . LEU B 1 175 ? 4.383 -18.969 3.363 1 98.56 175 LEU B N 1
ATOM 2958 C CA . LEU B 1 175 ? 5.297 -17.844 3.479 1 98.56 175 LEU B CA 1
ATOM 2959 C C . LEU B 1 175 ? 6.383 -18.125 4.516 1 98.56 175 LEU B C 1
ATOM 2961 O O . LEU B 1 175 ? 7.562 -17.875 4.266 1 98.56 175 LEU B O 1
ATOM 2965 N N . SER B 1 176 ? 5.977 -18.672 5.602 1 98.19 176 SER B N 1
ATOM 2966 C CA . SER B 1 176 ? 6.938 -19.016 6.645 1 98.19 176 SER B CA 1
ATOM 2967 C C . SER B 1 176 ? 7.93 -20.078 6.156 1 98.19 176 SER B C 1
ATOM 2969 O O . SER B 1 176 ? 9.133 -19.953 6.379 1 98.19 176 SER B O 1
ATOM 2971 N N . LYS B 1 177 ? 7.453 -21.094 5.516 1 98.12 177 LYS B N 1
ATOM 2972 C CA . LYS B 1 177 ? 8.305 -22.172 5.02 1 98.12 177 LYS B CA 1
ATOM 2973 C C . LYS B 1 177 ? 9.297 -21.672 3.98 1 98.12 177 LYS B C 1
ATOM 2975 O O . LYS B 1 177 ? 10.414 -22.188 3.869 1 98.12 177 LYS B O 1
ATOM 2980 N N . VAL B 1 178 ? 8.922 -20.719 3.232 1 98.19 178 VAL B N 1
ATOM 2981 C CA . VAL B 1 178 ? 9.766 -20.156 2.182 1 98.19 178 VAL B CA 1
ATOM 2982 C C . VAL B 1 178 ? 10.859 -19.281 2.805 1 98.19 178 VAL B C 1
ATOM 2984 O O . VAL B 1 178 ? 11.922 -19.109 2.213 1 98.19 178 VAL B O 1
ATOM 2987 N N . GLY B 1 179 ? 10.594 -18.703 3.99 1 98.38 179 GLY B N 1
ATOM 2988 C CA . GLY B 1 179 ? 11.594 -17.906 4.676 1 98.38 179 GLY B CA 1
ATOM 2989 C C . GLY B 1 179 ? 11.148 -16.484 4.949 1 98.38 179 GLY B C 1
ATOM 2990 O O . GLY B 1 179 ? 11.914 -15.68 5.48 1 98.38 179 GLY B O 1
ATOM 2991 N N . PHE B 1 180 ? 9.922 -16.188 4.562 1 98.81 180 PHE B N 1
ATOM 2992 C CA . PHE B 1 180 ? 9.406 -14.875 4.895 1 98.81 180 PHE B CA 1
ATOM 2993 C C . PHE B 1 180 ? 9.312 -14.688 6.402 1 98.81 180 PHE B C 1
ATOM 2995 O O . PHE B 1 180 ? 8.938 -15.617 7.125 1 98.81 180 PHE B O 1
ATOM 3002 N N . VAL B 1 181 ? 9.625 -13.492 6.859 1 98.62 181 VAL B N 1
ATOM 3003 C CA . VAL B 1 181 ? 9.531 -13.141 8.273 1 98.62 181 VAL B CA 1
ATOM 3004 C C . VAL B 1 181 ? 8.195 -12.461 8.547 1 98.62 181 VAL B C 1
ATOM 3006 O O . VAL B 1 181 ? 7.766 -11.586 7.785 1 98.62 181 VAL B O 1
ATOM 3009 N N . ASN B 1 182 ? 7.48 -12.914 9.57 1 98.62 182 ASN B N 1
ATOM 3010 C CA . ASN B 1 182 ? 6.293 -12.211 10.039 1 98.62 182 ASN B CA 1
ATOM 3011 C C . ASN B 1 182 ? 6.641 -10.812 10.562 1 98.62 182 ASN B C 1
ATOM 3013 O O . ASN B 1 182 ? 7.402 -10.68 11.516 1 98.62 182 ASN B O 1
ATOM 3017 N N . GLU B 1 183 ? 6.094 -9.844 9.914 1 98.69 183 GLU B N 1
ATOM 3018 C CA . GLU B 1 183 ? 6.469 -8.477 10.25 1 98.69 183 GLU B CA 1
ATOM 3019 C C . GLU B 1 183 ? 5.332 -7.754 10.969 1 98.69 183 GLU B C 1
ATOM 3021 O O . GLU B 1 183 ? 5.391 -6.539 11.172 1 98.69 183 GLU B O 1
ATOM 3026 N N . GLY B 1 184 ? 4.301 -8.438 11.266 1 98.44 184 GLY B N 1
ATOM 3027 C CA . GLY B 1 184 ? 3.256 -7.848 12.086 1 98.44 184 GLY B CA 1
ATOM 3028 C C . GLY B 1 184 ? 1.858 -8.125 11.562 1 98.44 184 GLY B C 1
ATOM 3029 O O . GLY B 1 184 ? 1.686 -8.883 10.609 1 98.44 184 GLY B O 1
ATOM 3030 N N . ASN B 1 185 ? 0.896 -7.555 12.219 1 98.44 185 ASN B N 1
ATOM 3031 C CA . ASN B 1 185 ? -0.527 -7.781 11.992 1 98.44 185 ASN B CA 1
ATOM 3032 C C . ASN B 1 185 ? -1.288 -6.469 11.844 1 98.44 185 ASN B C 1
ATOM 3034 O O . ASN B 1 185 ? -1.325 -5.656 12.773 1 98.44 185 ASN B O 1
ATOM 3038 N N . ARG B 1 186 ? -1.827 -6.242 10.695 1 98.56 186 ARG B N 1
ATOM 3039 C CA . ARG B 1 186 ? -2.721 -5.113 10.461 1 98.56 186 ARG B CA 1
ATOM 3040 C C . ARG B 1 186 ? -4.145 -5.438 10.898 1 98.56 186 ARG B C 1
ATOM 3042 O O . ARG B 1 186 ? -4.875 -6.137 10.195 1 98.56 186 ARG B O 1
ATOM 3049 N N . ARG B 1 187 ? -4.512 -4.867 12.023 1 98.69 187 ARG B N 1
ATOM 3050 C CA . ARG B 1 187 ? -5.812 -5.184 12.602 1 98.69 187 ARG B CA 1
ATOM 3051 C C . ARG B 1 187 ? -6.945 -4.652 11.734 1 98.69 187 ARG B C 1
ATOM 3053 O O . ARG B 1 187 ? -6.938 -3.484 11.336 1 98.69 187 ARG B O 1
ATOM 3060 N N . GLU B 1 188 ? -7.891 -5.543 11.383 1 98.69 188 GLU B N 1
ATOM 3061 C CA . GLU B 1 188 ? -9.133 -5.238 10.672 1 98.69 188 GLU B CA 1
ATOM 3062 C C . GLU B 1 188 ? -8.859 -4.418 9.414 1 98.69 188 GLU B C 1
ATOM 3064 O O . GLU B 1 188 ? -9.602 -3.486 9.102 1 98.69 188 GLU B O 1
ATOM 3069 N N . ALA B 1 189 ? -7.844 -4.77 8.625 1 98.25 189 ALA B N 1
ATOM 3070 C CA . ALA B 1 189 ? -7.355 -3.951 7.52 1 98.25 189 ALA B CA 1
ATOM 3071 C C . ALA B 1 189 ? -8.141 -4.234 6.242 1 98.25 189 ALA B C 1
ATOM 3073 O O . ALA B 1 189 ? -8.117 -3.439 5.301 1 98.25 189 ALA B O 1
ATOM 3074 N N . SER B 1 190 ? -8.797 -5.309 6.176 1 97.31 190 SER B N 1
ATOM 3075 C CA . SER B 1 190 ? -9.461 -5.68 4.93 1 97.31 190 SER B CA 1
ATOM 3076 C C . SER B 1 190 ? -10.938 -5.965 5.156 1 97.31 190 SER B C 1
ATOM 3078 O O . SER B 1 190 ? -11.336 -6.387 6.246 1 97.31 190 SER B O 1
ATOM 3080 N N . GLU B 1 191 ? -11.695 -5.691 4.152 1 96.25 191 GLU B N 1
ATOM 3081 C CA . GLU B 1 191 ? -13.117 -6.039 4.121 1 96.25 191 GLU B CA 1
ATOM 3082 C C . GLU B 1 191 ? -13.508 -6.633 2.773 1 96.25 191 GLU B C 1
ATOM 3084 O O . GLU B 1 191 ? -13.344 -5.992 1.733 1 96.25 191 GLU B O 1
ATOM 3089 N N . LYS B 1 192 ? -13.977 -7.809 2.799 1 93.31 192 LYS B N 1
ATOM 3090 C CA . LYS B 1 192 ? -14.469 -8.484 1.602 1 93.31 192 LYS B CA 1
ATOM 3091 C C . LYS B 1 192 ? -15.773 -9.227 1.885 1 93.31 192 LYS B C 1
ATOM 3093 O O . LYS B 1 192 ? -15.852 -10.008 2.83 1 93.31 192 LYS B O 1
ATOM 3098 N N . TRP B 1 193 ? -16.75 -8.93 1.053 1 93.88 193 TRP B N 1
ATOM 3099 C CA . TRP B 1 193 ? -18.047 -9.562 1.17 1 93.88 193 TRP B CA 1
ATOM 3100 C C . TRP B 1 193 ? -18.625 -9.383 2.572 1 93.88 193 TRP B C 1
ATOM 3102 O O . TRP B 1 193 ? -19.156 -10.328 3.158 1 93.88 193 TRP B O 1
ATOM 3112 N N . GLY B 1 194 ? -18.375 -8.258 3.137 1 93.31 194 GLY B N 1
ATOM 3113 C CA . GLY B 1 194 ? -18.938 -7.918 4.434 1 93.31 194 GLY B CA 1
ATOM 3114 C C . GLY B 1 194 ? -18.109 -8.438 5.594 1 93.31 194 GLY B C 1
ATOM 3115 O O . GLY B 1 194 ? -18.422 -8.172 6.758 1 93.31 194 GLY B O 1
ATOM 3116 N N . GLU B 1 195 ? -17.109 -9.133 5.305 1 95.31 195 GLU B N 1
ATOM 3117 C CA . GLU B 1 195 ? -16.25 -9.688 6.355 1 95.31 195 GLU B CA 1
ATOM 3118 C C . GLU B 1 195 ? -15 -8.844 6.547 1 95.31 195 GLU B C 1
ATOM 3120 O O . GLU B 1 195 ? -14.234 -8.641 5.605 1 95.31 195 GLU B O 1
ATOM 3125 N N . ILE B 1 196 ? -14.836 -8.367 7.77 1 97.25 196 ILE B N 1
ATOM 3126 C CA . ILE B 1 196 ? -13.641 -7.625 8.148 1 97.25 196 ILE B CA 1
ATOM 3127 C C . ILE B 1 196 ? -12.594 -8.578 8.719 1 97.25 196 ILE B C 1
ATOM 3129 O O . ILE B 1 196 ? -12.922 -9.453 9.531 1 97.25 196 ILE B O 1
ATOM 3133 N N . SER B 1 197 ? -11.352 -8.453 8.242 1 97.69 197 SER B N 1
ATOM 3134 C CA . SER B 1 197 ? -10.305 -9.375 8.688 1 97.69 197 SER B CA 1
ATOM 3135 C C . SER B 1 197 ? -8.992 -8.641 8.922 1 97.69 197 SER B C 1
ATOM 3137 O O . SER B 1 197 ? -8.711 -7.633 8.273 1 97.69 197 SER B O 1
ATOM 3139 N N . ASP B 1 198 ? -8.266 -9.242 9.875 1 98.25 198 ASP B N 1
ATOM 3140 C CA . ASP B 1 198 ? -6.863 -8.852 9.992 1 98.25 198 ASP B CA 1
ATOM 3141 C C . ASP B 1 198 ? -6.066 -9.305 8.766 1 98.25 198 ASP B C 1
ATOM 3143 O O . ASP B 1 198 ? -6.516 -10.164 8.016 1 98.25 198 ASP B O 1
ATOM 3147 N N . GLU B 1 199 ? -4.996 -8.664 8.602 1 98.06 199 GLU B N 1
ATOM 3148 C CA . GLU B 1 199 ? -4.031 -9.086 7.59 1 98.06 199 GLU B CA 1
ATOM 3149 C C . GLU B 1 199 ? -2.631 -9.219 8.18 1 98.06 199 GLU B C 1
ATOM 3151 O O . GLU B 1 199 ? -2.119 -8.281 8.797 1 98.06 199 GLU B O 1
ATOM 3156 N N . VAL B 1 200 ? -2.039 -10.359 8.008 1 98.5 200 VAL B N 1
ATOM 3157 C CA . VAL B 1 200 ? -0.682 -10.609 8.484 1 98.5 200 VAL B CA 1
ATOM 3158 C C . VAL B 1 200 ? 0.325 -10.195 7.414 1 98.5 200 VAL B C 1
ATOM 3160 O O . VAL B 1 200 ? 0.164 -10.539 6.238 1 98.5 200 VAL B O 1
ATOM 3163 N N . GLN B 1 201 ? 1.308 -9.461 7.848 1 98.44 201 GLN B N 1
ATOM 3164 C CA . GLN B 1 201 ? 2.303 -8.938 6.918 1 98.44 201 GLN B CA 1
ATOM 3165 C C . GLN B 1 201 ? 3.602 -9.734 6.996 1 98.44 201 GLN B C 1
ATOM 3167 O O . GLN B 1 201 ? 4.051 -10.086 8.086 1 98.44 201 GLN B O 1
ATOM 3172 N N . TYR B 1 202 ? 4.168 -10.008 5.844 1 98.75 202 TYR B N 1
ATOM 3173 C CA . TYR B 1 202 ? 5.426 -10.742 5.738 1 98.75 202 TYR B CA 1
ATOM 3174 C C . TYR B 1 202 ? 6.418 -10 4.852 1 98.75 202 TYR B C 1
ATOM 3176 O O . TYR B 1 202 ? 6.027 -9.344 3.885 1 98.75 202 TYR B O 1
ATOM 3184 N N . GLY B 1 203 ? 7.688 -10.109 5.211 1 98.81 203 GLY B N 1
ATOM 3185 C CA . GLY B 1 203 ? 8.758 -9.57 4.391 1 98.81 203 GLY B CA 1
ATOM 3186 C C . GLY B 1 203 ? 9.906 -10.539 4.195 1 98.81 203 GLY B C 1
ATOM 3187 O O . GLY B 1 203 ? 10.219 -11.328 5.094 1 98.81 203 GLY B O 1
ATOM 3188 N N . LEU B 1 204 ? 10.508 -10.531 3.094 1 98.88 204 LEU B N 1
ATOM 3189 C CA . LEU B 1 204 ? 11.711 -11.281 2.738 1 98.88 204 LEU B CA 1
ATOM 3190 C C . LEU B 1 204 ? 12.75 -10.367 2.086 1 98.88 204 LEU B C 1
ATOM 3192 O O . LEU B 1 204 ? 12.477 -9.766 1.042 1 98.88 204 LEU B O 1
ATOM 3196 N N . LEU B 1 205 ? 13.898 -10.266 2.721 1 98.81 205 LEU B N 1
ATOM 3197 C CA . LEU B 1 205 ? 14.969 -9.438 2.191 1 98.81 205 LEU B CA 1
ATOM 3198 C C . LEU B 1 205 ? 15.922 -10.258 1.33 1 98.81 205 LEU B C 1
ATOM 3200 O O . LEU B 1 205 ? 16.109 -11.453 1.574 1 98.81 205 LEU B O 1
ATOM 3204 N N . ARG B 1 206 ? 16.469 -9.602 0.354 1 98 206 ARG B N 1
ATOM 3205 C CA . ARG B 1 206 ? 17.547 -10.234 -0.4 1 98 206 ARG B CA 1
ATOM 3206 C C . ARG B 1 206 ? 18.594 -10.828 0.535 1 98 206 ARG B C 1
ATOM 3208 O O . ARG B 1 206 ? 19.078 -11.938 0.309 1 98 206 ARG B O 1
ATOM 3215 N N . SER B 1 207 ? 18.938 -10.125 1.594 1 97.38 207 SER B N 1
ATOM 3216 C CA . SER B 1 207 ? 20 -10.508 2.523 1 97.38 207 SER B CA 1
ATOM 3217 C C . SER B 1 207 ? 19.578 -11.703 3.373 1 97.38 207 SER B C 1
ATOM 3219 O O . SER B 1 207 ? 20.406 -12.305 4.059 1 97.38 207 SER B O 1
ATOM 3221 N N . ASP B 1 208 ? 18.344 -12.078 3.336 1 96.38 208 ASP B N 1
ATOM 3222 C CA . ASP B 1 208 ? 17.875 -13.242 4.074 1 96.38 208 ASP B CA 1
ATOM 3223 C C . ASP B 1 208 ? 18.281 -14.539 3.381 1 96.38 208 ASP B C 1
ATOM 3225 O O . ASP B 1 208 ? 18.219 -15.609 3.977 1 96.38 208 ASP B O 1
ATOM 3229 N N . LEU B 1 209 ? 18.516 -14.492 2.107 1 88.69 209 LEU B N 1
ATOM 3230 C CA . LEU B 1 209 ? 18.75 -15.68 1.287 1 88.69 209 LEU B CA 1
ATOM 3231 C C . LEU B 1 209 ? 20.234 -16.078 1.318 1 88.69 209 LEU B C 1
ATOM 3233 O O . LEU B 1 209 ? 21.094 -15.211 1.464 1 88.69 209 LEU B O 1
#

pLDDT: mean 93.49, std 11.09, range [25.62, 98.88]

Organism: NCBI:txid1208366

Secondary structure (DSSP, 8-state):
-----------SSPPP-STT-EEEE-SSEEEE---GGGHHHHHHHH--HHHHTTS-TTS-SS--HHHHHHHIIIIIT--SSTTTTS-EEEEEPSSSSS--SSS-EEEEEEEEEE--GGGTTEEEEEEEE-GGGTTTTHHHHHHHHHHHHHHHH-TT--EEEEEEETT-HHHHHHHHHHTPEEEEEEEEEEEETTEEEEEEEEEEEGGG-/-------PPP-SSPPP-STT-EEEE-SSEEEE---GGGHHHHHHHH--HHHHTTS-TTS-SS--HHHHHHHIIIIIT-TTTTSTTT-EEEEEPSSSSS--SSS-EEEEEEEEEE--GGGTTEEEEEEEE-GGGTTTTHHHHHHHHHHHHHHHH-TT--EEEEEEETT-HHHHHHHHHHTPEEEEEEEEEEEETTEEEEEEEEEEEGGG-

Radius of gyration: 23.66 Å; Cα contacts (8 Å, |Δi|>4): 862; chains: 2; bounding box: 44×78×49 Å

InterPro domains:
  IPR000182 GNAT domain [PF13302] (28-181)
  IPR000182 GNAT domain [PS51186] (106-207)
  IPR016181 Acyl-CoA N-acyltransferase [SSF55729] (23-206)
  IPR051531 N-acetyltransferase [PTHR43792] (24-208)

Foldseek 3Di:
DPPQPFDAFDFPDAFQLAAFGFLDDDPFKTKGFHDLVCLVLCLVQLQDVVQVVWDDPLRDHRRHSVNSNCCNVPARRDRPPPCVPAKIFMWTAECDPVHNHNDTHTFKMKGWAADGDVRRLEIEIDMDGGPVCPPVCSLLRVVLVVVVSVCVRGVSRFKYKYKTWPVPVSVVVSCVSSPWDFPDKAAQPDDDPRDTTIMTMTMDTPVSD/DPPFPFDAFDFPDDFQLAAFGFLDDDPFKTKGFHDLVCLVLCLVQLQDVVQVVWDDPLRDHRRHSVNSNCCNVPERRDRPPRNPPAKIFMWTAECDPVHNHNDTHTFKMKGWAADGDVRRLEIEIDMDTGPVCPPVCSLLRVVLVVVVSVCVRGVSRFKYKYKTWPVPVSVVVSCVSSPWDFPDKAAQPDDDPRDTTIMIMTMDTPVRD

Sequence (418 aa):
MAGPTTTTLSSPSPPSEEPGTKLLETERLIIRRYVLSDAVAMAKAANNTAIAANMRGTFPSPYSLSDAEHFLTNMACKPDGTSYPLHNGIFLKANTSENPSSEPLLIGACGIMPKNDIYYRTWELGYWLAEPAWGKGYATEAVKAFVRWCFETWPELNRIEACAIGKNTASQKVLSKVGFVNEGNRREASEKWGEISDEVQYGLLRSDLMAGPTTTTLSSPSPPSEEPGTKLLETERLIIRRYVLSDAVAMAKAANNTAIAANMRGTFPSPYSLSDAEHFLTNMACKPDGTSYPLHNGIFLKANTSENPSSEPLLIGACGIMPKNDIYYRTWELGYWLAEPAWGKGYATEAVKAFVRWCFETWPELNRIEACAIGKNTASQKVLSKVGFVNEGNRREASEKWGEISDEVQYGLLRSDL

Nearest PDB structu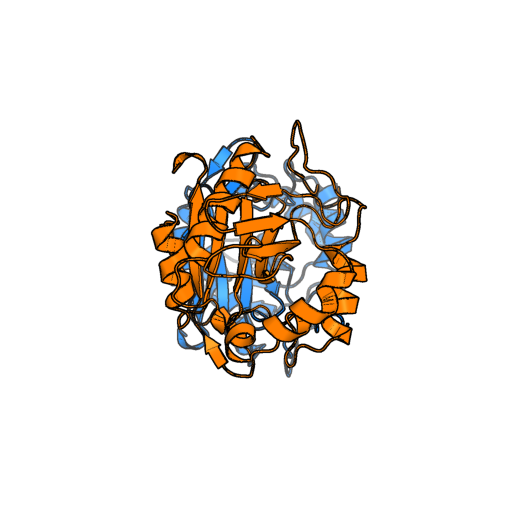res (foldseek):
  3owc-assembly2_B  TM=8.123E-01  e=2.516E-10  Pseudomonas aeruginosa PAO1
  4mbu-assembly1_A  TM=7.588E-01  e=1.739E-09  Staphylococcus aureus subsp. aureus Mu50
  4j3g-assembly2_C  TM=7.575E-01  e=1.970E-09  Brucella abortus 2308
  4qc6-assembly2_B  TM=7.437E-01  e=1.543E-08  Staphylococcus warneri
  3shp-assembly1_A  TM=5.959E-01  e=6.477E-08  Sphaerobacter thermophilus DSM 20745